Protein AF-A0A926C0F0-F1 (afdb_monomer)

Structure (mmCIF, N/CA/C/O backbone):
data_AF-A0A926C0F0-F1
#
_entry.id   AF-A0A926C0F0-F1
#
loop_
_atom_site.group_PDB
_atom_site.id
_atom_site.type_symbol
_atom_site.label_atom_id
_atom_site.label_alt_id
_atom_site.label_comp_id
_atom_site.label_asym_id
_atom_site.label_entity_id
_atom_site.label_seq_id
_atom_site.pdbx_PDB_ins_code
_atom_site.Cartn_x
_atom_site.Cartn_y
_atom_site.Cartn_z
_atom_site.occupancy
_atom_site.B_iso_or_equiv
_atom_site.auth_seq_id
_atom_site.auth_comp_id
_atom_site.auth_asym_id
_atom_site.auth_atom_id
_atom_site.pdbx_PDB_model_num
ATOM 1 N N . MET A 1 1 ? 46.168 10.676 -4.937 1.00 31.00 1 MET A N 1
ATOM 2 C CA . MET A 1 1 ? 46.341 10.681 -6.405 1.00 31.00 1 MET A CA 1
ATOM 3 C C . MET A 1 1 ? 45.041 10.184 -7.020 1.00 31.00 1 MET A C 1
ATOM 5 O O . MET A 1 1 ? 44.550 9.169 -6.543 1.00 31.00 1 MET A O 1
ATOM 9 N N . PRO A 1 2 ? 44.427 10.908 -7.967 1.00 28.44 2 PRO A N 1
ATOM 10 C CA . PRO A 1 2 ? 43.150 10.518 -8.554 1.00 28.44 2 PRO A CA 1
ATOM 11 C C . PRO A 1 2 ? 43.374 9.382 -9.558 1.00 28.44 2 PRO A C 1
ATOM 13 O O . PRO A 1 2 ? 44.173 9.519 -10.484 1.00 28.44 2 PRO A O 1
ATOM 16 N N . HIS A 1 3 ? 42.685 8.258 -9.381 1.00 31.84 3 HIS A N 1
ATOM 17 C CA . HIS A 1 3 ? 42.651 7.204 -10.390 1.00 31.84 3 HIS A CA 1
ATOM 18 C C . HIS A 1 3 ? 41.735 7.657 -11.529 1.00 31.84 3 HIS A C 1
ATOM 20 O O . HIS A 1 3 ? 40.515 7.541 -11.465 1.00 31.84 3 HIS A O 1
ATOM 26 N N . ILE A 1 4 ? 42.347 8.252 -12.549 1.00 34.09 4 ILE A N 1
ATOM 27 C CA . ILE A 1 4 ? 41.703 8.571 -13.821 1.00 34.09 4 ILE A CA 1
ATOM 28 C C . ILE A 1 4 ? 41.489 7.249 -14.561 1.00 34.09 4 ILE A C 1
ATOM 30 O O . ILE A 1 4 ? 42.451 6.521 -14.809 1.00 34.09 4 ILE A O 1
ATOM 34 N N . LEU A 1 5 ? 40.237 6.955 -14.919 1.00 30.27 5 LEU A N 1
ATOM 35 C CA . LEU A 1 5 ? 39.895 5.928 -15.902 1.00 30.27 5 LEU A CA 1
ATOM 36 C C . LEU A 1 5 ? 40.648 6.238 -17.202 1.00 30.27 5 LEU A C 1
ATOM 38 O O . LEU A 1 5 ? 40.326 7.200 -17.899 1.00 30.27 5 LEU A O 1
ATOM 42 N N . ARG A 1 6 ? 41.678 5.447 -17.508 1.00 37.44 6 ARG A N 1
ATOM 43 C CA . ARG A 1 6 ? 42.331 5.464 -18.817 1.00 37.44 6 ARG A CA 1
ATOM 44 C C . ARG A 1 6 ? 41.576 4.487 -19.704 1.00 37.44 6 ARG A C 1
ATOM 46 O O . ARG A 1 6 ? 41.636 3.285 -19.478 1.00 37.44 6 ARG A O 1
ATOM 53 N N . ILE A 1 7 ? 40.841 5.018 -20.675 1.00 43.16 7 ILE A N 1
ATOM 54 C CA . ILE A 1 7 ? 40.435 4.231 -21.836 1.00 43.16 7 ILE A CA 1
ATOM 55 C C . ILE A 1 7 ? 41.707 4.052 -22.660 1.00 43.16 7 ILE A C 1
ATOM 57 O O . ILE A 1 7 ? 42.377 5.036 -22.981 1.00 43.16 7 ILE A O 1
ATOM 61 N N . ASP A 1 8 ? 42.081 2.799 -22.883 1.00 45.72 8 ASP A N 1
ATOM 62 C CA . ASP A 1 8 ? 43.278 2.452 -23.632 1.00 45.72 8 ASP A CA 1
ATOM 63 C C . ASP A 1 8 ? 43.083 2.852 -25.102 1.00 45.72 8 ASP A C 1
ATOM 65 O O . ASP A 1 8 ? 42.094 2.474 -25.729 1.00 45.72 8 ASP A O 1
ATOM 69 N N . ASN A 1 9 ? 43.985 3.684 -25.622 1.00 45.44 9 ASN A N 1
ATOM 70 C CA . ASN A 1 9 ? 43.915 4.233 -26.981 1.00 45.44 9 ASN A CA 1
ATOM 71 C C . ASN A 1 9 ? 44.868 3.505 -27.941 1.00 45.44 9 ASN A C 1
ATOM 73 O O . ASN A 1 9 ? 45.107 3.993 -29.046 1.00 45.44 9 ASN A O 1
ATOM 77 N N . ASP A 1 10 ? 45.453 2.380 -27.526 1.00 46.81 10 ASP A N 1
ATOM 78 C CA . ASP A 1 10 ? 46.391 1.634 -28.356 1.00 46.81 10 ASP A CA 1
ATOM 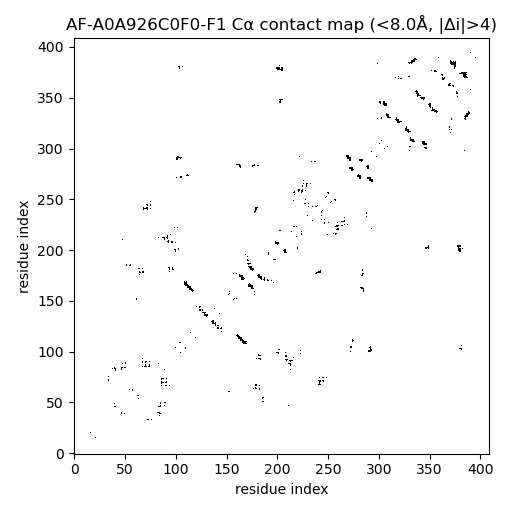79 C C . ASP A 1 10 ? 45.637 0.772 -29.400 1.00 46.81 10 ASP A C 1
ATOM 81 O O . ASP A 1 10 ? 44.882 -0.142 -29.046 1.00 46.81 10 ASP A O 1
ATOM 85 N N . PRO A 1 11 ? 45.817 1.043 -30.710 1.00 48.97 11 PRO A N 1
ATOM 86 C CA . PRO A 1 11 ? 45.134 0.328 -31.788 1.00 48.97 11 PRO A CA 1
ATOM 87 C C . PRO A 1 11 ? 45.541 -1.153 -31.913 1.00 48.97 11 PRO A C 1
ATOM 89 O O . PRO A 1 11 ? 44.920 -1.882 -32.686 1.00 48.97 11 PRO A O 1
ATOM 92 N N . ASN A 1 12 ? 46.538 -1.624 -31.153 1.00 45.25 12 ASN A N 1
ATOM 93 C CA . ASN A 1 12 ? 46.996 -3.017 -31.164 1.00 45.25 12 ASN A CA 1
ATOM 94 C C . ASN A 1 12 ? 46.434 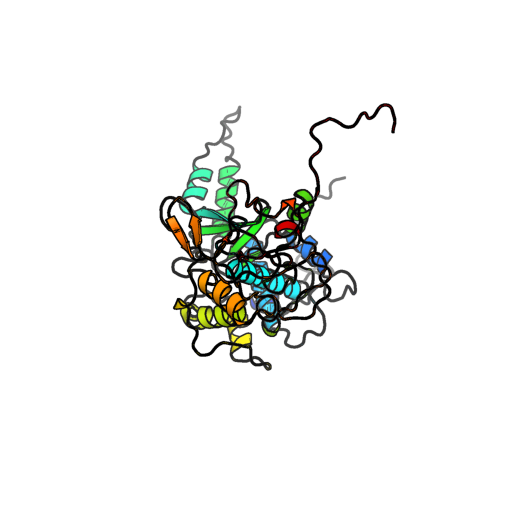-3.885 -30.017 1.00 45.25 12 ASN A C 1
ATOM 96 O O . ASN A 1 12 ? 46.739 -5.075 -29.951 1.00 45.25 12 ASN A O 1
ATOM 100 N N . VAL A 1 13 ? 45.567 -3.347 -29.149 1.00 49.19 13 VAL A N 1
ATOM 101 C CA . VAL A 1 13 ? 45.012 -4.058 -27.968 1.00 49.19 13 VAL A CA 1
ATOM 102 C C . VAL A 1 13 ? 43.884 -5.042 -28.328 1.00 49.19 13 VAL A C 1
ATOM 104 O O . VAL A 1 13 ? 43.320 -5.713 -27.472 1.00 49.19 13 VAL A O 1
ATOM 107 N N . SER A 1 14 ? 43.570 -5.221 -29.615 1.00 45.88 14 SER A N 1
ATOM 108 C CA . SER A 1 14 ? 42.454 -6.079 -30.052 1.00 45.88 14 SER A CA 1
ATOM 109 C C . SER A 1 14 ? 42.620 -7.587 -29.784 1.00 45.88 14 SER A C 1
ATOM 111 O O . SER A 1 14 ? 41.689 -8.340 -30.065 1.00 45.88 14 SER A O 1
ATOM 113 N N . GLN A 1 15 ? 43.758 -8.057 -29.251 1.00 45.56 15 GLN A N 1
ATOM 114 C CA . GLN A 1 15 ? 44.016 -9.498 -29.077 1.00 45.56 15 GLN A CA 1
ATOM 115 C C . GLN A 1 15 ? 44.668 -9.923 -27.756 1.00 45.56 15 GLN A C 1
ATOM 117 O O . GLN A 1 15 ? 44.984 -11.102 -27.596 1.00 45.56 15 GLN A O 1
ATOM 122 N N . GLN A 1 16 ? 44.848 -9.029 -26.783 1.00 43.75 16 GLN A N 1
ATOM 123 C CA . GLN A 1 16 ? 45.212 -9.477 -25.439 1.00 43.75 16 GLN A CA 1
ATOM 124 C C . GLN A 1 16 ? 43.938 -9.628 -24.616 1.00 43.75 16 GLN A C 1
ATOM 126 O O . GLN A 1 16 ? 43.299 -8.647 -24.248 1.00 43.75 16 GLN A O 1
ATOM 131 N N . ASN A 1 17 ? 43.556 -10.884 -24.361 1.00 43.50 17 ASN A N 1
ATOM 132 C CA . ASN A 1 17 ? 42.566 -11.226 -23.346 1.00 43.50 17 ASN A CA 1
ATOM 133 C C . ASN A 1 17 ? 43.015 -10.594 -22.025 1.00 43.50 17 ASN A C 1
ATOM 135 O O . ASN A 1 17 ? 43.867 -11.143 -21.325 1.00 43.50 17 ASN A O 1
ATOM 139 N N . HIS A 1 18 ? 42.440 -9.444 -21.681 1.00 48.47 18 HIS A N 1
ATOM 140 C CA . HIS A 1 18 ? 42.424 -9.002 -20.301 1.00 48.47 18 HIS A CA 1
ATOM 141 C C . HIS A 1 18 ? 41.744 -10.125 -19.514 1.00 48.47 18 HIS A C 1
ATOM 143 O O . HIS A 1 18 ? 40.618 -10.511 -19.840 1.00 48.47 18 HIS A O 1
ATOM 149 N N . GLN A 1 19 ? 42.453 -10.702 -18.538 1.00 40.41 19 GLN A N 1
ATOM 150 C CA . GLN A 1 19 ? 41.853 -11.658 -17.608 1.00 40.41 19 GLN A CA 1
ATOM 151 C C . GLN A 1 19 ? 40.532 -11.059 -17.100 1.00 40.41 19 GLN A C 1
ATOM 153 O O . GLN A 1 19 ? 40.485 -9.894 -16.708 1.00 40.41 19 GLN A O 1
ATOM 158 N N . ASP A 1 20 ? 39.462 -11.845 -17.211 1.00 40.97 20 ASP A N 1
ATOM 159 C CA . ASP A 1 20 ? 38.079 -11.515 -16.834 1.00 40.97 20 ASP A CA 1
ATOM 160 C C . ASP A 1 20 ? 37.283 -10.571 -17.757 1.00 40.97 20 ASP A C 1
ATOM 162 O O . ASP A 1 20 ? 36.149 -10.216 -17.435 1.00 40.97 20 ASP A O 1
ATOM 166 N N . TRP A 1 21 ? 37.789 -10.221 -18.945 1.00 41.66 21 TRP A N 1
ATOM 167 C CA . TRP A 1 21 ? 37.017 -9.482 -19.954 1.00 41.66 21 TRP A CA 1
ATOM 168 C C . TRP A 1 21 ? 36.656 -10.380 -21.136 1.00 41.66 21 TRP A C 1
ATOM 170 O O . TRP A 1 21 ? 37.517 -10.991 -21.762 1.00 41.66 21 TRP A O 1
ATOM 180 N N . THR A 1 22 ? 35.367 -10.435 -21.482 1.00 49.50 22 THR A N 1
ATOM 181 C CA . THR A 1 22 ? 34.890 -11.147 -22.676 1.00 49.50 22 THR A CA 1
ATOM 182 C C . THR A 1 22 ? 34.410 -10.148 -23.723 1.00 49.50 22 THR A C 1
ATOM 184 O O . THR A 1 22 ? 33.478 -9.376 -23.499 1.00 49.50 22 THR A O 1
ATOM 187 N N . GLY A 1 23 ? 35.058 -10.147 -24.889 1.00 42.53 23 GLY A N 1
ATOM 188 C CA . GLY A 1 23 ? 34.594 -9.390 -26.047 1.00 42.53 23 GLY A CA 1
ATOM 189 C C . GLY A 1 23 ? 33.344 -10.041 -26.637 1.00 42.53 23 GLY A C 1
ATOM 190 O O . GLY A 1 23 ? 33.384 -11.192 -27.066 1.00 42.53 23 GLY A O 1
ATOM 191 N N . SER A 1 24 ? 32.230 -9.313 -26.670 1.00 46.47 24 SER A N 1
ATOM 192 C CA . SER A 1 24 ? 30.986 -9.761 -27.302 1.00 46.47 24 SER A CA 1
ATOM 193 C C . SER A 1 24 ? 30.784 -9.004 -28.615 1.00 46.47 24 SER A C 1
ATOM 195 O O . SER A 1 24 ? 30.566 -7.796 -28.592 1.00 46.47 24 SER A O 1
ATOM 197 N N . GLN A 1 25 ? 30.864 -9.694 -29.761 1.00 43.97 25 GLN A N 1
ATOM 198 C CA . GLN A 1 25 ? 30.654 -9.077 -31.087 1.00 43.97 25 GLN A CA 1
ATOM 199 C C . GLN A 1 25 ? 29.200 -8.650 -31.328 1.00 43.97 25 GLN A C 1
ATOM 201 O O . GLN A 1 25 ? 28.942 -7.715 -32.080 1.00 43.97 25 GLN A O 1
ATOM 206 N N . ASN A 1 26 ? 28.259 -9.296 -30.645 1.00 45.91 26 ASN A N 1
ATOM 207 C CA . ASN A 1 26 ? 26.872 -8.864 -30.589 1.00 45.91 26 ASN A CA 1
ATOM 208 C C . ASN A 1 26 ? 26.680 -8.145 -29.254 1.00 45.91 26 ASN A C 1
ATOM 210 O O . ASN A 1 26 ? 27.080 -8.675 -28.217 1.00 45.91 26 ASN A O 1
ATOM 214 N N . GLY A 1 27 ? 26.094 -6.945 -29.250 1.00 49.34 27 GLY A N 1
ATOM 215 C CA . GLY A 1 27 ? 25.702 -6.282 -28.003 1.00 49.34 27 GLY A CA 1
ATOM 216 C C . GLY A 1 27 ? 24.899 -7.229 -27.101 1.00 49.34 27 GLY A C 1
ATOM 217 O O . GLY A 1 27 ? 24.326 -8.206 -27.585 1.00 49.34 27 GLY A O 1
ATOM 218 N N . LEU A 1 28 ? 24.883 -6.969 -25.791 1.00 46.72 28 LEU A N 1
ATOM 219 C CA . LEU A 1 28 ? 24.156 -7.788 -24.814 1.00 46.72 28 LEU A CA 1
ATOM 220 C C . LEU A 1 28 ? 22.710 -8.026 -25.291 1.00 46.72 28 LEU A C 1
ATOM 222 O O . LEU A 1 28 ? 21.884 -7.117 -25.278 1.00 46.72 28 LEU A O 1
ATOM 226 N N . THR A 1 29 ? 22.408 -9.240 -25.754 1.00 47.81 29 THR A N 1
ATOM 227 C CA . THR A 1 29 ? 21.056 -9.638 -26.159 1.00 47.81 29 THR A CA 1
ATOM 228 C C . THR A 1 29 ? 20.214 -9.863 -24.904 1.00 47.81 29 THR A C 1
ATOM 230 O O . THR A 1 29 ? 20.700 -10.494 -23.962 1.00 47.81 29 THR A O 1
ATOM 233 N N . GLY A 1 30 ? 18.968 -9.373 -24.891 1.00 47.84 30 GLY A N 1
ATOM 234 C CA . GLY A 1 30 ? 18.118 -9.261 -23.690 1.00 47.84 30 GLY A CA 1
ATOM 235 C C . GLY A 1 30 ? 17.990 -10.525 -22.827 1.00 47.84 30 GLY A C 1
ATOM 236 O O . GLY A 1 30 ? 17.899 -10.419 -21.608 1.00 47.84 30 GLY A O 1
ATOM 237 N N . ASP A 1 31 ? 18.092 -11.719 -23.414 1.00 48.91 31 ASP A N 1
ATOM 238 C CA . ASP A 1 31 ? 17.947 -12.985 -22.682 1.00 48.91 31 ASP A CA 1
ATOM 239 C C . ASP A 1 31 ? 19.178 -13.397 -21.859 1.00 48.91 31 ASP A C 1
ATOM 241 O O . ASP A 1 31 ? 19.070 -14.225 -20.949 1.00 48.91 31 ASP A O 1
ATOM 245 N N . ARG A 1 32 ? 20.361 -12.822 -22.130 1.00 48.09 32 ARG A N 1
ATOM 246 C CA . ARG A 1 32 ? 21.571 -13.119 -21.342 1.00 48.09 32 ARG A CA 1
ATOM 247 C C . ARG A 1 32 ? 21.489 -12.571 -19.922 1.00 48.09 32 ARG A C 1
ATOM 249 O O . ARG A 1 32 ? 22.100 -13.167 -19.044 1.00 48.09 32 ARG A O 1
ATOM 256 N N . ILE A 1 33 ? 20.702 -11.516 -19.684 1.00 53.88 33 ILE A N 1
ATOM 257 C CA . ILE A 1 33 ? 20.460 -10.972 -18.338 1.00 53.88 33 ILE A CA 1
ATOM 258 C C . ILE A 1 33 ? 19.927 -12.072 -17.416 1.00 53.88 33 ILE A C 1
ATOM 260 O O . ILE A 1 33 ? 20.409 -12.204 -16.300 1.00 53.88 33 ILE A O 1
ATOM 264 N N . ASN A 1 34 ? 19.027 -12.923 -17.917 1.00 50.81 34 ASN A N 1
ATOM 265 C CA . ASN A 1 34 ? 18.409 -14.009 -17.149 1.00 50.81 34 ASN A CA 1
ATOM 266 C C . ASN A 1 34 ? 19.391 -15.121 -16.736 1.00 50.81 34 ASN A C 1
ATOM 268 O O . ASN A 1 34 ? 19.046 -15.961 -15.913 1.00 50.81 34 ASN A O 1
ATOM 272 N N . HIS A 1 35 ? 20.591 -15.151 -17.323 1.00 53.66 35 HIS A N 1
ATOM 273 C CA . HIS A 1 35 ? 21.613 -16.170 -17.075 1.00 53.66 35 HIS A CA 1
ATOM 274 C C . HIS A 1 35 ? 22.800 -15.628 -16.268 1.00 53.66 35 HIS A C 1
ATOM 276 O O . HIS A 1 35 ? 23.768 -16.357 -16.054 1.00 53.66 35 HIS A O 1
ATOM 282 N N . ILE A 1 36 ? 22.758 -14.359 -15.845 1.00 56.72 36 ILE A N 1
ATOM 283 C CA . ILE A 1 36 ? 23.788 -13.787 -14.978 1.00 56.72 36 ILE A CA 1
ATOM 284 C C . ILE A 1 36 ? 23.544 -14.324 -13.561 1.00 56.72 36 ILE A C 1
ATOM 286 O O . ILE A 1 36 ? 22.498 -14.020 -12.982 1.00 56.72 36 ILE A O 1
ATOM 290 N N . PRO A 1 37 ? 24.467 -15.128 -12.997 1.00 50.94 37 PRO A N 1
ATOM 291 C CA . PRO A 1 37 ? 24.341 -15.598 -11.626 1.00 50.94 37 PRO A CA 1
ATOM 292 C C . PRO A 1 37 ? 24.360 -14.403 -10.669 1.00 50.94 37 PRO A C 1
ATOM 294 O O . PRO A 1 37 ? 25.142 -13.466 -10.845 1.00 50.94 37 PRO A O 1
ATOM 297 N N . ASP A 1 38 ? 23.485 -14.432 -9.665 1.00 53.56 38 ASP A N 1
ATOM 298 C CA . ASP A 1 38 ? 23.418 -13.388 -8.647 1.00 53.56 38 ASP A CA 1
ATOM 299 C C . ASP A 1 38 ? 24.753 -13.332 -7.891 1.00 53.56 38 ASP A C 1
ATOM 301 O O . ASP A 1 38 ? 25.120 -14.254 -7.165 1.00 53.56 38 ASP A O 1
ATOM 305 N N . THR A 1 39 ? 25.489 -12.231 -8.042 1.00 52.56 39 THR A N 1
ATOM 306 C CA . THR A 1 39 ? 26.779 -12.028 -7.368 1.00 52.56 39 THR A CA 1
ATOM 307 C C . THR A 1 39 ? 26.652 -11.943 -5.844 1.00 52.56 39 THR A C 1
ATOM 309 O O . THR A 1 39 ? 27.665 -11.904 -5.149 1.00 52.56 39 THR A O 1
ATOM 312 N N . PHE A 1 40 ? 25.427 -11.898 -5.312 1.00 51.56 40 PHE A N 1
ATOM 313 C CA . PHE A 1 40 ? 25.134 -11.798 -3.886 1.00 51.56 40 PHE A CA 1
ATOM 314 C C . PHE A 1 40 ? 24.529 -13.070 -3.279 1.00 51.56 40 PHE A C 1
ATOM 316 O O . PHE A 1 40 ? 24.373 -13.109 -2.057 1.00 51.56 40 PHE A O 1
ATOM 323 N N . SER A 1 41 ? 24.240 -14.119 -4.065 1.00 47.44 41 SER A N 1
ATOM 324 C CA . SER A 1 41 ? 23.639 -15.357 -3.535 1.00 47.44 41 SER A CA 1
ATOM 325 C C . SER A 1 41 ? 24.585 -16.164 -2.630 1.00 47.44 41 SER A C 1
ATOM 327 O O . SER A 1 41 ? 24.129 -16.974 -1.839 1.00 47.44 41 SER A O 1
ATOM 329 N N . GLY A 1 42 ? 25.897 -15.896 -2.655 1.00 44.41 42 GLY A N 1
ATOM 330 C CA . GLY A 1 42 ? 26.891 -16.591 -1.820 1.00 44.41 42 GLY A CA 1
ATOM 331 C C . GLY A 1 42 ? 27.187 -15.968 -0.446 1.00 44.41 42 GLY A C 1
ATOM 332 O O . GLY A 1 42 ? 27.973 -16.526 0.317 1.00 44.41 42 GLY A O 1
ATOM 333 N N . ALA A 1 43 ? 26.609 -14.811 -0.105 1.00 42.50 43 ALA A N 1
ATOM 334 C CA . ALA A 1 43 ? 26.864 -14.153 1.178 1.00 42.50 43 ALA A CA 1
ATOM 335 C C . ALA A 1 43 ? 25.819 -14.579 2.218 1.00 42.50 43 ALA A C 1
ATOM 337 O O . ALA A 1 43 ? 24.857 -13.853 2.487 1.00 42.50 43 ALA A O 1
ATOM 338 N N . ALA A 1 44 ? 26.028 -15.752 2.823 1.00 42.88 44 ALA A N 1
ATOM 339 C CA . ALA A 1 44 ? 25.328 -16.170 4.032 1.00 42.88 44 ALA A CA 1
ATOM 340 C C . ALA A 1 44 ? 25.525 -15.105 5.130 1.00 42.88 44 ALA A C 1
ATOM 342 O O . ALA A 1 44 ? 26.535 -15.092 5.831 1.00 42.88 44 ALA A O 1
ATOM 343 N N . GLY A 1 45 ? 24.584 -14.161 5.232 1.00 45.66 45 GLY A N 1
ATOM 344 C CA . GLY A 1 45 ? 24.524 -13.212 6.342 1.00 45.66 45 GLY A CA 1
ATOM 345 C C . GLY A 1 45 ? 24.079 -11.778 6.052 1.00 45.66 45 GLY A C 1
ATOM 346 O O . GLY A 1 45 ? 23.925 -11.046 7.023 1.00 45.66 45 GLY A O 1
ATOM 347 N N . ASN A 1 46 ? 23.869 -11.315 4.805 1.00 52.84 46 ASN A N 1
ATOM 348 C CA . ASN A 1 46 ? 23.451 -9.905 4.623 1.00 52.84 46 ASN A CA 1
ATOM 349 C C . ASN A 1 46 ? 22.777 -9.524 3.286 1.00 52.84 46 ASN A C 1
ATOM 351 O O . ASN A 1 46 ? 23.005 -8.438 2.750 1.00 52.84 46 ASN A O 1
ATOM 355 N N . VAL A 1 47 ? 21.902 -10.382 2.752 1.00 57.03 47 VAL A N 1
ATOM 356 C CA . VAL A 1 47 ? 21.125 -10.127 1.512 1.00 57.03 47 VAL A CA 1
ATOM 357 C C . VAL A 1 47 ? 20.371 -8.784 1.567 1.00 57.03 47 VAL A C 1
ATOM 359 O O . VAL A 1 47 ? 20.337 -8.031 0.596 1.00 57.03 47 VAL A O 1
ATOM 362 N N . ALA A 1 48 ? 19.864 -8.439 2.751 1.00 49.03 48 ALA A N 1
ATOM 363 C CA . ALA A 1 48 ? 19.231 -7.171 3.099 1.00 49.03 48 ALA A CA 1
ATOM 364 C C . ALA A 1 48 ? 20.119 -5.932 2.879 1.00 49.03 48 ALA A C 1
ATOM 366 O O . ALA A 1 48 ? 19.747 -4.987 2.181 1.00 49.03 48 ALA A O 1
ATOM 367 N N . GLY A 1 49 ? 21.322 -5.946 3.464 1.00 49.41 49 GLY A N 1
ATOM 368 C CA . GLY A 1 49 ? 22.290 -4.858 3.343 1.00 49.41 49 GLY A CA 1
ATOM 369 C C . GLY A 1 49 ? 22.811 -4.705 1.915 1.00 49.41 49 GLY A C 1
ATOM 370 O O . GLY A 1 49 ? 23.068 -3.587 1.471 1.00 49.41 49 GLY A O 1
ATOM 371 N N . SER A 1 50 ? 22.913 -5.810 1.174 1.00 53.81 50 SER A N 1
ATOM 372 C CA . SER A 1 50 ? 23.282 -5.810 -0.244 1.00 53.81 50 SER A CA 1
ATOM 373 C C . SER A 1 50 ? 22.177 -5.227 -1.128 1.00 53.81 50 SER A C 1
ATOM 375 O O . SER A 1 50 ? 22.485 -4.418 -1.997 1.00 53.81 50 SER A O 1
ATOM 377 N N . ALA A 1 51 ? 20.900 -5.535 -0.870 1.00 51.22 51 ALA A N 1
ATOM 378 C CA . ALA A 1 51 ? 19.765 -4.945 -1.589 1.00 51.22 51 ALA A CA 1
ATOM 379 C C . ALA A 1 51 ? 19.653 -3.426 -1.360 1.00 51.22 51 ALA A C 1
ATOM 381 O O . ALA A 1 51 ? 19.469 -2.666 -2.314 1.00 51.22 51 ALA A O 1
ATOM 382 N N . ALA A 1 52 ? 19.834 -2.965 -0.117 1.00 52.28 52 ALA A N 1
ATOM 383 C CA . ALA A 1 52 ? 19.856 -1.538 0.203 1.00 52.28 52 ALA A CA 1
ATOM 384 C C . ALA A 1 52 ? 21.040 -0.814 -0.475 1.00 52.28 52 ALA A C 1
ATOM 386 O O . ALA A 1 52 ? 20.848 0.221 -1.111 1.00 52.28 52 ALA A O 1
ATOM 387 N N . LYS A 1 53 ? 22.253 -1.389 -0.423 1.00 55.81 53 LYS A N 1
ATOM 388 C CA . LYS A 1 53 ? 23.458 -0.836 -1.077 1.00 55.81 53 LYS A CA 1
ATOM 389 C C . LYS A 1 53 ? 23.390 -0.864 -2.608 1.00 55.81 53 LYS A C 1
ATOM 391 O O . LYS A 1 53 ? 23.819 0.089 -3.257 1.00 55.81 53 LYS A O 1
ATOM 396 N N . ALA A 1 54 ? 22.842 -1.922 -3.201 1.00 56.00 54 ALA A N 1
ATOM 397 C CA . ALA A 1 54 ? 22.613 -2.004 -4.643 1.00 56.00 54 ALA A CA 1
ATOM 398 C C . ALA A 1 54 ? 21.550 -0.991 -5.092 1.00 56.00 54 ALA A C 1
ATOM 400 O O . ALA A 1 54 ? 21.704 -0.348 -6.128 1.00 56.00 54 ALA A O 1
ATOM 401 N N . GLY A 1 55 ? 20.510 -0.781 -4.276 1.00 55.94 55 GLY A N 1
ATOM 402 C CA . GLY A 1 55 ? 19.468 0.206 -4.531 1.00 55.94 55 GLY A CA 1
ATOM 403 C C . GLY A 1 55 ? 19.980 1.648 -4.582 1.00 55.94 55 GLY A C 1
ATOM 404 O O . GLY A 1 55 ? 19.524 2.402 -5.438 1.00 55.94 55 GLY A O 1
ATOM 405 N N . THR A 1 56 ? 20.927 2.024 -3.715 1.00 57.88 56 THR A N 1
ATOM 406 C CA . THR A 1 56 ? 21.527 3.375 -3.692 1.00 57.88 56 THR A CA 1
ATOM 407 C C . THR A 1 56 ? 22.634 3.576 -4.728 1.00 57.88 56 THR A C 1
ATOM 409 O O . THR A 1 56 ? 22.953 4.713 -5.068 1.00 57.88 56 THR A O 1
ATOM 412 N N . SER A 1 57 ? 23.190 2.486 -5.268 1.00 55.00 57 SER A N 1
ATOM 413 C CA . SER A 1 57 ? 24.239 2.513 -6.300 1.00 55.00 57 SER A CA 1
ATOM 414 C C . SER A 1 57 ? 23.693 2.683 -7.726 1.00 55.00 57 SER A C 1
ATOM 416 O O . SER A 1 57 ? 24.472 2.884 -8.656 1.00 55.00 57 SER A O 1
ATOM 418 N N . ILE A 1 58 ? 22.368 2.620 -7.912 1.00 61.25 58 ILE A N 1
ATOM 419 C CA . ILE A 1 58 ? 21.689 2.866 -9.191 1.00 61.25 58 ILE A CA 1
ATOM 420 C C . ILE A 1 58 ? 21.184 4.320 -9.203 1.00 61.25 58 ILE A C 1
ATOM 422 O O . ILE A 1 58 ? 20.187 4.628 -8.550 1.00 61.25 58 ILE A O 1
ATOM 426 N N . PRO A 1 59 ? 21.846 5.238 -9.932 1.00 53.25 59 PRO A N 1
ATOM 427 C CA . PRO A 1 59 ? 21.656 6.676 -9.737 1.00 53.25 59 PRO A CA 1
ATOM 428 C C . PRO A 1 59 ? 20.358 7.235 -10.341 1.00 53.25 59 PRO A C 1
ATOM 430 O O . PRO A 1 59 ? 19.947 8.331 -9.966 1.00 53.25 59 PRO A O 1
ATOM 433 N N . SER A 1 60 ? 19.712 6.523 -11.276 1.00 71.75 60 SER A N 1
ATOM 434 C CA . SER A 1 60 ? 18.500 7.000 -11.963 1.00 71.75 60 SER A CA 1
ATOM 435 C C . SER A 1 60 ? 17.237 6.279 -11.465 1.00 71.75 60 SER A C 1
ATOM 437 O O . SER A 1 60 ? 17.224 5.044 -11.414 1.00 71.75 60 SER A O 1
ATOM 439 N N . PRO A 1 61 ? 16.135 7.004 -11.174 1.00 71.62 61 PRO A N 1
ATOM 440 C CA . PRO A 1 61 ? 14.844 6.388 -10.859 1.00 71.62 61 PRO A CA 1
ATOM 441 C C . PRO A 1 61 ? 14.325 5.498 -12.000 1.00 71.62 61 PRO A C 1
ATOM 443 O O . PRO A 1 61 ? 13.617 4.532 -11.733 1.00 71.62 61 PRO A O 1
ATOM 446 N N . PHE A 1 62 ? 14.714 5.750 -13.255 1.00 81.44 62 PHE A N 1
ATOM 447 C CA . PHE A 1 62 ? 14.320 4.913 -14.394 1.00 81.44 62 PHE A CA 1
ATOM 448 C C . PHE A 1 62 ? 15.030 3.565 -14.411 1.00 81.44 62 PHE A C 1
ATOM 450 O O . PHE A 1 62 ? 14.394 2.539 -14.637 1.00 81.44 62 PHE A O 1
ATOM 457 N N . ALA A 1 63 ? 16.323 3.541 -14.089 1.00 82.62 63 ALA A N 1
ATOM 458 C CA . ALA A 1 63 ? 17.054 2.288 -13.924 1.00 82.62 63 ALA A CA 1
ATOM 459 C C . ALA A 1 63 ? 16.447 1.433 -12.798 1.00 82.62 63 ALA A C 1
ATOM 461 O O . ALA A 1 63 ? 16.436 0.205 -12.875 1.00 82.62 63 ALA A O 1
ATOM 462 N N . ARG A 1 64 ? 15.843 2.077 -11.791 1.00 85.81 64 ARG A N 1
ATOM 463 C CA . ARG A 1 64 ? 15.097 1.383 -10.743 1.00 85.81 64 ARG A CA 1
ATOM 464 C C . ARG A 1 64 ? 13.805 0.731 -11.247 1.00 85.81 64 ARG A C 1
ATOM 466 O O . ARG A 1 64 ? 13.476 -0.345 -10.766 1.00 85.81 64 ARG A O 1
ATOM 473 N N . LEU A 1 65 ? 13.114 1.300 -12.238 1.00 88.19 65 LEU A N 1
ATOM 474 C CA . LEU A 1 65 ? 11.954 0.638 -12.861 1.00 88.19 65 LEU A CA 1
ATOM 475 C C . LEU A 1 65 ? 12.362 -0.699 -13.498 1.00 88.19 65 LEU A C 1
ATOM 477 O O . LEU A 1 65 ? 11.729 -1.724 -13.248 1.00 88.19 65 LEU A O 1
ATOM 481 N N . TYR A 1 66 ? 13.465 -0.698 -14.252 1.00 88.06 66 TYR A N 1
ATOM 482 C CA . TYR A 1 66 ? 14.016 -1.910 -14.867 1.00 88.06 66 TYR A CA 1
ATOM 483 C C . TYR A 1 66 ? 14.555 -2.908 -13.833 1.00 88.06 66 TYR A C 1
ATOM 485 O O . TYR A 1 66 ? 14.466 -4.116 -14.044 1.00 88.06 66 TYR A O 1
ATOM 493 N N . LEU A 1 67 ? 15.077 -2.435 -12.694 1.00 90.00 67 LEU A N 1
ATOM 494 C CA . LEU A 1 67 ? 15.508 -3.307 -11.598 1.00 90.00 67 LEU A CA 1
ATOM 495 C C . LEU A 1 67 ? 14.343 -4.140 -11.050 1.00 90.00 67 LEU A C 1
ATOM 497 O O . LEU A 1 67 ? 14.499 -5.343 -10.859 1.00 90.00 67 LEU A O 1
ATOM 501 N N . PHE A 1 68 ? 13.184 -3.519 -10.809 1.00 92.50 68 PHE A N 1
ATOM 502 C CA . PHE A 1 68 ? 12.002 -4.244 -10.335 1.00 92.50 68 PHE A CA 1
ATOM 503 C C . PHE A 1 68 ? 11.468 -5.211 -11.395 1.00 92.50 68 PHE A C 1
ATOM 505 O O . PHE A 1 68 ? 11.140 -6.346 -11.055 1.00 92.50 68 PHE A O 1
ATOM 512 N N . ASP A 1 69 ? 11.447 -4.815 -12.672 1.00 92.00 69 ASP A N 1
ATOM 513 C CA . ASP A 1 69 ? 11.107 -5.726 -13.775 1.00 92.00 69 ASP A CA 1
ATOM 514 C C . ASP A 1 69 ? 12.021 -6.963 -13.790 1.00 92.00 69 ASP A C 1
ATOM 516 O O . ASP A 1 69 ? 11.551 -8.103 -13.786 1.00 92.00 69 ASP A O 1
ATOM 520 N N . THR A 1 70 ? 13.334 -6.732 -13.702 1.00 90.94 70 THR A N 1
ATOM 521 C CA . THR A 1 70 ? 14.351 -7.789 -13.643 1.00 90.94 70 THR A CA 1
ATOM 522 C C . THR A 1 70 ? 14.159 -8.670 -12.411 1.00 90.94 70 THR A C 1
ATOM 524 O O . THR A 1 70 ? 14.236 -9.890 -12.520 1.00 90.94 70 THR A O 1
ATOM 527 N N . ALA A 1 71 ? 13.846 -8.087 -11.251 1.00 91.44 71 ALA A N 1
ATOM 528 C CA . ALA A 1 71 ? 13.601 -8.841 -10.027 1.00 91.44 71 ALA A CA 1
ATOM 529 C C . ALA A 1 71 ? 12.443 -9.835 -10.189 1.00 91.44 71 ALA A C 1
ATOM 531 O O . ALA A 1 71 ? 12.598 -11.009 -9.852 1.00 91.44 71 ALA A O 1
ATOM 532 N N . PHE A 1 72 ? 11.321 -9.410 -10.779 1.00 93.25 72 PHE A N 1
ATOM 533 C CA . PHE A 1 72 ? 10.214 -10.321 -11.071 1.00 93.25 72 PHE A CA 1
ATOM 534 C C . PHE A 1 72 ? 10.602 -11.410 -12.078 1.00 93.25 72 PHE A C 1
ATOM 536 O O . PHE A 1 72 ? 10.249 -12.571 -11.876 1.00 93.25 72 PHE A O 1
ATOM 543 N N . ARG A 1 73 ? 11.352 -11.080 -13.140 1.00 91.31 73 ARG A N 1
ATOM 544 C CA . ARG A 1 73 ? 11.832 -12.080 -14.115 1.00 91.31 73 ARG A CA 1
ATOM 545 C C . ARG A 1 73 ? 12.727 -13.134 -13.461 1.00 91.31 73 ARG A C 1
ATOM 547 O O . ARG A 1 73 ? 12.537 -14.323 -13.709 1.00 91.31 73 ARG A O 1
ATOM 554 N N . MET A 1 74 ? 13.646 -12.711 -12.594 1.00 88.56 74 MET A N 1
ATOM 555 C CA . MET A 1 74 ? 14.569 -13.598 -11.880 1.00 88.56 74 MET A CA 1
ATOM 556 C C . MET A 1 74 ? 13.846 -14.513 -10.889 1.00 88.56 74 MET A C 1
ATOM 558 O O . MET A 1 74 ? 14.085 -15.720 -10.880 1.00 88.56 74 MET A O 1
ATOM 562 N N . VAL A 1 75 ? 12.918 -13.965 -10.097 1.00 88.25 75 VAL A N 1
ATOM 563 C CA . VAL A 1 75 ? 12.093 -14.762 -9.170 1.00 88.25 75 VAL A CA 1
ATOM 564 C C . VAL A 1 75 ? 11.215 -15.753 -9.939 1.00 88.25 75 VAL A C 1
ATOM 566 O O . VAL A 1 75 ? 11.072 -16.896 -9.526 1.00 88.25 75 VAL A O 1
ATOM 569 N N . ASN A 1 76 ? 10.688 -15.367 -11.104 1.00 86.94 76 ASN A N 1
ATOM 570 C CA . ASN A 1 76 ? 9.924 -16.275 -11.957 1.00 86.94 76 ASN A CA 1
ATOM 571 C C . ASN A 1 76 ? 10.769 -17.411 -12.547 1.00 86.94 76 ASN A C 1
ATOM 573 O O . ASN A 1 76 ? 10.264 -18.523 -12.712 1.00 86.94 76 ASN A O 1
ATOM 577 N N . ALA A 1 77 ? 12.017 -17.142 -12.932 1.00 83.75 77 ALA A N 1
ATOM 578 C CA . ALA A 1 77 ? 12.901 -18.146 -13.521 1.00 83.75 77 ALA A CA 1
ATOM 579 C C . ALA A 1 77 ? 13.313 -19.227 -12.503 1.00 83.75 77 ALA A C 1
ATOM 581 O O . ALA A 1 77 ? 13.389 -20.405 -12.858 1.00 83.75 77 ALA A O 1
ATOM 582 N N . ASN A 1 78 ? 13.506 -18.846 -11.237 1.00 75.19 78 ASN A N 1
ATOM 583 C CA . ASN A 1 78 ? 13.957 -19.740 -10.172 1.00 75.19 78 ASN A CA 1
ATOM 584 C C . ASN A 1 78 ? 12.776 -20.349 -9.398 1.00 75.19 78 ASN A C 1
ATOM 586 O O . ASN A 1 78 ? 12.246 -19.755 -8.466 1.00 75.19 78 ASN A O 1
ATOM 590 N N . ARG A 1 79 ? 12.375 -21.569 -9.783 1.00 59.59 79 ARG A N 1
ATOM 591 C CA . ARG A 1 79 ? 11.195 -22.280 -9.241 1.00 59.59 79 ARG A CA 1
ATOM 592 C C . ARG A 1 79 ? 11.330 -22.777 -7.800 1.00 59.59 79 ARG A C 1
ATOM 594 O O . ARG A 1 79 ? 10.321 -23.020 -7.149 1.00 59.59 79 ARG A O 1
ATOM 601 N N . GLU A 1 80 ? 12.553 -22.963 -7.321 1.00 61.81 80 GLU A N 1
ATOM 602 C CA . GLU A 1 80 ? 12.832 -23.415 -5.960 1.00 61.81 80 GLU A CA 1
ATOM 603 C C . GLU A 1 80 ? 13.577 -22.299 -5.234 1.00 61.81 80 GLU A C 1
ATOM 605 O O . GLU A 1 80 ? 14.693 -21.946 -5.624 1.00 61.81 80 GLU A O 1
ATOM 610 N N . VAL A 1 81 ? 12.975 -21.749 -4.173 1.00 62.84 81 VAL A N 1
ATOM 611 C CA . VAL A 1 81 ? 13.648 -20.807 -3.267 1.00 62.84 81 VAL A CA 1
ATOM 612 C C . VAL A 1 81 ? 14.659 -21.603 -2.439 1.00 62.84 81 VAL A C 1
ATOM 614 O O . VAL A 1 81 ? 14.428 -21.916 -1.276 1.00 62.84 81 VAL A O 1
ATOM 617 N N . ARG A 1 82 ? 15.762 -22.019 -3.068 1.00 61.16 82 ARG A N 1
ATOM 618 C CA . ARG A 1 82 ? 16.876 -22.673 -2.368 1.00 61.16 82 ARG A CA 1
ATOM 619 C C . ARG A 1 82 ? 17.612 -21.664 -1.493 1.00 61.16 82 ARG A C 1
ATOM 621 O O . ARG A 1 82 ? 18.037 -22.003 -0.396 1.00 61.16 82 ARG A O 1
ATOM 628 N N . GLU A 1 83 ? 17.704 -20.422 -1.969 1.00 67.81 83 GLU A N 1
ATOM 629 C CA . GLU A 1 83 ? 18.370 -19.312 -1.293 1.00 67.81 83 GLU A CA 1
ATOM 630 C C . GLU A 1 83 ? 17.594 -18.007 -1.517 1.00 67.81 83 GLU A C 1
ATOM 632 O O . GLU A 1 83 ? 17.129 -17.710 -2.622 1.00 67.81 83 GLU A O 1
ATOM 637 N N . LEU A 1 84 ? 17.453 -17.217 -0.451 1.00 76.56 84 LEU A N 1
ATOM 638 C CA . LEU A 1 84 ? 16.848 -15.892 -0.510 1.00 76.56 84 LEU A CA 1
ATOM 639 C C . LEU A 1 84 ? 17.807 -14.924 -1.216 1.00 76.56 84 LEU A C 1
ATOM 641 O O . LEU A 1 84 ? 18.901 -14.666 -0.723 1.00 76.56 84 LEU A O 1
ATOM 645 N N . THR A 1 85 ? 17.378 -14.344 -2.336 1.00 83.69 85 THR A N 1
ATOM 646 C CA . THR A 1 85 ? 18.165 -13.345 -3.086 1.00 83.69 85 THR A CA 1
ATOM 647 C C . THR A 1 85 ? 17.630 -11.929 -2.896 1.00 83.69 85 THR A C 1
ATOM 649 O O . THR A 1 85 ? 16.493 -11.730 -2.457 1.00 83.69 85 THR A O 1
ATOM 652 N N . MET A 1 86 ? 18.407 -10.916 -3.295 1.00 83.06 86 MET A N 1
ATOM 653 C CA . MET A 1 86 ? 17.927 -9.525 -3.283 1.00 83.06 86 MET A CA 1
ATOM 654 C C . MET A 1 86 ? 16.674 -9.334 -4.148 1.00 83.06 86 MET A C 1
ATOM 656 O O . MET A 1 86 ? 15.820 -8.513 -3.823 1.00 83.06 86 MET A O 1
ATOM 660 N N . TYR A 1 87 ? 16.529 -10.117 -5.222 1.00 88.38 87 TYR A N 1
ATOM 661 C CA . TYR A 1 87 ? 15.364 -10.058 -6.101 1.00 88.38 87 TYR A CA 1
ATOM 662 C C . TYR A 1 87 ? 14.083 -10.481 -5.380 1.00 88.38 87 TYR A C 1
ATOM 664 O O . TYR A 1 87 ? 13.046 -9.855 -5.576 1.00 88.38 87 TYR A O 1
ATOM 672 N N . HIS A 1 88 ? 14.162 -11.469 -4.484 1.00 89.81 88 HIS A N 1
ATOM 673 C CA . HIS A 1 88 ? 13.031 -11.854 -3.642 1.00 89.81 88 HIS A CA 1
ATOM 674 C C . HIS A 1 88 ? 12.624 -10.712 -2.703 1.00 89.81 88 HIS A C 1
ATOM 676 O O . HIS A 1 88 ? 11.439 -10.406 -2.595 1.00 89.81 88 HIS A O 1
ATOM 682 N N . ILE A 1 89 ? 13.593 -10.026 -2.085 1.00 89.00 89 ILE A N 1
ATOM 683 C CA . ILE A 1 89 ? 13.317 -8.868 -1.218 1.00 89.00 89 ILE A CA 1
ATOM 684 C C . ILE A 1 89 ? 12.661 -7.737 -2.022 1.00 89.00 89 ILE A C 1
ATOM 686 O O . ILE A 1 89 ? 11.643 -7.199 -1.597 1.00 89.00 89 ILE A O 1
ATOM 690 N N . LEU A 1 90 ? 13.175 -7.414 -3.214 1.00 91.69 90 LEU A N 1
ATOM 691 C CA . LEU A 1 90 ? 12.586 -6.386 -4.083 1.00 91.69 90 LEU A CA 1
ATOM 692 C C . LEU A 1 90 ? 11.156 -6.739 -4.514 1.00 91.69 90 LEU A C 1
ATOM 694 O O . LEU A 1 90 ? 10.277 -5.880 -4.475 1.00 91.69 90 LEU A O 1
ATOM 698 N N . VAL A 1 91 ? 10.896 -7.997 -4.880 1.00 94.00 91 VAL A N 1
ATOM 699 C CA . VAL A 1 91 ? 9.536 -8.465 -5.187 1.00 94.00 91 VAL A CA 1
ATOM 700 C C . VAL A 1 91 ? 8.630 -8.337 -3.958 1.00 94.00 91 VAL A C 1
ATOM 702 O O . VAL A 1 91 ? 7.527 -7.808 -4.079 1.00 94.00 91 VAL A O 1
ATOM 705 N N . SER A 1 92 ? 9.108 -8.728 -2.772 1.00 94.25 92 SER A N 1
ATOM 706 C CA . SER A 1 92 ? 8.382 -8.574 -1.502 1.00 94.25 92 SER A CA 1
ATOM 707 C C . SER A 1 92 ? 8.033 -7.111 -1.219 1.00 94.25 92 SER A C 1
ATOM 709 O O . SER A 1 92 ? 6.883 -6.796 -0.935 1.00 94.25 92 SER A O 1
ATOM 711 N N . HIS A 1 93 ? 8.991 -6.195 -1.390 1.00 94.38 93 HIS A N 1
ATOM 712 C CA . HIS A 1 93 ? 8.794 -4.753 -1.207 1.00 94.38 93 HIS A CA 1
ATOM 713 C C . HIS A 1 93 ? 7.812 -4.161 -2.221 1.00 94.38 93 HIS A C 1
ATOM 715 O O . HIS A 1 93 ? 7.020 -3.291 -1.869 1.00 94.38 93 HIS A O 1
ATOM 721 N N . CYS A 1 94 ? 7.834 -4.625 -3.473 1.00 95.88 94 CYS A N 1
ATOM 722 C CA . CYS A 1 94 ? 6.848 -4.218 -4.475 1.00 95.88 94 CYS A CA 1
ATOM 723 C C . CYS A 1 94 ? 5.433 -4.642 -4.063 1.00 95.88 94 CYS A C 1
ATOM 725 O O . CYS A 1 94 ? 4.504 -3.835 -4.084 1.00 95.88 94 CYS A O 1
ATOM 727 N N . LEU A 1 95 ? 5.279 -5.900 -3.645 1.00 97.00 95 LEU A N 1
ATOM 728 C CA . LEU A 1 95 ? 3.999 -6.432 -3.190 1.00 97.00 95 LEU A CA 1
ATOM 729 C C . LEU A 1 95 ? 3.526 -5.754 -1.896 1.00 97.00 95 LEU A C 1
ATOM 731 O O . LEU A 1 95 ? 2.348 -5.441 -1.797 1.00 97.00 95 LEU A O 1
ATOM 735 N N . ASP A 1 96 ? 4.424 -5.453 -0.952 1.00 96.44 96 ASP A N 1
ATOM 736 C CA . ASP A 1 96 ? 4.117 -4.674 0.257 1.00 96.44 96 ASP A CA 1
ATOM 737 C C . ASP A 1 96 ? 3.613 -3.269 -0.091 1.00 96.44 96 ASP A C 1
ATOM 739 O O . ASP A 1 96 ? 2.665 -2.779 0.513 1.00 96.44 96 ASP A O 1
ATOM 743 N N . MET A 1 97 ? 4.198 -2.625 -1.104 1.00 96.50 97 MET A N 1
ATOM 744 C CA . MET A 1 97 ? 3.731 -1.322 -1.572 1.00 96.50 97 MET A CA 1
ATOM 745 C C . MET A 1 97 ? 2.333 -1.398 -2.194 1.00 96.50 97 MET A C 1
ATOM 747 O O . MET A 1 97 ? 1.502 -0.532 -1.930 1.00 96.50 97 MET A O 1
ATOM 751 N N . LEU A 1 98 ? 2.061 -2.421 -3.007 1.00 97.69 98 LEU A N 1
ATOM 752 C CA . LEU A 1 98 ? 0.728 -2.655 -3.568 1.00 97.69 98 LEU A CA 1
ATOM 753 C C . LEU A 1 98 ? -0.297 -2.972 -2.475 1.00 97.69 98 LEU A C 1
ATOM 755 O O . LEU A 1 98 ? -1.417 -2.472 -2.532 1.00 97.69 98 LEU A O 1
ATOM 759 N N . GLU A 1 99 ? 0.088 -3.766 -1.479 1.00 96.06 99 GLU A N 1
ATOM 760 C CA . GLU A 1 99 ? -0.762 -4.134 -0.350 1.00 96.06 99 GLU A CA 1
ATOM 761 C C . GLU A 1 99 ? -1.079 -2.916 0.524 1.00 96.06 99 GLU A C 1
ATOM 763 O O . GLU A 1 99 ? -2.241 -2.684 0.855 1.00 96.06 99 GLU A O 1
ATOM 768 N N . LEU A 1 100 ? -0.083 -2.071 0.803 1.00 95.94 100 LEU A N 1
ATOM 769 C CA . LEU A 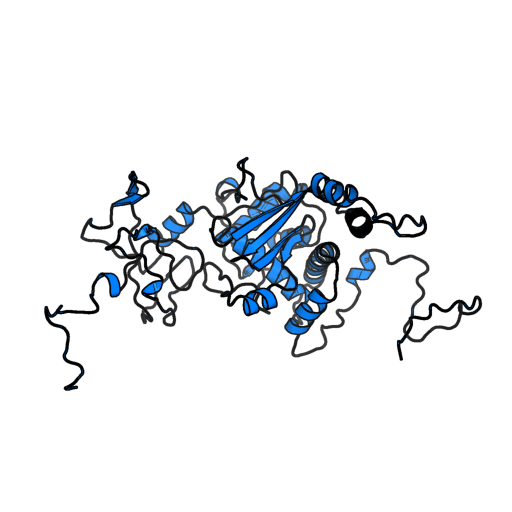1 100 ? -0.282 -0.808 1.509 1.00 95.94 100 LEU A CA 1
ATOM 770 C C . LEU A 1 100 ? -1.221 0.132 0.747 1.00 95.94 100 LEU A C 1
ATOM 772 O O . LEU A 1 100 ? -2.095 0.740 1.353 1.00 95.94 100 LEU A O 1
ATOM 776 N N . LEU A 1 101 ? -1.071 0.261 -0.575 1.00 96.81 101 LEU A N 1
ATOM 777 C CA . LEU A 1 101 ? -1.988 1.069 -1.388 1.00 96.81 101 LEU A CA 1
ATOM 778 C C . LEU A 1 101 ? -3.408 0.499 -1.374 1.00 96.81 101 LEU A C 1
ATOM 780 O O . LEU A 1 101 ? -4.371 1.257 -1.289 1.00 96.81 101 LEU A O 1
ATOM 784 N N . PHE A 1 102 ? -3.540 -0.824 -1.422 1.00 96.06 102 PHE A N 1
ATOM 785 C CA . PHE A 1 102 ? -4.834 -1.485 -1.360 1.00 96.06 102 PHE A CA 1
ATOM 786 C C . PHE A 1 102 ? -5.527 -1.271 -0.005 1.00 96.06 102 PHE A C 1
ATOM 788 O O . PHE A 1 102 ? -6.725 -1.006 0.040 1.00 96.06 102 PHE A O 1
ATOM 795 N N . GLN A 1 103 ? -4.785 -1.348 1.099 1.00 92.75 103 GLN A N 1
ATOM 796 C CA . GLN A 1 103 ? -5.334 -1.223 2.452 1.00 92.75 103 GLN A CA 1
ATOM 797 C C . GLN A 1 103 ? -5.536 0.238 2.871 1.00 92.75 103 GLN A C 1
ATOM 799 O O . GLN A 1 103 ? -6.570 0.590 3.428 1.00 92.75 103 GLN A O 1
ATOM 804 N N . ALA A 1 104 ? -4.563 1.100 2.581 1.00 91.81 104 ALA A N 1
ATOM 805 C CA . ALA A 1 104 ? -4.478 2.459 3.105 1.00 91.81 104 ALA A CA 1
ATOM 806 C C . ALA A 1 104 ? -4.515 3.541 2.019 1.00 91.81 104 ALA A C 1
ATOM 808 O O . ALA A 1 104 ? -4.249 4.700 2.318 1.00 91.81 104 ALA A O 1
ATOM 809 N N . GLY A 1 105 ? -4.859 3.218 0.767 1.00 91.81 105 GLY A N 1
ATOM 810 C CA . GLY A 1 105 ? -4.822 4.160 -0.362 1.00 91.81 105 GLY A CA 1
ATOM 811 C C . GLY A 1 105 ? -5.649 5.439 -0.182 1.00 91.81 105 GLY A C 1
ATOM 812 O O . GLY A 1 105 ? -5.391 6.425 -0.863 1.00 91.81 105 GLY A O 1
ATOM 813 N N . GLY A 1 106 ? -6.627 5.439 0.730 1.00 87.88 106 GLY A N 1
ATOM 814 C CA . GLY A 1 106 ? -7.414 6.620 1.104 1.00 87.88 106 GLY A CA 1
ATOM 815 C C . GLY A 1 106 ? -6.982 7.305 2.405 1.00 87.88 106 GLY A C 1
ATOM 816 O O . GLY A 1 106 ? -7.689 8.200 2.852 1.00 87.88 106 GLY A O 1
ATOM 817 N N . SER A 1 107 ? -5.889 6.869 3.033 1.00 89.06 107 SER A N 1
ATOM 818 C CA . SER A 1 107 ? -5.401 7.428 4.294 1.00 89.06 107 SER A CA 1
ATOM 819 C C . SER A 1 107 ? -4.758 8.800 4.101 1.00 89.06 107 SER A C 1
ATOM 821 O O . SER A 1 107 ? -4.061 9.051 3.115 1.00 89.06 107 SER A O 1
ATOM 823 N N . ASP A 1 108 ? -4.914 9.656 5.108 1.00 88.31 108 ASP A N 1
ATOM 824 C CA . ASP A 1 108 ? -4.257 10.958 5.191 1.00 88.31 108 ASP A CA 1
ATOM 825 C C . ASP A 1 108 ? -2.724 10.858 5.267 1.00 88.31 108 ASP A C 1
ATOM 827 O O . ASP A 1 108 ? -2.034 11.803 4.862 1.00 88.31 108 ASP A O 1
ATOM 831 N N . ASP A 1 109 ? -2.200 9.712 5.716 1.00 91.31 109 ASP A N 1
ATOM 832 C CA . ASP A 1 109 ? -0.765 9.420 5.788 1.00 91.31 109 ASP A CA 1
ATOM 833 C C . ASP A 1 109 ? -0.123 9.253 4.406 1.00 91.31 109 ASP A C 1
ATOM 835 O O . ASP A 1 109 ? 1.088 9.464 4.261 1.00 91.31 109 ASP A O 1
ATOM 839 N N . LEU A 1 110 ? -0.914 8.897 3.386 1.00 93.94 110 LEU A N 1
ATOM 840 C CA . LEU A 1 110 ? -0.449 8.781 2.011 1.00 93.94 110 LEU A CA 1
ATOM 841 C C . LEU A 1 110 ? -0.681 10.082 1.246 1.00 93.94 110 LEU A C 1
ATOM 843 O O . LEU A 1 110 ? -1.776 10.641 1.207 1.00 93.94 110 LEU A O 1
ATOM 847 N N . LYS A 1 111 ? 0.376 10.564 0.587 1.00 94.12 111 LYS A N 1
ATOM 848 C CA . LYS A 1 111 ? 0.311 11.714 -0.319 1.00 94.12 111 LYS A CA 1
ATOM 849 C C . LYS A 1 111 ? 0.840 11.337 -1.692 1.00 94.12 111 LYS A C 1
ATOM 851 O O . LYS A 1 111 ? 1.905 10.733 -1.827 1.00 94.12 111 LYS A O 1
ATOM 856 N N . PHE A 1 112 ? 0.113 11.766 -2.713 1.00 94.19 112 PHE A N 1
ATOM 857 C CA . PHE A 1 112 ? 0.402 11.474 -4.107 1.00 94.19 112 PHE A CA 1
ATOM 858 C C . PHE A 1 112 ? 0.878 12.743 -4.810 1.00 94.19 112 PHE A C 1
ATOM 860 O O . PHE A 1 112 ? 0.260 13.799 -4.696 1.00 94.19 112 PHE A O 1
ATOM 867 N N . LYS A 1 113 ? 1.999 12.661 -5.530 1.00 92.44 113 LYS A N 1
ATOM 868 C CA . LYS A 1 113 ? 2.511 13.762 -6.352 1.00 92.44 113 LYS A CA 1
ATOM 869 C C . LYS A 1 113 ? 2.666 13.305 -7.788 1.00 92.44 113 LYS A C 1
ATOM 871 O O . LYS A 1 113 ? 3.525 12.479 -8.090 1.00 92.44 113 LYS A O 1
ATOM 876 N N . VAL A 1 114 ? 1.859 13.875 -8.672 1.00 90.88 114 VAL A N 1
ATOM 877 C CA . VAL A 1 114 ? 1.926 13.584 -10.104 1.00 90.88 114 VAL A CA 1
ATOM 878 C C . VAL A 1 114 ? 3.106 14.319 -10.733 1.00 90.88 114 VAL A C 1
ATOM 880 O O . VAL A 1 114 ? 3.293 15.527 -10.557 1.00 90.88 114 VAL A O 1
ATOM 883 N N . TRP A 1 115 ? 3.903 13.580 -11.495 1.00 88.50 115 TRP A N 1
ATOM 884 C CA . TRP A 1 115 ? 4.927 14.121 -12.372 1.00 88.50 115 TRP A CA 1
ATOM 885 C C . TRP A 1 115 ? 4.454 13.987 -13.819 1.00 88.50 115 TRP A C 1
ATOM 887 O O . TRP A 1 115 ? 4.334 12.876 -14.328 1.00 88.50 115 TRP A O 1
ATOM 897 N N . ASN A 1 116 ? 4.165 15.113 -14.476 1.00 89.75 116 ASN A N 1
ATOM 898 C CA . ASN A 1 116 ? 3.781 15.152 -15.885 1.00 89.75 116 ASN A CA 1
ATOM 899 C C . ASN A 1 116 ? 5.011 15.385 -16.774 1.00 89.75 116 ASN A C 1
ATOM 901 O O . ASN A 1 116 ? 5.731 16.369 -16.601 1.00 89.75 116 ASN A O 1
ATOM 905 N N . ARG A 1 117 ? 5.234 14.508 -17.754 1.00 88.75 117 ARG A N 1
ATOM 906 C CA . ARG A 1 117 ? 6.400 14.555 -18.644 1.00 88.75 117 ARG A CA 1
ATOM 907 C C . ARG A 1 117 ? 6.493 15.858 -19.426 1.00 88.75 117 ARG A C 1
ATOM 909 O O . ARG A 1 117 ? 7.545 16.493 -19.412 1.00 88.75 117 ARG A O 1
ATOM 916 N N . ALA A 1 118 ? 5.423 16.239 -20.118 1.00 90.25 118 ALA A N 1
ATOM 917 C CA . ALA A 1 118 ? 5.429 17.391 -21.014 1.00 90.25 118 ALA A CA 1
ATOM 918 C C . ALA A 1 118 ? 5.676 18.692 -20.238 1.00 90.25 118 ALA A C 1
ATOM 920 O O . ALA A 1 118 ? 6.566 19.468 -20.587 1.00 90.25 118 ALA A O 1
ATOM 921 N N . GLU A 1 119 ? 4.950 18.881 -19.136 1.00 91.06 119 GLU A N 1
ATOM 922 C CA . GLU A 1 119 ? 5.085 20.051 -18.269 1.00 91.06 119 GLU A CA 1
ATOM 923 C C . GLU A 1 119 ? 6.495 20.142 -17.662 1.00 91.06 119 GLU A C 1
ATOM 925 O O . GLU A 1 119 ? 7.147 21.187 -17.707 1.00 91.06 119 GLU A O 1
ATOM 930 N N . ARG A 1 120 ? 7.007 19.036 -17.108 1.00 89.50 120 ARG A N 1
ATOM 931 C CA . ARG A 1 120 ? 8.280 19.028 -16.374 1.00 89.50 120 ARG A CA 1
ATOM 932 C C . ARG A 1 120 ? 9.479 19.180 -17.300 1.00 89.50 120 ARG A C 1
ATOM 934 O O . ARG A 1 120 ? 10.386 19.941 -16.968 1.00 89.50 120 ARG A O 1
ATOM 941 N N . LEU A 1 121 ? 9.478 18.523 -18.461 1.00 90.00 121 LEU A N 1
ATOM 942 C CA . LEU A 1 121 ? 10.528 18.720 -19.464 1.00 90.00 121 LEU A CA 1
ATOM 943 C C . LEU A 1 121 ? 10.468 20.132 -20.059 1.00 90.00 121 LEU A C 1
ATOM 945 O O . LEU A 1 121 ? 11.511 20.768 -20.199 1.00 90.00 121 LEU A O 1
ATOM 949 N N . GLY A 1 122 ? 9.269 20.668 -20.313 1.00 90.50 122 GLY A N 1
ATOM 950 C CA . GLY A 1 122 ? 9.086 22.059 -20.739 1.00 90.50 122 GLY A CA 1
ATOM 951 C C . GLY A 1 122 ? 9.682 23.061 -19.744 1.00 90.50 122 GLY A C 1
ATOM 952 O O . GLY A 1 122 ? 10.448 23.942 -20.133 1.00 90.50 122 GLY A O 1
ATOM 953 N N . ASN A 1 123 ? 9.418 22.869 -18.448 1.00 90.50 123 ASN A N 1
ATOM 954 C CA . ASN A 1 123 ? 9.953 23.701 -17.364 1.00 90.50 123 ASN A CA 1
ATOM 955 C C . ASN A 1 123 ? 11.480 23.616 -17.208 1.00 90.50 123 ASN A C 1
ATOM 957 O O . ASN A 1 123 ? 12.113 24.591 -16.805 1.00 90.50 123 ASN A O 1
ATOM 961 N N . LEU A 1 124 ? 12.086 22.461 -17.495 1.00 88.94 124 LEU A N 1
ATOM 962 C CA . LEU A 1 124 ? 13.542 22.301 -17.471 1.00 88.94 124 LEU A CA 1
ATOM 963 C C . LEU A 1 124 ? 14.205 22.939 -18.700 1.00 88.94 124 LEU A C 1
ATOM 965 O O . LEU A 1 124 ? 15.265 23.557 -18.576 1.00 88.94 124 LEU A O 1
ATOM 969 N N . ASN A 1 125 ? 13.569 22.820 -19.868 1.00 87.38 125 ASN A N 1
ATOM 970 C CA . ASN A 1 125 ? 14.072 23.348 -21.134 1.00 87.38 125 ASN A CA 1
ATOM 971 C C . ASN A 1 125 ? 13.965 24.877 -21.232 1.00 87.38 125 ASN A C 1
ATOM 973 O O . ASN A 1 125 ? 14.834 25.507 -21.836 1.00 87.38 125 ASN A O 1
ATOM 977 N N . SER A 1 126 ? 12.961 25.485 -20.592 1.00 86.75 126 SER A N 1
ATOM 978 C CA . SER A 1 126 ? 12.752 26.943 -20.577 1.00 86.75 126 SER A CA 1
ATOM 979 C C . SER A 1 126 ? 13.778 27.723 -19.742 1.00 86.75 126 SER A C 1
ATOM 981 O O . SER A 1 126 ? 13.771 28.954 -19.731 1.00 86.75 126 SER A O 1
ATOM 983 N N . LYS A 1 127 ? 14.682 27.033 -19.035 1.00 83.38 127 LYS A N 1
ATOM 984 C CA . LYS A 1 127 ? 15.728 27.664 -18.224 1.00 83.38 127 LYS A CA 1
ATOM 985 C C . LYS A 1 127 ? 16.868 28.140 -19.118 1.00 83.38 127 LYS A C 1
ATOM 987 O O . LYS A 1 127 ? 17.612 27.337 -19.678 1.00 83.38 127 LYS A O 1
ATOM 992 N N . ASN A 1 128 ? 16.994 29.458 -19.236 1.00 72.19 128 ASN A N 1
ATOM 993 C CA . ASN A 1 128 ? 18.012 30.095 -20.062 1.00 72.19 128 ASN A CA 1
ATOM 994 C C . ASN A 1 128 ? 19.420 29.833 -19.524 1.00 72.19 128 ASN A C 1
ATOM 996 O O . ASN A 1 128 ? 19.667 29.917 -18.322 1.00 72.19 128 ASN A O 1
ATOM 1000 N N . ALA A 1 129 ? 20.351 29.558 -20.435 1.00 64.62 129 ALA A N 1
ATOM 1001 C CA . ALA A 1 129 ? 21.776 29.584 -20.145 1.00 64.62 129 ALA A CA 1
ATOM 1002 C C . ALA A 1 129 ? 22.168 30.969 -19.609 1.00 64.62 129 ALA A C 1
ATOM 1004 O O . ALA A 1 129 ? 21.835 31.985 -20.220 1.00 64.62 129 ALA A O 1
ATOM 1005 N N . ALA A 1 130 ? 22.884 31.021 -18.485 1.00 61.75 130 ALA A N 1
ATOM 1006 C CA . ALA A 1 130 ? 23.537 32.257 -18.080 1.00 61.75 130 ALA A CA 1
ATOM 1007 C C . ALA A 1 130 ? 24.610 32.597 -19.126 1.00 61.75 130 ALA A C 1
ATOM 1009 O O . ALA A 1 130 ? 25.430 31.746 -19.478 1.00 61.75 130 ALA A O 1
ATOM 1010 N N . SER A 1 131 ? 24.607 33.830 -19.632 1.00 57.28 131 SER A N 1
ATOM 1011 C CA . SER A 1 131 ? 25.688 34.337 -20.473 1.00 57.28 131 SER A CA 1
ATOM 1012 C C . SER A 1 131 ? 26.955 34.438 -19.623 1.00 57.28 131 SER A C 1
ATOM 1014 O O . SER A 1 131 ? 27.082 35.345 -18.799 1.00 57.28 131 SER A O 1
ATOM 1016 N N . GLY A 1 132 ? 27.873 33.484 -19.782 1.00 57.44 132 GLY A N 1
ATOM 1017 C CA . GLY A 1 132 ? 29.188 33.557 -19.157 1.00 57.44 132 GLY A CA 1
ATOM 1018 C C . GLY A 1 132 ? 29.974 34.756 -19.692 1.00 57.44 132 GLY A C 1
ATOM 1019 O O . GLY A 1 132 ? 29.863 35.109 -20.871 1.00 57.44 132 GLY A O 1
ATOM 1020 N N . ALA A 1 133 ? 30.782 35.382 -18.836 1.00 50.91 133 ALA A N 1
ATOM 1021 C CA . ALA A 1 133 ? 31.752 36.380 -19.275 1.00 50.91 133 ALA A CA 1
ATOM 1022 C C . ALA A 1 133 ? 32.695 35.732 -20.308 1.00 50.91 133 ALA A C 1
ATOM 1024 O O . ALA A 1 133 ? 33.384 34.765 -19.991 1.00 50.91 133 ALA A O 1
ATOM 1025 N N . GLY A 1 134 ? 32.678 36.227 -21.551 1.00 61.50 134 GLY A N 1
ATOM 1026 C CA . GLY A 1 134 ? 33.497 35.702 -22.655 1.00 61.50 134 GLY A CA 1
ATOM 1027 C C . GLY A 1 134 ? 32.736 35.093 -23.841 1.00 61.50 134 GLY A C 1
ATOM 1028 O O . GLY A 1 134 ? 33.369 34.520 -24.718 1.00 61.50 134 GLY A O 1
ATOM 1029 N N . GLY A 1 135 ? 31.402 35.198 -23.905 1.00 59.91 135 GLY A N 1
ATOM 1030 C CA . GLY A 1 135 ? 30.633 34.820 -25.106 1.00 59.91 135 GLY A CA 1
ATOM 1031 C C . GLY A 1 135 ? 30.462 33.311 -25.332 1.00 59.91 135 GLY A C 1
ATOM 1032 O O . GLY A 1 135 ? 29.893 32.900 -26.341 1.00 59.91 135 GLY A O 1
ATOM 1033 N N . VAL A 1 136 ? 30.905 32.475 -24.388 1.00 60.59 136 VAL A N 1
ATOM 1034 C CA . VAL A 1 136 ? 30.668 31.028 -24.418 1.00 60.59 136 VAL A CA 1
ATOM 1035 C C . VAL A 1 136 ? 29.274 30.743 -23.861 1.00 60.59 136 VAL A C 1
ATOM 1037 O O . VAL A 1 136 ? 29.014 30.895 -22.666 1.00 60.59 136 VAL A O 1
ATOM 1040 N N . VAL A 1 137 ? 28.359 30.333 -24.739 1.00 62.22 137 VAL A N 1
ATOM 1041 C CA . VAL A 1 137 ? 27.012 29.891 -24.359 1.00 62.22 137 VAL A CA 1
ATOM 1042 C C . VAL A 1 137 ? 27.105 28.475 -23.780 1.00 62.22 137 VAL A C 1
ATOM 1044 O O . VAL A 1 137 ? 27.093 27.485 -24.510 1.00 62.22 137 VAL A O 1
ATOM 1047 N N . SER A 1 138 ? 27.215 28.366 -22.458 1.00 66.12 138 SER A N 1
ATOM 1048 C CA . SER A 1 138 ? 27.171 27.079 -21.752 1.00 66.12 138 SER A CA 1
ATOM 1049 C C . SER A 1 138 ? 25.726 26.615 -21.575 1.00 66.12 138 SER A C 1
ATOM 1051 O O . SER A 1 138 ? 24.885 27.379 -21.113 1.00 66.12 138 SER A O 1
ATOM 1053 N N . ARG A 1 139 ? 25.414 25.354 -21.911 1.00 71.81 139 ARG A N 1
ATOM 1054 C CA . ARG A 1 139 ? 24.063 24.797 -21.696 1.00 71.81 139 ARG A CA 1
ATOM 1055 C C . ARG A 1 139 ? 23.688 24.851 -20.219 1.00 71.81 139 ARG A C 1
ATOM 1057 O O . ARG A 1 139 ? 24.493 24.491 -19.361 1.00 71.81 139 ARG A O 1
ATOM 1064 N N . HIS A 1 140 ? 22.451 25.249 -19.929 1.00 83.38 140 HIS A N 1
ATOM 1065 C CA . HIS A 1 140 ? 21.967 25.283 -18.554 1.00 83.38 140 HIS A CA 1
ATOM 1066 C C . HIS A 1 140 ? 21.914 23.847 -17.984 1.00 83.38 140 HIS A C 1
ATOM 1068 O O . HIS A 1 140 ? 21.411 22.956 -18.674 1.00 83.38 140 HIS A O 1
ATOM 1074 N N . PRO A 1 141 ? 22.351 23.583 -16.736 1.00 85.25 141 PRO A N 1
ATOM 1075 C CA . PRO A 1 141 ? 22.305 22.241 -16.140 1.00 85.25 141 PRO A CA 1
ATOM 1076 C C . PRO A 1 141 ? 20.922 21.569 -16.213 1.00 85.25 141 PRO A C 1
ATOM 1078 O O . PRO A 1 141 ? 20.820 20.370 -16.459 1.00 85.25 141 PRO A O 1
ATOM 1081 N N . HIS A 1 142 ? 19.843 22.349 -16.086 1.00 86.69 142 HIS A N 1
ATOM 1082 C CA . HIS A 1 142 ? 18.468 21.858 -16.266 1.00 86.69 142 HIS A CA 1
ATOM 1083 C C . HIS A 1 142 ? 18.167 21.326 -17.676 1.00 86.69 142 HIS A C 1
ATOM 1085 O O . HIS A 1 142 ? 17.467 20.327 -17.792 1.00 86.69 142 HIS A O 1
ATOM 1091 N N . GLN A 1 143 ? 18.734 21.918 -18.731 1.00 86.69 143 GLN A N 1
ATOM 1092 C CA . GLN A 1 143 ? 18.580 21.416 -20.103 1.00 86.69 143 GLN A CA 1
ATOM 1093 C C . GLN A 1 143 ? 19.347 20.101 -20.305 1.00 86.69 143 GLN A C 1
ATOM 1095 O O . GLN A 1 143 ? 18.900 19.214 -21.029 1.00 86.69 143 GLN A O 1
ATOM 1100 N N . ILE A 1 144 ? 20.500 19.951 -19.642 1.00 86.38 144 ILE A N 1
ATOM 1101 C CA . ILE A 1 144 ? 21.267 18.697 -19.654 1.00 86.38 144 ILE A CA 1
ATOM 1102 C C . ILE A 1 144 ? 20.460 17.590 -18.965 1.00 86.38 144 ILE A C 1
ATOM 1104 O O . ILE A 1 144 ? 20.324 16.502 -19.523 1.00 86.38 144 ILE A O 1
ATOM 1108 N N . LEU A 1 145 ? 19.869 17.889 -17.803 1.00 87.31 145 LEU A N 1
ATOM 1109 C CA . LEU A 1 145 ? 18.977 16.967 -17.103 1.00 87.31 145 LEU A CA 1
ATOM 1110 C C . LEU A 1 145 ? 17.763 16.594 -17.965 1.00 87.31 145 LEU A C 1
ATOM 1112 O O . LEU A 1 145 ? 17.476 15.411 -18.101 1.00 87.31 145 LEU A O 1
ATOM 1116 N N . ALA A 1 146 ? 17.088 17.565 -18.591 1.00 87.56 146 ALA A N 1
ATOM 1117 C CA . ALA A 1 146 ? 15.950 17.299 -19.476 1.00 87.56 146 ALA A CA 1
ATOM 1118 C C . ALA A 1 146 ? 16.311 16.309 -20.590 1.00 87.56 146 ALA A C 1
ATOM 1120 O O . ALA A 1 146 ? 15.606 15.325 -20.795 1.00 87.56 146 ALA A O 1
ATOM 1121 N N . LYS A 1 147 ? 17.460 16.512 -21.245 1.00 86.94 147 LYS A N 1
ATOM 1122 C CA . LYS A 1 147 ? 17.937 15.619 -22.305 1.00 86.94 147 LYS A CA 1
ATOM 1123 C C . LYS A 1 147 ? 18.254 14.207 -21.799 1.00 86.94 147 LYS A C 1
ATOM 1125 O O . LYS A 1 147 ? 18.014 13.241 -22.520 1.00 86.94 147 LYS A O 1
ATOM 1130 N N . ALA A 1 148 ? 18.793 14.076 -20.586 1.00 87.31 148 ALA A N 1
ATOM 1131 C CA . ALA A 1 148 ? 19.022 12.772 -19.962 1.00 87.31 148 ALA A CA 1
ATOM 1132 C C . ALA A 1 148 ? 17.694 12.055 -19.662 1.00 87.31 148 ALA A C 1
ATOM 1134 O O . ALA A 1 148 ? 17.530 10.895 -20.027 1.00 87.31 148 ALA A O 1
ATOM 1135 N N . LEU A 1 149 ? 16.709 12.766 -19.101 1.00 86.88 149 LEU A N 1
ATOM 1136 C CA . LEU A 1 149 ? 15.370 12.221 -18.848 1.00 86.88 149 LEU A CA 1
ATOM 1137 C C . LEU A 1 149 ? 14.670 11.798 -20.153 1.00 86.88 149 LEU A C 1
ATOM 1139 O O . LEU A 1 149 ? 14.026 10.757 -20.204 1.00 86.88 149 LEU A O 1
ATOM 1143 N N . GLU A 1 150 ? 14.809 12.576 -21.229 1.00 87.25 150 GLU A N 1
ATOM 1144 C CA . GLU A 1 150 ? 14.280 12.225 -22.554 1.00 87.25 150 GLU A CA 1
ATOM 1145 C C . GLU A 1 150 ? 14.930 10.973 -23.153 1.00 87.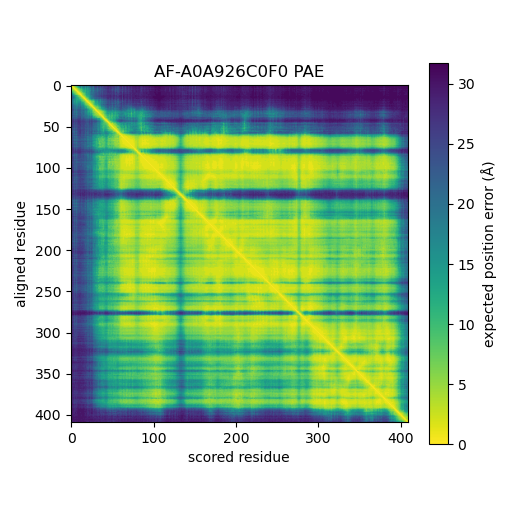25 150 GLU A C 1
ATOM 1147 O O . GLU A 1 150 ? 14.272 10.248 -23.902 1.00 87.25 150 GLU A O 1
ATOM 1152 N N . LEU A 1 151 ? 16.211 10.730 -22.862 1.00 86.31 151 LEU A N 1
ATOM 1153 C CA . LEU A 1 151 ? 16.919 9.524 -23.287 1.00 86.31 151 LEU A CA 1
ATOM 1154 C C . LEU A 1 151 ? 16.422 8.292 -22.519 1.00 86.31 151 LEU A C 1
ATOM 1156 O O . LEU A 1 151 ? 16.173 7.264 -23.147 1.00 86.31 151 LEU A O 1
ATOM 1160 N N . ASP A 1 152 ? 16.231 8.423 -21.204 1.00 83.25 152 ASP A N 1
ATOM 1161 C CA . ASP A 1 152 ? 15.724 7.354 -20.333 1.00 83.25 152 ASP A CA 1
ATOM 1162 C C . ASP A 1 152 ? 14.262 6.985 -20.661 1.00 83.25 152 ASP A C 1
ATOM 1164 O O . ASP A 1 152 ? 13.881 5.817 -20.604 1.00 83.25 152 ASP A O 1
ATOM 1168 N N . LEU A 1 153 ? 13.447 7.959 -21.081 1.00 85.00 153 LEU A N 1
ATOM 1169 C CA . LEU A 1 153 ? 12.039 7.787 -21.475 1.00 85.00 153 LEU A CA 1
ATOM 1170 C C . LEU A 1 153 ? 11.850 7.269 -22.915 1.00 85.00 153 LEU A C 1
ATOM 1172 O O . LEU A 1 153 ? 10.847 7.574 -23.565 1.00 85.00 153 LEU A O 1
ATOM 1176 N N . ARG A 1 154 ? 12.812 6.522 -23.456 1.00 82.50 154 ARG A N 1
ATOM 1177 C CA . ARG A 1 154 ? 12.688 5.840 -24.756 1.00 82.50 154 ARG A CA 1
ATOM 1178 C C . ARG A 1 154 ? 12.195 4.402 -24.571 1.00 82.50 154 ARG A C 1
ATOM 1180 O O . ARG A 1 154 ? 12.008 3.930 -23.453 1.00 82.50 154 ARG A O 1
ATOM 1187 N N . ASN A 1 155 ? 12.000 3.696 -25.684 1.00 82.69 155 ASN A N 1
ATOM 1188 C CA . ASN A 1 155 ? 11.645 2.274 -25.714 1.00 82.69 155 ASN A CA 1
ATOM 1189 C C . ASN A 1 155 ? 10.370 1.976 -24.903 1.00 82.69 155 ASN A C 1
ATOM 1191 O O . ASN A 1 155 ? 9.323 2.565 -25.166 1.00 82.69 155 ASN A O 1
ATOM 1195 N N . GLU A 1 156 ? 10.453 1.089 -23.911 1.00 77.12 156 GLU A N 1
ATOM 1196 C CA . GLU A 1 156 ? 9.326 0.638 -23.086 1.00 77.12 156 GLU A CA 1
ATOM 1197 C C . GLU A 1 156 ? 8.684 1.767 -22.265 1.00 77.12 156 GLU A C 1
ATOM 1199 O O . GLU A 1 156 ? 7.504 1.699 -21.927 1.00 77.12 156 GLU A O 1
ATOM 1204 N N . LEU A 1 157 ? 9.431 2.844 -22.000 1.00 83.31 157 LEU A N 1
ATOM 1205 C CA . LEU A 1 157 ? 8.954 4.017 -21.266 1.00 83.31 157 LEU A CA 1
ATOM 1206 C C . LEU A 1 157 ? 8.490 5.155 -22.188 1.00 83.31 157 LEU A C 1
ATOM 1208 O O . LEU A 1 157 ? 8.072 6.205 -21.703 1.00 83.31 157 LEU A O 1
ATOM 1212 N N . ALA A 1 158 ? 8.513 4.964 -23.512 1.00 82.44 158 ALA A N 1
ATOM 1213 C CA . ALA A 1 158 ? 8.149 6.006 -24.476 1.00 82.44 158 ALA A CA 1
ATOM 1214 C C . ALA A 1 158 ? 6.712 6.511 -24.305 1.00 82.44 158 ALA A C 1
ATOM 1216 O O . ALA A 1 158 ? 6.460 7.705 -24.474 1.00 82.44 158 ALA A O 1
ATOM 1217 N N . LEU A 1 159 ? 5.795 5.617 -23.929 1.00 78.38 159 LEU A N 1
ATOM 1218 C CA . LEU A 1 159 ? 4.380 5.924 -23.708 1.00 78.38 159 LEU A CA 1
ATOM 1219 C C . LEU A 1 159 ? 4.097 6.505 -22.316 1.00 78.38 159 LEU A C 1
ATOM 1221 O O . LEU A 1 159 ? 2.970 6.917 -22.042 1.00 78.38 159 LEU A O 1
ATOM 1225 N N . LEU A 1 160 ? 5.100 6.567 -21.436 1.00 83.12 160 LEU A N 1
ATOM 1226 C CA . LEU A 1 160 ? 4.939 7.128 -20.104 1.00 83.12 160 LEU A CA 1
ATOM 1227 C C . LEU A 1 160 ? 4.777 8.651 -20.207 1.00 83.12 160 LEU A C 1
ATOM 1229 O O . LEU A 1 160 ? 5.727 9.384 -20.493 1.00 83.12 160 LEU A O 1
ATOM 1233 N N . GLN A 1 161 ? 3.550 9.121 -19.987 1.00 83.94 161 GLN A N 1
ATOM 1234 C CA . GLN A 1 161 ? 3.215 10.549 -19.941 1.00 83.94 161 GLN A CA 1
ATOM 1235 C C . GLN A 1 161 ? 3.256 11.106 -18.521 1.00 83.94 161 GLN A C 1
ATOM 1237 O O . GLN A 1 161 ? 3.585 12.273 -18.314 1.00 83.94 161 GLN A O 1
ATOM 1242 N N . GLN A 1 162 ? 2.937 10.268 -17.541 1.00 86.31 162 GLN A N 1
ATOM 1243 C CA . GLN A 1 162 ? 2.932 10.634 -16.138 1.00 86.31 162 GLN A CA 1
ATOM 1244 C C . GLN A 1 162 ? 3.359 9.450 -15.283 1.00 86.31 162 GLN A C 1
ATOM 1246 O O . GLN A 1 162 ? 3.095 8.304 -15.636 1.00 86.31 162 GLN A O 1
ATOM 1251 N N . PHE A 1 163 ? 3.971 9.737 -14.144 1.00 87.62 163 PHE A N 1
ATOM 1252 C CA . PHE A 1 163 ? 4.078 8.785 -13.047 1.00 87.62 163 PHE A CA 1
ATOM 1253 C C . PHE A 1 163 ? 3.777 9.509 -11.739 1.00 87.62 163 PHE A C 1
ATOM 1255 O O . PHE A 1 163 ? 3.956 10.724 -11.625 1.00 87.62 163 PHE A O 1
ATOM 1262 N N . THR A 1 164 ? 3.304 8.765 -10.749 1.00 92.69 164 THR A N 1
ATOM 1263 C CA . THR A 1 164 ? 2.932 9.311 -9.447 1.00 92.69 164 THR A CA 1
ATOM 1264 C C . THR A 1 164 ? 3.959 8.890 -8.415 1.00 92.69 164 THR A C 1
ATOM 1266 O O . THR A 1 164 ? 4.222 7.701 -8.251 1.00 92.69 164 THR A O 1
ATOM 1269 N N . LEU A 1 165 ? 4.541 9.864 -7.721 1.00 93.88 165 LEU A N 1
ATOM 1270 C CA . LEU A 1 165 ? 5.364 9.637 -6.540 1.00 93.88 165 LEU A CA 1
ATOM 1271 C C . LEU A 1 165 ? 4.464 9.507 -5.316 1.00 93.88 165 LEU A C 1
ATOM 1273 O O . LEU A 1 165 ? 3.531 10.292 -5.133 1.00 93.88 165 LEU A O 1
ATOM 1277 N N . ILE A 1 166 ? 4.765 8.523 -4.482 1.00 95.62 166 ILE A N 1
ATOM 1278 C CA . ILE A 1 166 ? 3.962 8.138 -3.328 1.00 95.62 166 ILE A CA 1
ATOM 1279 C C . ILE A 1 166 ? 4.790 8.406 -2.077 1.00 95.62 166 ILE A C 1
ATOM 1281 O O . ILE A 1 166 ? 5.913 7.915 -1.940 1.00 95.62 166 ILE A O 1
ATOM 1285 N N . TYR A 1 167 ? 4.230 9.206 -1.178 1.00 95.19 167 TYR A N 1
ATOM 1286 C CA . TYR A 1 167 ? 4.835 9.575 0.092 1.00 95.19 167 TYR A CA 1
ATOM 1287 C C . TYR A 1 167 ? 4.015 8.996 1.236 1.00 95.19 167 TYR A C 1
ATOM 1289 O O . TYR A 1 167 ? 2.793 9.097 1.209 1.00 95.19 167 TYR A O 1
ATOM 1297 N N . TYR A 1 168 ? 4.689 8.462 2.248 1.00 95.19 168 TYR A N 1
ATOM 1298 C CA . TYR A 1 168 ? 4.076 8.029 3.501 1.00 95.19 168 TYR A CA 1
ATOM 1299 C C . TYR A 1 168 ? 4.623 8.883 4.641 1.00 95.19 168 TYR A C 1
ATOM 1301 O O . TYR A 1 168 ? 5.843 8.994 4.787 1.00 95.19 168 TYR A O 1
ATOM 1309 N N . LYS A 1 169 ? 3.739 9.552 5.392 1.00 93.25 169 LYS A N 1
ATOM 1310 C CA . LYS A 1 169 ? 4.099 10.478 6.487 1.00 93.25 169 LYS A CA 1
ATOM 1311 C C . LYS A 1 169 ? 5.203 11.479 6.088 1.00 93.25 169 LYS A C 1
ATOM 1313 O O . LYS A 1 169 ? 6.105 11.815 6.849 1.00 93.25 169 LYS A O 1
ATOM 1318 N N . GLY A 1 170 ? 5.160 11.943 4.834 1.00 92.12 170 GLY A N 1
ATOM 1319 C CA . GLY A 1 170 ? 6.108 12.913 4.274 1.00 92.12 170 GLY A CA 1
ATOM 1320 C C . GLY A 1 170 ? 7.492 12.368 3.882 1.00 92.12 170 GLY A C 1
ATOM 1321 O O . GLY A 1 170 ? 8.349 13.163 3.484 1.00 92.12 170 GLY A O 1
ATOM 1322 N N . ALA A 1 171 ? 7.738 11.060 3.971 1.00 94.19 171 ALA A N 1
ATOM 1323 C CA . ALA A 1 171 ? 8.910 10.387 3.403 1.00 94.19 171 ALA A CA 1
ATOM 1324 C C . ALA A 1 171 ? 8.573 9.786 2.030 1.00 94.19 171 ALA A C 1
ATOM 1326 O O . ALA A 1 171 ? 7.462 9.298 1.822 1.00 94.19 171 ALA A O 1
ATOM 1327 N N . LEU A 1 172 ? 9.510 9.834 1.074 1.00 93.69 172 LEU A N 1
ATOM 1328 C CA . LEU A 1 172 ? 9.301 9.243 -0.252 1.00 93.69 172 LEU A CA 1
ATOM 1329 C C . LEU A 1 172 ? 9.333 7.716 -0.142 1.00 93.69 172 LEU A C 1
ATOM 1331 O O . LEU A 1 172 ? 10.398 7.130 0.056 1.00 93.69 172 LEU A O 1
ATOM 1335 N N . LEU A 1 173 ? 8.175 7.087 -0.327 1.00 94.81 173 LEU A N 1
ATOM 1336 C CA . LEU A 1 173 ? 8.034 5.638 -0.258 1.00 94.81 173 LEU A CA 1
ATOM 1337 C C . LEU A 1 173 ? 8.338 4.971 -1.601 1.00 94.81 173 LEU A C 1
ATOM 1339 O O . LEU A 1 173 ? 8.937 3.901 -1.627 1.00 94.81 173 LEU A O 1
ATOM 1343 N N . GLY A 1 174 ? 7.965 5.599 -2.718 1.00 94.50 174 GLY A N 1
ATOM 1344 C CA . GLY A 1 174 ? 8.129 5.012 -4.046 1.00 94.50 174 GLY A CA 1
ATOM 1345 C C . GLY A 1 174 ? 7.363 5.754 -5.135 1.00 94.50 174 GLY A C 1
ATOM 1346 O O . GLY A 1 174 ? 7.066 6.942 -4.999 1.00 94.50 174 GLY A O 1
ATOM 1347 N N . GLY A 1 175 ? 7.015 5.053 -6.211 1.00 94.00 175 GLY A N 1
ATOM 1348 C CA . GLY A 1 175 ? 6.124 5.576 -7.241 1.00 94.00 175 GLY A CA 1
ATOM 1349 C C . GLY A 1 175 ? 5.500 4.503 -8.128 1.00 94.00 175 GLY A C 1
ATOM 1350 O O . GLY A 1 175 ? 5.757 3.311 -7.971 1.00 94.00 175 GLY A O 1
ATOM 1351 N N . THR A 1 176 ? 4.661 4.932 -9.068 1.00 94.19 176 THR A N 1
ATOM 1352 C CA . THR A 1 176 ? 4.054 4.052 -10.078 1.00 94.19 176 THR A CA 1
ATOM 1353 C C . THR A 1 176 ? 5.059 3.675 -11.168 1.00 94.19 176 THR A C 1
ATOM 1355 O O . THR A 1 176 ? 5.892 4.491 -11.562 1.00 94.19 176 THR A O 1
ATOM 1358 N N . SER A 1 177 ? 4.949 2.457 -11.696 1.00 91.81 177 SER A N 1
ATOM 1359 C CA . SER A 1 177 ? 5.839 1.892 -12.715 1.00 91.81 177 SER A CA 1
ATOM 1360 C C . SER A 1 177 ? 5.034 1.173 -13.797 1.00 91.81 177 SER A C 1
ATOM 1362 O O . SER A 1 177 ? 4.296 0.247 -13.470 1.00 91.81 177 SER A O 1
ATOM 1364 N N . PRO A 1 178 ? 5.203 1.493 -15.090 1.00 89.62 178 PRO A N 1
ATOM 1365 C CA . PRO A 1 178 ? 4.526 0.754 -16.155 1.00 89.62 178 PRO A CA 1
ATOM 1366 C C . PRO A 1 178 ? 5.042 -0.692 -16.307 1.00 89.62 178 PRO A C 1
ATOM 1368 O O . PRO A 1 178 ? 4.342 -1.522 -16.883 1.00 89.62 178 PRO A O 1
ATOM 1371 N N . LEU A 1 179 ? 6.234 -1.006 -15.780 1.00 90.00 179 LEU A N 1
ATOM 1372 C CA . LEU A 1 179 ? 6.862 -2.333 -15.874 1.00 90.00 179 LEU A CA 1
ATOM 1373 C C . LEU A 1 179 ? 6.494 -3.256 -14.701 1.00 90.00 179 LEU A C 1
ATOM 1375 O O . LEU A 1 179 ? 6.407 -4.469 -14.864 1.00 90.00 179 LEU A O 1
ATOM 1379 N N . SER A 1 180 ? 6.269 -2.680 -13.517 1.00 92.69 180 SER A N 1
ATOM 1380 C CA . SER A 1 180 ? 6.097 -3.417 -12.254 1.00 92.69 180 SER A CA 1
ATOM 1381 C C . SER 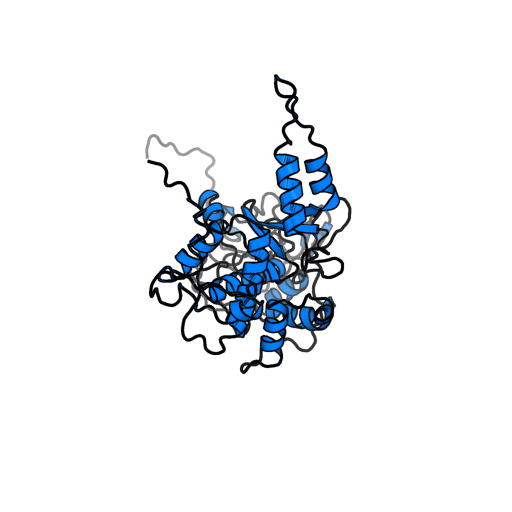A 1 180 ? 4.878 -2.973 -11.434 1.00 92.69 180 SER A C 1
ATOM 1383 O O . SER A 1 180 ? 4.771 -3.335 -10.268 1.00 92.69 180 SER A O 1
ATOM 1385 N N . LEU A 1 181 ? 3.968 -2.183 -12.020 1.00 94.50 181 LEU A N 1
ATOM 1386 C CA . LEU A 1 181 ? 2.868 -1.437 -11.378 1.00 94.50 181 LEU A CA 1
ATOM 1387 C C . LEU A 1 181 ? 3.341 -0.336 -10.420 1.00 94.50 181 LEU A C 1
ATOM 1389 O O . LEU A 1 181 ? 2.941 0.822 -10.555 1.00 94.50 181 LEU A O 1
ATOM 1393 N N . VAL A 1 182 ? 4.236 -0.669 -9.494 1.00 95.56 182 VAL A N 1
ATOM 1394 C CA . VAL A 1 182 ? 4.872 0.252 -8.546 1.00 95.56 182 VAL A CA 1
ATOM 1395 C C . VAL A 1 182 ? 6.344 -0.110 -8.332 1.00 95.56 182 VAL A C 1
ATOM 1397 O O . VAL A 1 182 ? 6.810 -1.171 -8.748 1.00 95.56 182 VAL A O 1
ATOM 1400 N N . PHE A 1 183 ? 7.096 0.791 -7.711 1.00 93.38 183 PHE A N 1
ATOM 1401 C CA . PHE A 1 183 ? 8.464 0.568 -7.251 1.00 93.38 183 PHE A CA 1
ATOM 1402 C C . PHE A 1 183 ? 8.681 1.315 -5.933 1.00 93.38 183 PHE A C 1
ATOM 1404 O O . PHE A 1 183 ? 8.161 2.418 -5.759 1.00 93.38 183 PHE A O 1
ATOM 1411 N N . THR A 1 184 ? 9.479 0.762 -5.020 1.00 93.19 184 THR A N 1
ATOM 1412 C CA . THR A 1 184 ? 9.817 1.439 -3.753 1.00 93.19 184 THR A CA 1
ATOM 1413 C C . THR A 1 184 ? 11.030 2.344 -3.918 1.00 93.19 184 THR A C 1
ATOM 1415 O O . THR A 1 184 ? 11.847 2.115 -4.798 1.00 93.19 184 THR A O 1
ATOM 1418 N N . SER A 1 185 ? 11.201 3.360 -3.079 1.00 90.50 185 SER A N 1
ATOM 1419 C CA . SER A 1 185 ? 12.378 4.236 -3.031 1.00 90.50 185 SER A CA 1
ATOM 1420 C C . SER A 1 185 ? 13.606 3.495 -2.474 1.00 90.50 185 SER A C 1
ATOM 1422 O O . SER A 1 185 ? 13.453 2.714 -1.535 1.00 90.50 185 SER A O 1
ATOM 1424 N N . PRO A 1 186 ? 14.834 3.730 -2.985 1.00 84.12 186 PRO A N 1
ATOM 1425 C CA . PRO A 1 186 ? 16.048 3.126 -2.419 1.00 84.12 186 PRO A CA 1
ATOM 1426 C C . PRO A 1 186 ? 16.338 3.604 -0.996 1.00 84.12 186 PRO A C 1
ATOM 1428 O O . PRO A 1 186 ? 16.922 2.870 -0.208 1.00 84.12 186 PRO A O 1
ATOM 1431 N N . ASN A 1 187 ? 15.913 4.827 -0.674 1.00 84.81 187 ASN A N 1
ATOM 1432 C CA . ASN A 1 187 ? 16.238 5.497 0.580 1.00 84.81 187 ASN A CA 1
ATOM 1433 C C . ASN A 1 187 ? 15.091 5.432 1.587 1.00 84.81 187 ASN A C 1
ATOM 1435 O O . ASN A 1 187 ? 15.153 6.124 2.596 1.00 84.81 187 ASN A O 1
ATOM 1439 N N . TRP A 1 188 ? 14.041 4.646 1.319 1.00 88.44 188 TRP A N 1
ATOM 1440 C CA . TRP A 1 188 ? 12.870 4.557 2.194 1.00 88.44 188 TRP A CA 1
ATOM 1441 C C . TRP A 1 188 ? 13.268 4.290 3.650 1.00 88.44 188 TRP A C 1
ATOM 1443 O O . TRP A 1 188 ? 12.879 5.039 4.539 1.00 88.44 188 TRP A O 1
ATOM 1453 N N . GLU A 1 189 ? 14.104 3.277 3.879 1.00 87.00 189 GLU A N 1
ATOM 1454 C CA . GLU A 1 189 ? 14.510 2.883 5.227 1.00 87.00 189 GLU A CA 1
ATOM 1455 C C . GLU A 1 189 ? 15.310 3.982 5.941 1.00 87.00 189 GLU A C 1
ATOM 1457 O O . GLU A 1 189 ? 15.069 4.276 7.109 1.00 87.00 189 GLU A O 1
ATOM 1462 N N . GLN A 1 190 ? 16.208 4.653 5.218 1.00 87.38 190 GLN A N 1
ATOM 1463 C CA . GLN A 1 190 ? 16.988 5.766 5.756 1.00 87.38 190 GLN A CA 1
ATOM 1464 C C . GLN A 1 190 ? 16.105 6.987 6.061 1.00 87.38 190 GLN A C 1
ATOM 1466 O O . GLN A 1 190 ? 16.218 7.586 7.126 1.00 87.38 190 GLN A O 1
ATOM 1471 N N . GLU A 1 191 ? 15.211 7.361 5.144 1.00 89.19 191 GLU A N 1
ATOM 1472 C CA . GLU A 1 191 ? 14.269 8.475 5.314 1.00 89.19 191 GLU A CA 1
ATOM 1473 C C . GLU A 1 191 ? 13.316 8.232 6.486 1.00 89.19 191 GLU A C 1
ATOM 1475 O O . GLU A 1 191 ? 13.069 9.138 7.283 1.00 89.19 191 GLU A O 1
ATOM 1480 N N . ARG A 1 192 ? 12.820 6.998 6.615 1.00 91.81 192 ARG A N 1
ATOM 1481 C CA . ARG A 1 192 ? 11.971 6.545 7.716 1.00 91.81 192 ARG A CA 1
ATOM 1482 C C . ARG A 1 192 ? 12.668 6.731 9.061 1.00 91.81 192 ARG A C 1
ATOM 1484 O O . ARG A 1 192 ? 12.098 7.356 9.952 1.00 91.81 192 ARG A O 1
ATOM 1491 N N . GLN A 1 193 ? 13.905 6.248 9.185 1.00 89.88 193 GLN A N 1
ATOM 1492 C CA . GLN A 1 193 ? 14.707 6.390 10.404 1.00 89.88 193 GLN A CA 1
ATOM 1493 C C . GLN A 1 193 ? 15.005 7.861 10.724 1.00 89.88 193 GLN A C 1
ATOM 1495 O O . GLN A 1 193 ? 14.797 8.295 11.853 1.00 89.88 193 GLN A O 1
ATOM 1500 N N . ASN A 1 194 ? 15.410 8.655 9.726 1.00 91.19 194 ASN A N 1
ATOM 1501 C CA . ASN A 1 194 ? 15.716 10.080 9.903 1.00 91.19 194 ASN A CA 1
ATOM 1502 C C . ASN A 1 194 ? 14.510 10.903 10.379 1.00 91.19 194 ASN A C 1
ATOM 1504 O O . ASN A 1 194 ? 14.678 11.916 11.058 1.00 91.19 194 ASN A O 1
ATOM 1508 N N . LYS A 1 195 ? 13.298 10.496 9.989 1.00 91.06 195 LYS A N 1
ATOM 1509 C CA . LYS A 1 195 ? 12.040 11.169 10.336 1.00 91.06 195 LYS A CA 1
ATOM 1510 C C . LYS A 1 195 ? 11.304 10.515 11.509 1.00 91.06 195 LYS A C 1
ATOM 1512 O O . LYS A 1 195 ? 10.214 10.974 11.830 1.00 91.06 195 LYS A O 1
ATOM 1517 N N . TYR A 1 196 ? 11.879 9.482 12.135 1.00 91.44 196 TYR A N 1
ATOM 1518 C CA . TYR A 1 196 ? 11.260 8.716 13.227 1.00 91.44 196 TYR A CA 1
ATOM 1519 C C . TYR A 1 196 ? 9.859 8.195 12.871 1.00 91.44 196 TYR A C 1
ATOM 1521 O O . TYR A 1 196 ? 8.920 8.288 13.655 1.00 91.44 196 TYR A O 1
ATOM 1529 N N . ILE A 1 197 ? 9.712 7.682 11.648 1.00 90.44 197 ILE A N 1
ATOM 1530 C CA . ILE A 1 197 ? 8.447 7.151 11.141 1.00 90.44 197 ILE A CA 1
ATOM 1531 C C . ILE A 1 197 ? 8.354 5.657 11.470 1.00 90.44 197 ILE A C 1
ATOM 1533 O O . ILE A 1 197 ? 9.217 4.866 11.080 1.00 90.44 197 ILE A O 1
ATOM 1537 N N . ASP A 1 198 ? 7.270 5.248 12.123 1.00 88.56 198 ASP A N 1
ATOM 1538 C CA . ASP A 1 198 ? 6.966 3.827 12.291 1.00 88.56 198 ASP A CA 1
ATOM 1539 C C . ASP A 1 198 ? 6.707 3.149 10.937 1.00 88.56 198 ASP A C 1
ATOM 1541 O O . ASP A 1 198 ? 6.104 3.755 10.039 1.00 88.56 198 ASP A O 1
ATOM 1545 N N . PRO A 1 199 ? 7.177 1.900 10.747 1.00 89.62 199 PRO A N 1
ATOM 1546 C CA . PRO A 1 199 ? 6.952 1.191 9.498 1.00 89.62 199 PRO A CA 1
ATOM 1547 C C . PRO A 1 199 ? 5.449 0.943 9.329 1.00 89.62 199 PRO A C 1
ATOM 1549 O O . PRO A 1 199 ? 4.817 0.505 10.292 1.00 89.62 199 PRO A O 1
ATOM 1552 N N . PRO A 1 200 ? 4.884 1.177 8.131 1.00 91.69 200 PRO A N 1
ATOM 1553 C CA . PRO A 1 200 ? 3.488 0.864 7.886 1.00 91.69 200 PRO A CA 1
ATOM 1554 C C . PRO A 1 200 ? 3.259 -0.637 8.073 1.00 91.69 200 PRO A C 1
ATOM 1556 O O . PRO A 1 200 ? 4.106 -1.448 7.694 1.00 91.69 200 PRO A O 1
ATOM 1559 N N . LYS A 1 201 ? 2.122 -1.007 8.645 1.00 90.31 201 LYS A N 1
ATOM 1560 C CA . LYS A 1 201 ? 1.737 -2.392 8.913 1.00 90.31 201 LYS A CA 1
ATOM 1561 C C . LYS A 1 201 ? 0.578 -2.812 8.026 1.00 90.31 201 LYS A C 1
ATOM 1563 O O . LYS A 1 201 ? -0.286 -2.013 7.678 1.00 90.31 201 LYS A O 1
ATOM 1568 N N . SER A 1 202 ? 0.561 -4.096 7.699 1.00 86.12 202 SER A N 1
ATOM 1569 C CA . SER A 1 202 ? -0.592 -4.733 7.072 1.00 86.12 202 SER A CA 1
ATOM 1570 C C . SER A 1 202 ? -1.795 -4.771 8.015 1.00 86.12 202 SER A C 1
ATOM 1572 O O . SER A 1 202 ? -1.659 -4.595 9.230 1.00 86.12 202 SER A O 1
ATOM 1574 N N . THR A 1 203 ? -2.965 -5.129 7.484 1.00 78.75 203 THR A N 1
ATOM 1575 C CA . THR A 1 203 ? -4.154 -5.403 8.307 1.00 78.75 203 THR A CA 1
ATOM 1576 C C . THR A 1 203 ? -3.964 -6.549 9.305 1.00 78.75 203 THR A C 1
ATOM 1578 O O . THR A 1 203 ? -4.785 -6.693 10.203 1.00 78.75 203 THR A O 1
ATOM 1581 N N . THR A 1 204 ? -2.893 -7.344 9.180 1.00 77.00 204 THR A N 1
ATOM 1582 C CA . THR A 1 204 ? -2.530 -8.387 10.151 1.00 77.00 204 THR A CA 1
ATOM 1583 C C . THR A 1 204 ? -1.459 -7.967 11.156 1.00 77.00 204 THR A C 1
ATOM 1585 O O . THR A 1 204 ? -0.950 -8.786 11.918 1.00 77.00 204 THR A O 1
ATOM 1588 N N . GLY A 1 205 ? -1.077 -6.687 11.166 1.00 79.69 205 GLY A N 1
ATOM 1589 C CA . GLY A 1 205 ? -0.043 -6.153 12.053 1.00 79.69 205 GLY A CA 1
ATOM 1590 C C . GLY A 1 205 ? 1.390 -6.473 11.614 1.00 79.69 205 GLY A C 1
ATOM 1591 O O . GLY A 1 205 ? 2.333 -5.953 12.213 1.00 79.69 205 GLY A O 1
ATOM 1592 N N . ARG A 1 206 ? 1.586 -7.270 10.547 1.00 88.12 206 ARG A N 1
ATOM 1593 C CA . ARG A 1 206 ? 2.910 -7.499 9.941 1.00 88.12 206 ARG A CA 1
ATOM 1594 C C . ARG A 1 206 ? 3.472 -6.168 9.425 1.00 88.12 206 ARG A C 1
ATOM 1596 O O . ARG A 1 206 ? 2.807 -5.553 8.588 1.00 88.12 206 ARG A O 1
ATOM 1603 N N . PRO A 1 207 ? 4.662 -5.728 9.866 1.00 91.12 207 PRO A N 1
ATOM 1604 C CA . PRO A 1 207 ? 5.285 -4.526 9.331 1.00 91.12 207 PRO A CA 1
ATOM 1605 C C . PRO A 1 207 ? 5.717 -4.753 7.877 1.00 91.12 207 PRO A C 1
ATOM 1607 O O . PRO A 1 207 ? 6.265 -5.797 7.535 1.00 91.12 207 PRO A O 1
ATOM 1610 N N . PHE A 1 208 ? 5.481 -3.770 7.016 1.00 93.00 208 PHE A N 1
ATOM 1611 C CA . PHE A 1 208 ? 5.894 -3.789 5.617 1.00 93.00 208 PHE A CA 1
ATOM 1612 C C . PHE A 1 208 ? 7.362 -3.393 5.439 1.00 93.00 208 PHE A C 1
ATOM 1614 O O . PHE A 1 208 ? 7.990 -2.810 6.331 1.00 93.00 208 PHE A O 1
ATOM 1621 N N . PHE A 1 209 ? 7.887 -3.678 4.244 1.00 92.31 209 PHE A N 1
ATOM 1622 C CA . PHE A 1 209 ? 9.230 -3.309 3.786 1.00 92.31 209 PHE A CA 1
ATOM 1623 C C . PHE A 1 209 ? 10.350 -3.908 4.638 1.00 92.31 209 PHE A C 1
ATOM 1625 O O . PHE A 1 209 ? 11.443 -3.351 4.743 1.00 92.31 209 PHE A O 1
ATOM 1632 N N . GLN A 1 210 ? 10.078 -5.066 5.234 1.00 87.81 210 GLN A N 1
ATOM 1633 C CA . GLN A 1 210 ? 11.054 -5.831 5.993 1.00 87.81 210 GLN A CA 1
ATOM 1634 C C . GLN A 1 210 ? 12.012 -6.576 5.062 1.00 87.81 210 GLN A C 1
ATOM 1636 O O . GLN A 1 210 ? 11.781 -6.728 3.862 1.00 87.81 210 GLN A O 1
ATOM 1641 N N . ASN A 1 211 ? 13.112 -7.060 5.625 1.00 83.44 211 ASN A N 1
ATOM 1642 C CA . ASN A 1 211 ? 14.131 -7.812 4.894 1.00 83.44 211 ASN A CA 1
ATOM 1643 C C . ASN A 1 211 ? 13.791 -9.306 4.777 1.00 83.44 211 ASN A C 1
ATOM 1645 O O . ASN A 1 211 ? 14.657 -10.168 4.908 1.00 83.44 211 ASN A O 1
ATOM 1649 N N . GLU A 1 212 ? 12.518 -9.599 4.537 1.00 85.44 212 GLU A N 1
ATOM 1650 C CA . GLU A 1 212 ? 11.964 -10.941 4.406 1.00 85.44 212 GLU A CA 1
ATOM 1651 C C . GLU A 1 212 ? 11.186 -11.062 3.095 1.00 85.44 212 GLU A C 1
ATOM 1653 O O . GLU A 1 212 ? 10.564 -10.111 2.604 1.00 85.44 212 GLU A O 1
ATOM 1658 N N . TYR A 1 213 ? 11.232 -12.254 2.506 1.00 88.75 213 TYR A N 1
ATOM 1659 C CA . TYR A 1 213 ? 10.412 -12.559 1.347 1.00 88.75 213 TYR A CA 1
ATOM 1660 C C . TYR A 1 213 ? 9.054 -13.075 1.790 1.00 88.75 213 TYR A C 1
ATOM 1662 O O . TYR A 1 213 ? 8.958 -14.172 2.334 1.00 88.75 213 TYR A O 1
ATOM 1670 N N . VAL A 1 214 ? 8.014 -12.294 1.501 1.00 90.56 214 VAL A N 1
ATOM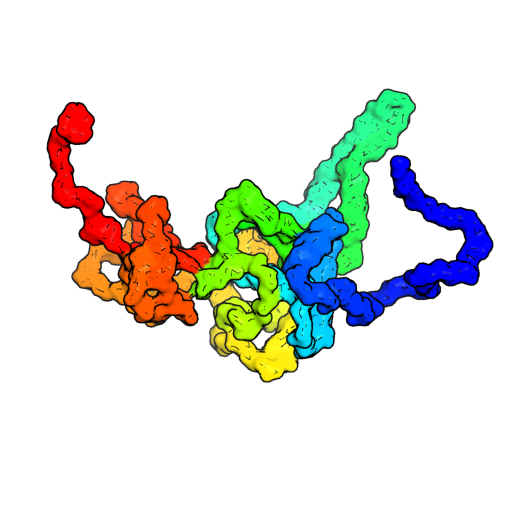 1671 C CA . VAL A 1 214 ? 6.627 -12.696 1.723 1.00 90.56 214 VAL A CA 1
ATOM 1672 C C . VAL A 1 214 ? 5.949 -12.878 0.366 1.00 90.56 214 VAL A C 1
ATOM 1674 O O . VAL A 1 214 ? 5.619 -11.882 -0.299 1.00 90.56 214 VAL A O 1
ATOM 1677 N N . PRO A 1 215 ? 5.776 -14.136 -0.084 1.00 89.12 215 PRO A N 1
ATOM 1678 C CA . PRO A 1 215 ? 5.162 -14.444 -1.365 1.00 89.12 215 PRO A CA 1
ATOM 1679 C C . PRO A 1 215 ? 3.653 -14.178 -1.330 1.00 89.12 215 PRO A C 1
ATOM 1681 O O . PRO A 1 215 ? 3.053 -14.018 -0.268 1.00 89.12 215 PRO A O 1
ATOM 1684 N N . LEU A 1 216 ? 3.021 -14.153 -2.505 1.00 91.19 216 LEU A N 1
ATOM 1685 C CA . LEU A 1 216 ? 1.605 -13.805 -2.647 1.00 91.19 216 LEU A CA 1
ATOM 1686 C C . LEU A 1 216 ? 0.664 -14.736 -1.854 1.00 91.19 216 LEU A C 1
ATOM 1688 O O . LEU A 1 216 ? -0.345 -14.274 -1.343 1.00 91.19 216 LEU A O 1
ATOM 1692 N N . GLN A 1 217 ? 1.028 -16.011 -1.681 1.00 88.62 217 GLN A N 1
ATOM 1693 C CA . GLN A 1 217 ? 0.261 -17.019 -0.930 1.00 88.62 217 GLN A CA 1
ATOM 1694 C C . GLN A 1 217 ? 0.124 -16.704 0.565 1.00 88.62 217 GLN A C 1
ATOM 1696 O O . GLN A 1 217 ? -0.791 -17.207 1.205 1.00 88.62 217 GLN A O 1
ATOM 1701 N N . GLN A 1 218 ? 1.047 -15.924 1.130 1.00 89.00 218 GLN A N 1
ATOM 1702 C CA . GLN A 1 218 ? 1.092 -15.613 2.563 1.00 89.00 218 GLN A CA 1
ATOM 1703 C C . GLN A 1 218 ? 0.488 -14.238 2.887 1.00 89.00 218 GLN A C 1
ATOM 1705 O O . GLN A 1 218 ? 0.593 -13.766 4.017 1.00 89.00 218 GLN A O 1
ATOM 1710 N N . ARG A 1 219 ? -0.102 -13.567 1.891 1.00 91.25 219 ARG A N 1
ATOM 1711 C CA . ARG A 1 219 ? -0.685 -12.228 2.031 1.00 91.25 219 ARG A CA 1
ATOM 1712 C C . ARG A 1 219 ? -2.187 -12.300 2.270 1.00 91.25 219 ARG A C 1
ATOM 1714 O O . ARG A 1 219 ? -2.810 -13.338 2.069 1.00 91.25 219 ARG A O 1
ATOM 1721 N N . ASP A 1 220 ? -2.751 -11.173 2.699 1.00 88.31 220 ASP A N 1
ATOM 1722 C CA . ASP A 1 220 ? -4.182 -11.016 2.965 1.00 88.31 220 ASP A CA 1
ATOM 1723 C C . ASP A 1 220 ? -5.043 -11.479 1.777 1.00 88.31 220 ASP A C 1
ATOM 1725 O O . ASP A 1 220 ? -4.816 -11.066 0.638 1.00 88.31 220 ASP A O 1
ATOM 1729 N N . GLU A 1 221 ? -6.060 -12.303 2.041 1.00 91.19 221 GLU A N 1
ATOM 1730 C CA . GLU A 1 221 ? -6.948 -12.857 1.008 1.00 91.19 221 GLU A CA 1
ATOM 1731 C C . GLU A 1 221 ? -7.640 -11.760 0.188 1.00 91.19 221 GLU A C 1
ATOM 1733 O O . GLU A 1 221 ? -7.780 -11.892 -1.030 1.00 91.19 221 GLU A O 1
ATOM 1738 N N . GLY A 1 222 ? -8.021 -10.645 0.820 1.00 91.81 222 GLY A N 1
ATOM 1739 C CA . GLY A 1 222 ? -8.614 -9.502 0.126 1.00 91.81 222 GLY A CA 1
ATOM 1740 C C . GLY A 1 222 ? -7.653 -8.898 -0.899 1.00 91.81 222 GLY A C 1
ATOM 1741 O O . GLY A 1 222 ? -8.042 -8.630 -2.037 1.00 91.81 222 GLY A O 1
ATOM 1742 N N . PHE A 1 223 ? -6.377 -8.760 -0.532 1.00 95.00 223 PHE A N 1
ATOM 1743 C CA . PHE A 1 223 ? -5.330 -8.275 -1.432 1.00 95.00 223 PHE A CA 1
ATOM 1744 C C . PHE A 1 223 ? -5.017 -9.267 -2.565 1.00 95.00 223 PHE A C 1
ATOM 1746 O O . PHE A 1 223 ? -4.904 -8.870 -3.728 1.00 95.00 223 PHE A O 1
ATOM 1753 N N . VAL A 1 224 ? -4.922 -10.563 -2.252 1.00 95.44 224 VAL A N 1
ATOM 1754 C CA . VAL A 1 224 ? -4.707 -11.625 -3.250 1.00 95.44 224 VAL A CA 1
ATOM 1755 C C . VAL A 1 224 ? -5.886 -11.704 -4.222 1.00 95.44 224 VAL A C 1
ATOM 1757 O O . VAL A 1 224 ? -5.687 -11.836 -5.430 1.00 95.44 224 VAL A O 1
ATOM 1760 N N . THR A 1 225 ? -7.113 -11.555 -3.732 1.00 95.81 225 THR A N 1
ATOM 1761 C CA . THR A 1 225 ? -8.315 -11.480 -4.568 1.00 95.81 225 THR A CA 1
ATOM 1762 C C . THR A 1 225 ? -8.276 -10.246 -5.464 1.00 95.81 225 THR A C 1
ATOM 1764 O O . THR A 1 225 ? -8.490 -10.360 -6.671 1.00 95.81 225 THR A O 1
ATOM 1767 N N . TYR A 1 226 ? -7.941 -9.076 -4.912 1.00 96.81 226 TYR A N 1
ATOM 1768 C CA . TYR A 1 226 ? -7.803 -7.838 -5.680 1.00 96.81 226 TYR A CA 1
ATOM 1769 C C . TYR A 1 226 ? -6.819 -7.987 -6.843 1.00 96.81 226 TYR A C 1
ATOM 1771 O O . TYR A 1 226 ? -7.184 -7.695 -7.980 1.00 96.81 226 TYR A O 1
ATOM 1779 N N . LEU A 1 227 ? -5.605 -8.493 -6.600 1.00 97.06 227 LEU A N 1
ATOM 1780 C CA . LEU A 1 227 ? -4.610 -8.663 -7.663 1.00 97.06 227 LEU A CA 1
ATOM 1781 C C . LEU A 1 227 ? -5.060 -9.654 -8.744 1.00 97.06 227 LEU A C 1
ATOM 1783 O O . LEU A 1 227 ? -4.763 -9.439 -9.923 1.00 97.06 227 LEU A O 1
ATOM 1787 N N . ARG A 1 228 ? -5.832 -10.688 -8.383 1.00 96.38 228 ARG A N 1
ATOM 1788 C CA . ARG A 1 228 ? -6.438 -11.591 -9.367 1.00 96.38 228 ARG A CA 1
ATOM 1789 C C . ARG A 1 228 ? -7.438 -10.852 -10.251 1.00 96.38 228 ARG A C 1
ATOM 1791 O O . ARG A 1 228 ? -7.337 -10.936 -11.471 1.00 96.38 228 ARG A O 1
ATOM 1798 N N . ARG A 1 229 ? -8.369 -10.098 -9.657 1.00 96.69 229 ARG A N 1
ATOM 1799 C CA . ARG A 1 229 ? -9.382 -9.334 -10.414 1.00 96.69 229 ARG A CA 1
ATOM 1800 C C . ARG A 1 229 ? -8.768 -8.216 -11.241 1.00 96.69 229 ARG A C 1
ATOM 1802 O O . ARG A 1 229 ? -9.199 -7.977 -12.366 1.00 96.69 229 ARG A O 1
ATOM 1809 N N . PHE A 1 230 ? -7.720 -7.589 -10.724 1.00 96.19 230 PHE A N 1
ATOM 1810 C CA . PHE A 1 230 ? -6.918 -6.630 -11.465 1.00 96.19 230 PHE A CA 1
ATOM 1811 C C . PHE A 1 230 ? -6.295 -7.277 -12.709 1.00 96.19 230 PHE A C 1
ATOM 1813 O O . PHE A 1 230 ? -6.394 -6.717 -13.798 1.00 96.19 230 PHE A O 1
ATOM 1820 N N . TYR A 1 231 ? -5.700 -8.468 -12.577 1.00 95.31 231 TYR A N 1
ATOM 1821 C CA . TYR A 1 231 ? -5.144 -9.204 -13.714 1.00 95.31 231 TYR A CA 1
ATOM 1822 C C . TYR A 1 231 ? -6.225 -9.630 -14.716 1.00 95.31 231 TYR A C 1
ATOM 1824 O O . TYR A 1 231 ? -6.036 -9.447 -15.917 1.00 95.31 231 TYR A O 1
ATOM 1832 N N . ASP A 1 232 ? -7.364 -10.141 -14.239 1.00 94.19 232 ASP A N 1
ATOM 1833 C CA . ASP A 1 232 ? -8.486 -10.553 -15.092 1.00 94.19 232 ASP A CA 1
ATOM 1834 C C . ASP A 1 232 ? -8.989 -9.374 -15.959 1.00 94.19 232 ASP A C 1
ATOM 1836 O O . ASP A 1 232 ? -9.273 -9.550 -17.143 1.00 94.19 232 ASP A O 1
ATOM 1840 N N . GLN A 1 233 ? -9.046 -8.156 -15.399 1.00 94.25 233 GLN A N 1
ATOM 1841 C CA . GLN A 1 233 ? -9.520 -6.961 -16.107 1.00 94.25 233 GLN A CA 1
ATOM 1842 C C . GLN A 1 233 ? -8.449 -6.277 -16.969 1.00 94.25 233 GLN A C 1
ATOM 1844 O O . GLN A 1 233 ? -8.746 -5.798 -18.064 1.00 94.25 233 GLN A O 1
ATOM 1849 N N . TYR A 1 234 ? -7.212 -6.191 -16.482 1.00 94.25 234 TYR A N 1
ATOM 1850 C CA . TYR A 1 234 ? -6.167 -5.370 -17.097 1.00 94.25 234 TYR A CA 1
ATOM 1851 C C . TYR A 1 234 ? -5.008 -6.155 -17.705 1.00 94.25 234 TYR A C 1
ATOM 1853 O O . TYR A 1 234 ? -4.113 -5.549 -18.300 1.00 94.25 234 TYR A O 1
ATOM 1861 N N . GLY A 1 235 ? -5.012 -7.485 -17.621 1.00 91.12 235 GLY A N 1
ATOM 1862 C CA . GLY A 1 235 ? -3.917 -8.332 -18.086 1.00 91.12 235 GLY A CA 1
ATOM 1863 C C . GLY A 1 235 ? -3.521 -8.075 -19.542 1.00 91.12 235 GLY A C 1
ATOM 1864 O O . GLY A 1 235 ? -2.337 -8.108 -19.869 1.00 91.12 235 GLY A O 1
ATOM 1865 N N . SER A 1 236 ? -4.462 -7.736 -20.430 1.00 88.31 236 SER A N 1
ATOM 1866 C CA . SER A 1 236 ? -4.160 -7.365 -21.823 1.00 88.31 236 SER A CA 1
ATOM 1867 C C . SER A 1 236 ? -3.464 -6.007 -21.960 1.00 88.31 236 SER A C 1
ATOM 1869 O O . SER A 1 236 ? -2.602 -5.857 -22.824 1.00 88.31 236 SER A O 1
ATOM 1871 N N . SER A 1 237 ? -3.815 -5.043 -21.109 1.00 86.75 237 SER A N 1
ATOM 1872 C CA . SER A 1 237 ? -3.315 -3.660 -21.133 1.00 86.75 237 SER A CA 1
ATOM 1873 C C . SER A 1 237 ? -1.982 -3.495 -20.401 1.00 86.75 237 SER A C 1
ATOM 1875 O O . SER A 1 237 ? -1.256 -2.533 -20.648 1.00 86.75 237 SER A O 1
ATOM 1877 N N . MET A 1 238 ? -1.635 -4.430 -19.512 1.00 88.25 238 MET A N 1
ATOM 1878 C CA . MET A 1 238 ? -0.320 -4.474 -18.876 1.00 88.25 238 MET A CA 1
ATOM 1879 C C . MET A 1 238 ? 0.776 -4.721 -19.917 1.00 88.25 238 MET A C 1
ATOM 1881 O O . MET A 1 238 ? 0.690 -5.668 -20.716 1.00 88.25 238 MET A O 1
ATOM 1885 N N . LEU A 1 239 ? 1.841 -3.913 -19.848 1.00 84.56 239 LEU A N 1
ATOM 1886 C CA . LEU A 1 239 ? 3.066 -4.148 -20.610 1.00 84.56 239 LEU A CA 1
ATOM 1887 C C . LEU A 1 239 ? 3.600 -5.560 -20.326 1.00 84.56 239 LEU A C 1
ATOM 1889 O O . LEU A 1 239 ? 3.376 -6.129 -19.254 1.00 84.56 239 LEU A O 1
ATOM 1893 N N . ARG A 1 240 ? 4.299 -6.145 -21.303 1.00 78.00 240 ARG A N 1
ATOM 1894 C CA . ARG A 1 240 ? 4.954 -7.454 -21.154 1.00 78.00 240 ARG A CA 1
ATOM 1895 C C . ARG A 1 240 ? 6.193 -7.326 -20.252 1.00 78.00 240 ARG A C 1
ATOM 1897 O O . ARG A 1 240 ? 7.321 -7.341 -20.734 1.00 78.00 240 ARG A O 1
ATOM 1904 N N . GLY A 1 241 ? 5.953 -7.163 -18.955 1.00 79.62 241 GLY A N 1
ATOM 1905 C CA . GLY A 1 241 ? 6.962 -7.083 -17.899 1.00 79.62 241 GLY A CA 1
ATOM 1906 C C . GLY A 1 241 ? 6.928 -8.290 -16.962 1.00 79.62 241 GLY A C 1
ATOM 1907 O O . GLY A 1 241 ? 5.980 -9.079 -16.963 1.00 79.62 241 GLY A O 1
ATOM 1908 N N . GLY A 1 242 ? 7.948 -8.407 -16.117 1.00 88.56 242 GLY A N 1
ATOM 1909 C CA . GLY A 1 242 ? 8.122 -9.507 -15.175 1.00 88.56 242 GLY A CA 1
ATOM 1910 C C . GLY A 1 242 ? 6.940 -9.684 -14.221 1.00 88.56 242 GLY A C 1
ATOM 1911 O O . GLY A 1 242 ? 6.597 -10.819 -13.898 1.00 88.56 242 GLY A O 1
ATOM 1912 N N . ILE A 1 243 ? 6.267 -8.599 -13.808 1.00 93.56 243 ILE A N 1
ATOM 1913 C CA . ILE A 1 243 ? 5.106 -8.704 -12.908 1.00 93.56 243 ILE A CA 1
ATOM 1914 C C . ILE A 1 243 ? 3.906 -9.381 -13.580 1.00 93.56 243 ILE A C 1
ATOM 1916 O O . ILE A 1 243 ? 3.192 -10.142 -12.936 1.00 93.56 243 ILE A O 1
ATOM 1920 N N . LYS A 1 244 ? 3.688 -9.151 -14.880 1.00 93.25 244 LYS A N 1
ATOM 1921 C CA . LYS A 1 244 ? 2.585 -9.774 -15.622 1.00 93.25 244 LYS A CA 1
ATOM 1922 C C . LYS A 1 244 ? 2.764 -11.288 -15.667 1.00 93.25 244 LYS A C 1
ATOM 1924 O O . LYS A 1 244 ? 1.824 -12.026 -15.378 1.00 93.25 244 LYS A O 1
ATOM 1929 N N . ASP A 1 245 ? 3.983 -11.727 -15.971 1.00 92.00 245 ASP A N 1
ATOM 1930 C CA . ASP A 1 245 ? 4.346 -13.143 -15.981 1.00 92.00 245 ASP A CA 1
ATOM 1931 C C . ASP A 1 245 ? 4.306 -13.738 -14.567 1.00 92.00 245 ASP A C 1
ATOM 1933 O O . ASP A 1 245 ? 3.888 -14.880 -14.393 1.00 92.00 245 ASP A O 1
ATOM 1937 N N . TYR A 1 246 ? 4.684 -12.955 -13.549 1.00 92.81 246 TYR A N 1
ATOM 1938 C CA . TYR A 1 246 ? 4.617 -13.363 -12.143 1.00 92.81 246 TYR A CA 1
ATOM 1939 C C . TYR A 1 246 ? 3.181 -13.632 -11.703 1.00 92.81 246 TYR A C 1
ATOM 1941 O O . TYR A 1 246 ? 2.904 -14.698 -11.162 1.00 92.81 246 TYR A O 1
ATOM 1949 N N . LEU A 1 247 ? 2.256 -12.709 -11.981 1.00 94.06 247 LEU A N 1
ATOM 1950 C CA . LEU A 1 247 ? 0.843 -12.880 -11.642 1.00 94.06 247 LEU A CA 1
ATOM 1951 C C . LEU A 1 247 ? 0.229 -14.056 -12.406 1.00 94.06 247 LEU A C 1
ATOM 1953 O O . LEU A 1 247 ? -0.452 -14.878 -11.798 1.00 94.06 247 LEU A O 1
ATOM 1957 N N . TYR A 1 248 ? 0.512 -14.184 -13.708 1.00 93.25 248 TYR A N 1
ATOM 1958 C CA . TYR A 1 248 ? 0.030 -15.323 -14.492 1.00 93.25 248 TYR A CA 1
ATOM 1959 C C . TYR A 1 248 ? 0.467 -16.651 -13.861 1.00 93.25 248 TYR A C 1
ATOM 1961 O O . TYR A 1 248 ? -0.351 -17.522 -13.573 1.00 93.25 248 TYR A O 1
ATOM 1969 N N . ARG A 1 249 ? 1.758 -16.782 -13.553 1.00 90.00 249 ARG A N 1
ATOM 1970 C CA . ARG A 1 249 ? 2.285 -17.998 -12.931 1.00 90.00 249 ARG A CA 1
ATOM 1971 C C . ARG A 1 249 ? 1.704 -18.233 -11.546 1.00 90.00 249 ARG A C 1
ATOM 1973 O O . ARG A 1 249 ? 1.345 -19.360 -11.239 1.00 90.00 249 ARG A O 1
ATOM 1980 N N . ALA A 1 250 ? 1.588 -17.192 -10.727 1.00 90.62 250 ALA A N 1
ATOM 1981 C CA . ALA A 1 250 ? 1.072 -17.312 -9.371 1.00 90.62 250 ALA A CA 1
ATOM 1982 C C . ALA A 1 250 ? -0.385 -17.809 -9.339 1.00 90.62 250 ALA A C 1
ATOM 1984 O O . ALA A 1 250 ? -0.718 -18.625 -8.484 1.00 90.62 250 ALA A O 1
ATOM 1985 N N . TYR A 1 251 ? -1.235 -17.353 -10.267 1.00 93.00 251 TYR A N 1
ATOM 1986 C CA . TYR A 1 251 ? -2.665 -17.685 -10.273 1.00 93.00 251 TYR A CA 1
ATOM 1987 C C . TYR A 1 251 ? -3.065 -18.875 -11.149 1.00 93.00 251 TYR A C 1
ATOM 1989 O O . TYR A 1 251 ? -4.106 -19.470 -10.872 1.00 93.00 251 TYR A O 1
ATOM 1997 N N . PHE A 1 252 ? -2.311 -19.190 -12.206 1.00 92.00 252 PHE A N 1
ATOM 1998 C CA . PHE A 1 252 ? -2.710 -20.200 -13.198 1.00 92.00 252 PHE A CA 1
ATOM 1999 C C . PHE A 1 252 ? -1.777 -21.416 -13.245 1.00 92.00 252 PHE A C 1
ATOM 2001 O O . PHE A 1 252 ? -2.268 -22.536 -13.358 1.00 92.00 252 PHE A O 1
ATOM 2008 N N . ASP A 1 253 ? -0.462 -21.220 -13.100 1.00 88.19 253 ASP A N 1
ATOM 2009 C CA . ASP A 1 253 ? 0.537 -22.299 -13.236 1.00 88.19 253 ASP A CA 1
ATOM 2010 C C . ASP A 1 253 ? 1.154 -22.732 -11.889 1.00 88.19 253 ASP A C 1
ATOM 2012 O O . ASP A 1 253 ? 2.055 -23.576 -11.841 1.00 88.19 253 ASP A O 1
ATOM 2016 N N . GLY A 1 254 ? 0.728 -22.112 -10.789 1.00 81.00 254 GLY A N 1
ATOM 2017 C CA . GLY A 1 254 ? 1.315 -22.293 -9.467 1.00 81.00 254 GLY A CA 1
ATOM 2018 C C . GLY A 1 254 ? 0.974 -23.658 -8.855 1.00 81.00 254 GLY A C 1
ATOM 2019 O O . GLY A 1 254 ? -0.150 -24.133 -9.006 1.00 81.00 254 GLY A O 1
ATOM 2020 N N . PRO A 1 255 ? 1.899 -24.285 -8.101 1.00 79.00 255 PRO A N 1
ATOM 2021 C CA . PRO A 1 255 ? 1.628 -25.557 -7.424 1.00 79.00 255 PRO A CA 1
ATOM 2022 C C . PRO A 1 255 ? 0.669 -25.408 -6.231 1.00 79.00 255 PRO A C 1
ATOM 2024 O O . PRO A 1 255 ? 0.096 -26.393 -5.775 1.00 79.00 255 PRO A O 1
ATOM 2027 N N . ILE A 1 256 ? 0.520 -24.188 -5.707 1.00 82.62 256 ILE A N 1
ATOM 2028 C CA . ILE A 1 256 ? -0.324 -23.858 -4.557 1.00 82.62 256 ILE A CA 1
ATOM 2029 C C . ILE A 1 256 ? -1.458 -22.966 -5.051 1.00 82.62 256 ILE A C 1
ATOM 2031 O O . ILE A 1 256 ? -1.201 -21.886 -5.587 1.00 82.62 256 ILE A O 1
ATOM 2035 N N . ALA A 1 257 ? -2.699 -23.401 -4.836 1.00 87.31 257 ALA A N 1
ATOM 2036 C CA . ALA A 1 257 ? -3.873 -22.587 -5.114 1.00 87.31 257 ALA A CA 1
ATOM 2037 C C . ALA A 1 257 ? -3.910 -21.376 -4.170 1.00 87.31 257 ALA A C 1
ATOM 2039 O O . ALA A 1 257 ? -3.811 -21.520 -2.951 1.00 87.31 257 ALA A O 1
ATOM 2040 N N . LEU A 1 258 ? -4.039 -20.182 -4.744 1.00 90.81 258 LEU A N 1
ATOM 2041 C CA . LEU A 1 258 ? -4.149 -18.938 -3.989 1.00 90.81 258 LEU A CA 1
ATOM 2042 C C . LEU A 1 258 ? -5.576 -18.739 -3.452 1.00 90.81 258 LEU A C 1
ATOM 2044 O O . LEU A 1 258 ? -6.529 -19.061 -4.166 1.00 90.81 258 LEU A O 1
ATOM 2048 N N . PRO A 1 259 ? -5.739 -18.171 -2.242 1.00 88.69 259 PRO A N 1
ATOM 2049 C CA . PRO A 1 259 ? -7.053 -17.839 -1.703 1.00 88.69 259 PRO A CA 1
ATOM 2050 C C . PRO A 1 259 ? -7.633 -16.657 -2.491 1.00 88.69 259 PRO A C 1
ATOM 2052 O O . PRO A 1 259 ? -7.156 -15.527 -2.392 1.00 88.69 259 PRO A O 1
ATOM 2055 N N . VAL A 1 260 ? -8.619 -16.940 -3.343 1.00 92.00 260 VAL A N 1
ATOM 2056 C CA . VAL A 1 260 ? -9.305 -15.946 -4.176 1.00 92.00 260 VAL A CA 1
ATOM 2057 C C . VAL A 1 260 ? -10.806 -16.088 -3.961 1.00 92.00 260 VAL A C 1
ATOM 2059 O O . VAL A 1 260 ? -11.376 -17.131 -4.284 1.00 92.00 260 VAL A O 1
ATOM 2062 N N . ALA A 1 261 ? -11.456 -15.023 -3.496 1.00 91.25 261 ALA A N 1
ATOM 2063 C CA . ALA A 1 261 ? -12.899 -15.022 -3.290 1.00 91.25 261 ALA A CA 1
ATOM 2064 C C . ALA A 1 261 ? -13.653 -15.098 -4.642 1.00 91.25 261 ALA A C 1
ATOM 2066 O O . ALA A 1 261 ? -13.398 -14.277 -5.537 1.00 91.25 261 ALA A O 1
ATOM 2067 N N . PRO A 1 262 ? -14.569 -16.071 -4.831 1.00 86.75 262 PRO A N 1
ATOM 2068 C CA . PRO A 1 262 ? -15.165 -16.380 -6.133 1.00 86.75 262 PRO A CA 1
ATOM 2069 C C . PRO A 1 262 ? -16.080 -15.271 -6.672 1.00 86.75 262 PRO A C 1
ATOM 2071 O O . PRO A 1 262 ? -15.971 -14.939 -7.851 1.00 86.75 262 PRO A O 1
ATOM 2074 N N . ASP A 1 263 ? -16.894 -14.647 -5.817 1.00 88.12 263 ASP A N 1
ATOM 2075 C CA . ASP A 1 263 ? -17.944 -13.691 -6.215 1.00 88.12 263 ASP A CA 1
ATOM 2076 C C . ASP A 1 263 ? -17.506 -12.216 -6.161 1.00 88.12 263 ASP A C 1
ATOM 2078 O O . ASP A 1 263 ? -18.310 -11.295 -6.303 1.00 88.12 263 ASP A O 1
ATOM 2082 N N . THR A 1 264 ? -16.210 -11.974 -5.971 1.00 91.56 264 THR A N 1
ATOM 2083 C CA . THR A 1 264 ? -15.641 -10.624 -5.928 1.00 91.56 264 THR A CA 1
ATOM 2084 C C . THR A 1 264 ? -15.193 -10.198 -7.319 1.00 91.56 264 THR A C 1
ATOM 2086 O O . THR A 1 264 ? -14.471 -10.926 -7.992 1.00 91.56 264 THR A O 1
ATOM 2089 N N . THR A 1 265 ? -15.543 -8.989 -7.743 1.00 93.38 265 THR A N 1
ATOM 2090 C CA . THR A 1 265 ? -15.070 -8.358 -8.985 1.00 93.38 265 THR A CA 1
ATOM 2091 C C . THR A 1 265 ? -14.266 -7.097 -8.672 1.00 93.38 265 THR A C 1
ATOM 2093 O O . THR A 1 265 ? -14.227 -6.647 -7.528 1.00 93.38 265 THR A O 1
ATOM 2096 N N . LEU A 1 266 ? -13.633 -6.478 -9.675 1.00 92.69 266 LEU A N 1
ATOM 2097 C CA . LEU A 1 266 ? -12.910 -5.221 -9.444 1.00 92.69 266 LEU A CA 1
ATOM 2098 C C . LEU A 1 266 ? -13.845 -4.074 -9.007 1.00 92.69 266 LEU A C 1
ATOM 2100 O O . LEU A 1 266 ? -13.404 -3.159 -8.322 1.00 92.69 266 LEU A O 1
ATOM 2104 N N . ALA A 1 267 ? -15.141 -4.150 -9.339 1.00 93.06 267 ALA A N 1
ATOM 2105 C CA . ALA A 1 267 ? -16.153 -3.175 -8.925 1.00 93.06 267 ALA A CA 1
ATOM 2106 C C . ALA A 1 267 ? -16.472 -3.218 -7.418 1.00 93.06 267 ALA A C 1
ATOM 2108 O O . ALA A 1 267 ? -17.112 -2.307 -6.901 1.00 93.06 267 ALA A O 1
ATOM 2109 N N . ASN A 1 268 ? -16.024 -4.257 -6.707 1.00 93.69 268 ASN A N 1
ATOM 2110 C CA . ASN A 1 268 ? -16.114 -4.340 -5.249 1.00 93.69 268 ASN A CA 1
ATOM 2111 C C . ASN A 1 268 ? -15.023 -3.517 -4.539 1.00 93.69 268 ASN A C 1
ATOM 2113 O O . ASN A 1 268 ? -15.002 -3.469 -3.313 1.00 93.69 268 ASN A O 1
ATOM 2117 N N . PHE A 1 269 ? -14.118 -2.878 -5.283 1.00 95.50 269 PHE A N 1
ATOM 2118 C CA . PHE A 1 269 ? -13.054 -2.035 -4.750 1.00 95.50 269 PHE A CA 1
ATOM 2119 C C . PHE A 1 269 ? -13.196 -0.604 -5.270 1.00 95.50 269 PHE A C 1
ATOM 2121 O O . PHE A 1 269 ? -13.688 -0.378 -6.377 1.00 95.50 269 PHE A O 1
ATOM 2128 N N . ASP A 1 270 ? -12.707 0.367 -4.501 1.00 95.12 270 ASP A N 1
ATOM 2129 C CA . ASP A 1 270 ? -12.755 1.774 -4.896 1.00 95.12 270 ASP A CA 1
ATOM 2130 C C . ASP A 1 270 ? -11.447 2.190 -5.574 1.00 95.12 270 ASP A C 1
ATOM 2132 O O . ASP A 1 270 ? -10.368 1.877 -5.064 1.00 95.12 270 ASP A O 1
ATOM 2136 N N . PRO A 1 271 ? -11.480 2.948 -6.681 1.00 95.12 271 PRO A N 1
ATOM 2137 C CA . PRO A 1 271 ? -10.264 3.516 -7.243 1.00 95.12 271 PRO A CA 1
ATOM 2138 C C . PRO A 1 271 ? -9.635 4.512 -6.258 1.00 95.12 271 PRO A C 1
ATOM 2140 O O . PRO A 1 271 ? -10.319 5.362 -5.678 1.00 95.12 271 PRO A O 1
ATOM 2143 N N . ILE A 1 272 ? -8.313 4.433 -6.090 1.00 95.25 272 ILE A N 1
ATOM 2144 C CA . ILE A 1 272 ? -7.563 5.338 -5.211 1.00 95.25 272 ILE A CA 1
ATOM 2145 C C . ILE A 1 272 ? -7.604 6.748 -5.800 1.00 95.25 272 ILE A C 1
ATOM 2147 O O . ILE A 1 272 ? -7.261 6.937 -6.965 1.00 95.25 272 ILE A O 1
ATOM 2151 N N . GLN A 1 273 ? -7.985 7.741 -4.999 1.00 92.62 273 GLN A N 1
ATOM 2152 C CA . GLN A 1 273 ? -8.016 9.147 -5.408 1.00 92.62 273 GLN A CA 1
ATOM 2153 C C . GLN A 1 273 ? -6.701 9.837 -5.029 1.00 92.62 273 GLN A C 1
ATOM 2155 O O . GLN A 1 273 ? -6.214 9.664 -3.916 1.00 92.62 273 GLN A O 1
ATOM 2160 N N . ILE A 1 274 ? -6.129 10.634 -5.935 1.00 88.06 274 ILE A N 1
ATOM 2161 C CA . ILE A 1 274 ? -4.829 11.303 -5.720 1.00 88.06 274 ILE A CA 1
ATOM 2162 C C . ILE A 1 274 ? -4.934 12.765 -5.252 1.00 88.06 274 ILE A C 1
ATOM 2164 O O . ILE A 1 274 ? -3.908 13.382 -4.973 1.00 88.06 274 ILE A O 1
ATOM 2168 N N . GLY A 1 275 ? -6.153 13.297 -5.095 1.00 69.94 275 GLY A N 1
ATOM 2169 C CA . GLY A 1 275 ? -6.409 14.691 -4.706 1.00 69.94 275 GLY A CA 1
ATOM 2170 C C . GLY A 1 275 ? -6.024 15.719 -5.789 1.00 69.94 275 GLY A C 1
ATOM 2171 O O . GLY A 1 275 ? -5.157 15.467 -6.622 1.00 69.94 275 GLY A O 1
ATOM 2172 N N . GLY A 1 276 ? -6.689 16.883 -5.801 1.00 62.22 276 GLY A N 1
ATOM 2173 C CA . GLY A 1 276 ? -6.484 17.976 -6.774 1.00 62.22 276 GLY A CA 1
ATOM 2174 C C . GLY A 1 276 ? -7.787 18.494 -7.408 1.00 62.22 276 GLY A C 1
ATOM 2175 O O . GLY A 1 276 ? -8.846 17.915 -7.181 1.00 62.22 276 GLY A O 1
ATOM 2176 N N . ASP A 1 277 ? -7.707 19.557 -8.225 1.00 47.31 277 ASP A N 1
ATOM 2177 C CA . ASP A 1 277 ? -8.855 20.272 -8.847 1.00 47.31 277 ASP A CA 1
ATOM 2178 C C . ASP A 1 277 ? -9.667 19.456 -9.878 1.00 47.31 277 ASP A C 1
ATOM 2180 O O . ASP A 1 277 ? -10.614 19.945 -10.491 1.00 47.31 277 ASP A O 1
ATOM 2184 N N . GLY A 1 278 ? -9.344 18.182 -10.059 1.00 53.47 278 GLY A N 1
ATOM 2185 C CA . GLY A 1 278 ? -10.156 17.230 -10.798 1.00 53.47 278 GLY A CA 1
ATOM 2186 C C . GLY A 1 278 ? -9.970 15.877 -10.146 1.00 53.47 278 GLY A C 1
ATOM 2187 O O . GLY A 1 278 ? -8.829 15.440 -10.021 1.00 53.47 278 GLY A O 1
ATOM 2188 N N . ASN A 1 279 ? -11.070 15.263 -9.711 1.00 61.62 279 ASN A N 1
ATOM 2189 C CA . ASN A 1 279 ? -11.187 13.981 -9.007 1.00 61.62 279 ASN A CA 1
ATOM 2190 C C . ASN A 1 279 ? -10.427 12.843 -9.729 1.00 61.62 279 ASN A C 1
ATOM 2192 O O . ASN A 1 279 ? -11.005 12.040 -10.460 1.00 61.62 279 ASN A O 1
ATOM 2196 N N . SER A 1 280 ? -9.101 12.859 -9.616 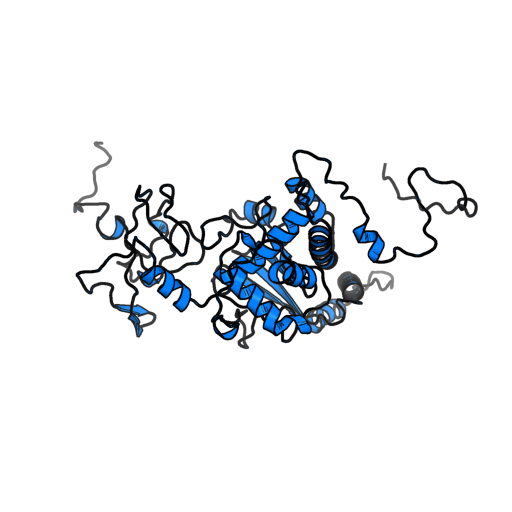1.00 84.88 280 SER A N 1
ATOM 2197 C CA . SER A 1 280 ? -8.193 12.049 -10.417 1.00 84.88 280 SER A CA 1
ATOM 2198 C C . SER A 1 280 ? -7.855 10.785 -9.655 1.00 84.88 280 SER A C 1
ATOM 2200 O O . SER A 1 280 ? -7.583 10.814 -8.453 1.00 84.88 280 SER A O 1
ATOM 2202 N N . THR A 1 281 ? -7.828 9.674 -10.379 1.00 92.12 281 THR A N 1
ATOM 2203 C CA . THR A 1 281 ? -7.491 8.363 -9.829 1.00 92.12 281 THR A CA 1
ATOM 2204 C C . THR A 1 281 ? -5.996 8.082 -9.948 1.00 92.12 281 THR A C 1
ATOM 2206 O O . THR A 1 281 ? -5.374 8.478 -10.937 1.00 92.12 281 THR A O 1
ATOM 2209 N N . LEU A 1 282 ? -5.430 7.325 -9.010 1.00 93.31 282 LEU A N 1
ATOM 2210 C CA . LEU A 1 282 ? -4.068 6.808 -9.099 1.00 93.31 282 LEU A CA 1
ATOM 2211 C C . LEU A 1 282 ? -3.977 5.816 -10.259 1.00 93.31 282 LEU A C 1
ATOM 2213 O O . LEU A 1 282 ? -4.513 4.712 -10.187 1.00 93.31 282 LEU A O 1
ATOM 2217 N N . GLN A 1 283 ? -3.286 6.207 -11.324 1.00 90.94 283 GLN A N 1
ATOM 2218 C CA . GLN A 1 283 ? -3.095 5.378 -12.511 1.00 90.94 283 GLN A CA 1
ATOM 2219 C C . GLN A 1 283 ? -1.615 5.093 -12.741 1.00 90.94 283 GLN A C 1
ATOM 2221 O O . GLN A 1 283 ? -0.773 5.983 -12.613 1.00 90.94 283 GLN A O 1
ATOM 2226 N N . VAL A 1 284 ? -1.313 3.851 -13.114 1.00 90.19 284 VAL A N 1
ATOM 2227 C CA . VAL A 1 284 ? 0.035 3.422 -13.509 1.00 90.19 284 VAL A CA 1
ATOM 2228 C C . VAL A 1 284 ? 0.361 3.927 -14.914 1.00 90.19 284 VAL A C 1
ATOM 2230 O O . VAL A 1 284 ? 1.419 4.503 -15.154 1.00 90.19 284 VAL A O 1
ATOM 2233 N N . VAL A 1 285 ? -0.584 3.733 -15.831 1.00 86.25 285 VAL A N 1
ATOM 2234 C CA . VAL A 1 285 ? -0.640 4.302 -17.182 1.00 86.25 285 VAL A CA 1
ATOM 2235 C C . VAL A 1 285 ? -2.095 4.692 -17.460 1.00 86.25 285 VAL A C 1
ATOM 2237 O O . VAL A 1 285 ? -2.979 4.189 -16.760 1.00 86.25 285 VAL A O 1
ATOM 2240 N N . PRO A 1 286 ? -2.383 5.564 -18.443 1.00 84.56 286 PRO A N 1
ATOM 2241 C CA . PRO A 1 286 ? -3.757 5.944 -18.760 1.00 84.56 286 PRO A CA 1
ATOM 2242 C C . PRO A 1 286 ? -4.679 4.724 -18.916 1.00 84.56 286 PRO A C 1
ATOM 2244 O O . PRO A 1 286 ? -4.415 3.843 -19.731 1.00 84.56 286 PRO A O 1
ATOM 2247 N N . GLY A 1 287 ? -5.738 4.665 -18.102 1.00 86.69 287 GLY A N 1
ATOM 2248 C CA . GLY A 1 287 ? -6.710 3.561 -18.088 1.00 86.69 287 GLY A CA 1
ATOM 2249 C C . GLY A 1 287 ? -6.366 2.367 -17.182 1.00 86.69 287 GLY A C 1
ATOM 2250 O O . GLY A 1 287 ? -7.211 1.492 -17.019 1.00 86.69 287 GLY A O 1
ATOM 2251 N N . LEU A 1 288 ? -5.182 2.339 -16.558 1.00 91.12 288 LEU A N 1
ATOM 2252 C CA . LEU A 1 288 ? -4.750 1.310 -15.603 1.00 91.12 288 LEU A CA 1
ATOM 2253 C C . LEU A 1 288 ? -4.743 1.880 -14.175 1.00 91.12 288 LEU A C 1
ATOM 2255 O O . LEU A 1 288 ? -3.702 2.330 -13.685 1.00 91.12 288 LEU A O 1
ATOM 2259 N N . ALA A 1 289 ? -5.914 1.918 -13.535 1.00 93.81 289 ALA A N 1
ATOM 2260 C CA . ALA A 1 289 ? -6.099 2.483 -12.196 1.00 93.81 289 ALA A CA 1
ATOM 2261 C C . ALA A 1 289 ? -5.788 1.473 -11.082 1.00 93.81 289 ALA A C 1
ATOM 2263 O O . ALA A 1 289 ? -6.076 0.290 -11.226 1.00 93.81 289 ALA A O 1
ATOM 2264 N N . LEU A 1 290 ? -5.232 1.947 -9.964 1.00 95.94 290 LEU A N 1
ATOM 2265 C CA . LEU A 1 290 ? -5.051 1.161 -8.741 1.00 95.94 290 LEU A CA 1
ATOM 2266 C C . LEU A 1 290 ? -6.226 1.381 -7.786 1.00 95.94 290 LEU A C 1
ATOM 2268 O O . LEU A 1 290 ? -6.773 2.485 -7.697 1.00 95.94 290 LEU A O 1
ATOM 2272 N N . TYR A 1 291 ? -6.590 0.328 -7.059 1.00 96.88 291 TYR A N 1
ATOM 2273 C CA . TYR A 1 291 ? -7.772 0.303 -6.205 1.00 96.88 291 TYR A CA 1
ATOM 2274 C C . TYR A 1 291 ? -7.403 0.056 -4.746 1.00 96.88 291 TYR A C 1
ATOM 2276 O O . TYR A 1 291 ? -6.345 -0.495 -4.437 1.00 96.88 291 TYR A O 1
ATOM 2284 N N . LYS A 1 292 ? -8.311 0.462 -3.864 1.00 95.12 292 LYS A N 1
ATOM 2285 C CA . LYS A 1 292 ? -8.291 0.215 -2.430 1.00 95.12 292 LYS A CA 1
ATOM 2286 C C . LYS A 1 292 ? -9.526 -0.564 -1.996 1.00 95.12 292 LYS A C 1
ATOM 2288 O O . LYS A 1 292 ? -10.572 -0.518 -2.649 1.00 95.12 292 LYS A O 1
ATOM 2293 N N . VAL A 1 293 ? -9.413 -1.238 -0.861 1.00 93.25 293 VAL A N 1
ATOM 2294 C CA . VAL A 1 293 ? -10.569 -1.800 -0.166 1.00 93.25 293 VAL A CA 1
ATOM 2295 C C . VAL A 1 293 ? -11.534 -0.679 0.231 1.00 93.25 293 VAL A C 1
ATOM 2297 O O . VAL A 1 293 ? -11.118 0.439 0.562 1.00 93.25 293 VAL A O 1
ATOM 2300 N N . ARG A 1 294 ? -12.836 -0.962 0.162 1.00 91.69 294 ARG A N 1
ATOM 2301 C CA . ARG A 1 294 ? -13.865 -0.019 0.601 1.00 91.69 294 ARG A CA 1
ATOM 2302 C C . ARG A 1 294 ? -13.882 0.026 2.116 1.00 91.69 294 ARG A C 1
ATOM 2304 O O . ARG A 1 294 ? -13.858 -1.011 2.771 1.00 91.69 294 ARG A O 1
ATOM 2311 N N . GLU A 1 295 ? -13.967 1.230 2.665 1.00 87.19 295 GLU A N 1
ATOM 2312 C CA . GLU A 1 295 ? -14.006 1.424 4.116 1.00 87.19 295 GLU A CA 1
ATOM 2313 C C . GLU A 1 295 ? -15.198 0.683 4.733 1.00 87.19 295 GLU A C 1
ATOM 2315 O O . GLU A 1 295 ? -15.024 -0.047 5.699 1.00 87.19 295 GLU A O 1
ATOM 2320 N N . ALA A 1 296 ? -16.374 0.758 4.102 1.00 87.94 296 ALA A N 1
ATOM 2321 C CA . ALA A 1 296 ? -17.571 0.048 4.551 1.00 87.94 296 ALA A CA 1
ATOM 2322 C C . ALA A 1 296 ? -17.379 -1.477 4.654 1.00 87.94 296 ALA A C 1
ATOM 2324 O O . ALA A 1 296 ? -17.868 -2.076 5.606 1.00 87.94 296 ALA A O 1
ATOM 2325 N N . ASP A 1 297 ? -16.640 -2.089 3.722 1.00 88.81 297 ASP A N 1
ATOM 2326 C CA . ASP A 1 297 ? -16.384 -3.535 3.740 1.00 88.81 297 ASP A CA 1
ATOM 2327 C C . ASP A 1 297 ? -15.433 -3.911 4.892 1.00 88.81 297 ASP A C 1
ATOM 2329 O O . ASP A 1 297 ? -15.617 -4.939 5.536 1.00 88.81 297 ASP A O 1
ATOM 2333 N N . VAL A 1 298 ? -14.444 -3.057 5.193 1.00 88.62 298 VAL A N 1
ATOM 2334 C CA . VAL A 1 298 ? -13.548 -3.244 6.350 1.00 88.62 298 VAL A CA 1
ATOM 2335 C C . VAL A 1 298 ? -14.322 -3.122 7.661 1.00 88.62 298 VAL A C 1
ATOM 2337 O O . VAL A 1 298 ? -14.138 -3.943 8.556 1.00 88.62 298 VAL A O 1
ATOM 2340 N N . LEU A 1 299 ? -15.196 -2.118 7.776 1.00 90.62 299 LEU A N 1
ATOM 2341 C CA . LEU A 1 299 ? -16.024 -1.919 8.966 1.00 90.62 299 LEU A CA 1
ATOM 2342 C C . LEU A 1 299 ? -16.980 -3.102 9.186 1.00 90.62 299 LEU A C 1
ATOM 2344 O O . LEU A 1 299 ? -17.084 -3.591 10.308 1.00 90.62 299 LEU A O 1
ATOM 2348 N N . ALA A 1 300 ? -17.633 -3.586 8.125 1.00 90.88 300 ALA A N 1
ATOM 2349 C CA . ALA A 1 300 ? -18.546 -4.724 8.197 1.00 90.88 300 ALA A CA 1
ATOM 2350 C C . ALA A 1 300 ? -17.830 -6.017 8.621 1.00 90.88 300 ALA A C 1
ATOM 2352 O O . ALA A 1 300 ? -18.302 -6.700 9.525 1.00 90.88 300 ALA A O 1
ATOM 2353 N N . ASP A 1 301 ? -16.657 -6.318 8.046 1.00 89.69 301 ASP A N 1
ATOM 2354 C CA . ASP A 1 301 ? -15.869 -7.498 8.435 1.00 89.69 301 ASP A CA 1
ATOM 2355 C C . ASP A 1 301 ? -15.487 -7.472 9.922 1.00 89.69 301 ASP A C 1
ATOM 2357 O O . ASP A 1 301 ? -15.586 -8.493 10.604 1.00 89.69 301 ASP A O 1
ATOM 2361 N N . ILE A 1 302 ? -15.088 -6.313 10.453 1.00 92.25 302 ILE A N 1
ATOM 2362 C CA . ILE A 1 302 ? -14.757 -6.178 11.878 1.00 92.25 302 ILE A CA 1
ATOM 2363 C C . ILE A 1 302 ? -16.005 -6.403 12.736 1.00 92.25 302 ILE A C 1
ATOM 2365 O O . ILE A 1 302 ? -15.956 -7.172 13.694 1.00 92.25 302 ILE A O 1
ATOM 2369 N N . GLU A 1 303 ? -17.123 -5.768 12.387 1.00 93.25 303 GLU A N 1
ATOM 2370 C CA . GLU A 1 303 ? -18.364 -5.859 13.156 1.00 93.25 303 GLU A CA 1
ATOM 2371 C C . GLU A 1 303 ? -18.967 -7.279 13.167 1.00 93.25 303 GLU A C 1
ATOM 2373 O O . GLU A 1 303 ? -19.612 -7.675 14.145 1.00 93.25 303 GLU A O 1
ATOM 2378 N N . GLU A 1 304 ? -18.771 -8.046 12.094 1.00 92.62 304 GLU A N 1
ATOM 2379 C CA . GLU A 1 304 ? -19.276 -9.416 11.954 1.00 92.62 304 GLU A CA 1
ATOM 2380 C C . GLU A 1 304 ? -18.336 -10.475 12.537 1.00 92.62 304 GLU A C 1
ATOM 2382 O O . GLU A 1 304 ? -18.811 -11.504 13.020 1.00 92.62 304 GLU A O 1
ATOM 2387 N N . SER A 1 305 ? -17.019 -10.250 12.482 1.00 92.06 305 SER A N 1
ATOM 2388 C CA . SER A 1 305 ? -16.032 -11.307 12.733 1.00 92.06 305 SER A CA 1
ATOM 2389 C C . SER A 1 305 ? -15.129 -11.096 13.948 1.00 92.06 305 SER A C 1
ATOM 2391 O O . SER A 1 305 ? -14.433 -12.032 14.338 1.00 92.06 305 SER A O 1
ATOM 2393 N N . SER A 1 306 ? -15.100 -9.901 14.544 1.00 95.12 306 SER A N 1
ATOM 2394 C CA . SER A 1 306 ? -14.251 -9.625 15.705 1.00 95.12 306 SER A CA 1
ATOM 2395 C C . SER A 1 306 ? -14.889 -10.116 17.006 1.00 95.12 306 SER A C 1
ATOM 2397 O O . SER A 1 306 ? -16.018 -9.756 17.341 1.00 95.12 306 SER A O 1
ATOM 2399 N N . ASP A 1 307 ? -14.124 -10.876 17.790 1.00 95.38 307 ASP A N 1
ATOM 2400 C CA . ASP A 1 307 ? -14.534 -11.384 19.108 1.00 95.38 307 ASP A CA 1
ATOM 2401 C C . ASP A 1 307 ? -14.579 -10.275 20.176 1.00 95.38 307 ASP A C 1
ATOM 2403 O O . ASP A 1 307 ? -15.058 -10.487 21.290 1.00 95.38 307 ASP A O 1
ATOM 2407 N N . PHE A 1 308 ? -14.075 -9.082 19.851 1.00 95.56 308 PHE A N 1
ATOM 2408 C CA . PHE A 1 308 ? -14.001 -7.944 20.767 1.00 95.56 308 PHE A CA 1
ATOM 2409 C C . PHE A 1 308 ? -15.175 -6.975 20.622 1.00 95.56 308 PHE A C 1
ATOM 2411 O O . PHE A 1 308 ? -15.233 -5.992 21.360 1.00 95.56 308 PHE A O 1
ATOM 2418 N N . VAL A 1 309 ? -16.112 -7.218 19.697 1.00 95.94 309 VAL A N 1
ATOM 2419 C CA . VAL A 1 309 ? -17.313 -6.384 19.537 1.00 95.94 309 VAL A CA 1
ATOM 2420 C C . VAL A 1 309 ? -18.180 -6.509 20.786 1.00 95.94 309 VAL A C 1
ATOM 2422 O O . VAL A 1 309 ? -18.717 -7.575 21.087 1.00 95.94 309 VAL A O 1
ATOM 2425 N N . ILE A 1 310 ? -18.361 -5.405 21.512 1.00 92.19 310 ILE A N 1
ATOM 2426 C CA . ILE A 1 310 ? -19.288 -5.376 22.642 1.00 92.19 310 ILE A CA 1
ATOM 2427 C C . ILE A 1 310 ? -20.723 -5.213 22.131 1.00 92.19 310 ILE A C 1
ATOM 2429 O O . ILE A 1 310 ? -20.973 -4.540 21.131 1.00 92.19 310 ILE A O 1
ATOM 2433 N N . GLN A 1 311 ? -21.692 -5.796 22.837 1.00 91.19 311 GLN A N 1
ATOM 2434 C CA . GLN A 1 311 ? -23.109 -5.514 22.620 1.00 91.19 311 GLN A CA 1
ATOM 2435 C C . GLN A 1 311 ? -23.553 -4.378 23.557 1.00 91.19 311 GLN A C 1
ATOM 2437 O O . GLN A 1 311 ? -23.708 -4.614 24.759 1.00 91.19 311 GLN A O 1
ATOM 2442 N N . PRO A 1 312 ? -23.765 -3.145 23.058 1.00 89.31 312 PRO A N 1
ATOM 2443 C CA . PRO A 1 312 ? -24.139 -2.032 23.918 1.00 89.31 312 PRO A CA 1
ATOM 2444 C C . PRO A 1 312 ? -25.558 -2.226 24.460 1.00 89.31 312 PRO A C 1
ATOM 2446 O O . PRO A 1 312 ? -26.493 -2.491 23.706 1.00 89.31 312 PRO A O 1
ATOM 2449 N N . THR A 1 313 ? -25.734 -2.045 25.767 1.00 90.62 313 THR A N 1
ATOM 2450 C CA . THR A 1 313 ? -27.057 -2.002 26.419 1.00 90.62 313 THR A CA 1
ATOM 2451 C C . THR A 1 313 ? -27.644 -0.589 26.456 1.00 90.62 313 THR A C 1
ATOM 2453 O O . THR A 1 313 ? -28.812 -0.406 26.796 1.00 90.62 313 THR A O 1
ATOM 2456 N N . VAL A 1 314 ? -26.843 0.416 26.089 1.00 88.38 314 VAL A N 1
ATOM 2457 C CA . VAL A 1 314 ? -27.191 1.841 26.073 1.00 88.38 314 VAL A CA 1
ATOM 2458 C C . VAL A 1 314 ? -26.938 2.442 24.691 1.00 88.38 314 VAL A C 1
ATOM 2460 O O . VAL A 1 314 ? -26.111 1.948 23.929 1.00 88.38 314 VAL A O 1
ATOM 2463 N N . GLN A 1 315 ? -27.629 3.538 24.374 1.00 88.12 315 GLN A N 1
ATOM 2464 C CA . GLN A 1 315 ? -27.584 4.176 23.049 1.00 88.12 315 GLN A CA 1
ATOM 2465 C C . GLN A 1 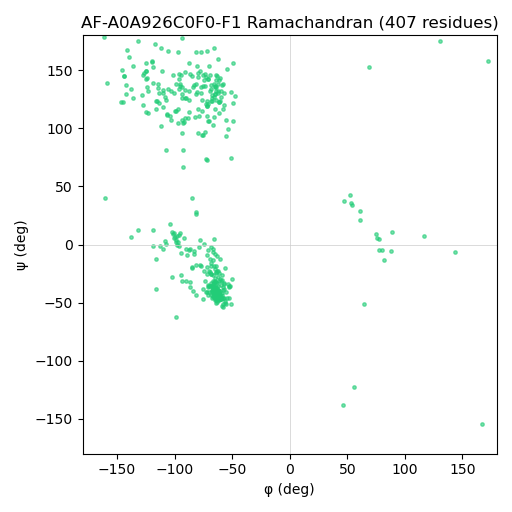315 ? -26.597 5.353 22.953 1.00 88.12 315 GLN A C 1
ATOM 2467 O O . GLN A 1 315 ? -26.584 6.047 21.941 1.00 88.12 315 GLN A O 1
ATOM 2472 N N . LEU A 1 316 ? -25.774 5.587 23.986 1.00 83.31 316 LEU A N 1
ATOM 2473 C CA . LEU A 1 316 ? -24.945 6.795 24.126 1.00 83.31 316 LEU A CA 1
ATOM 2474 C C . LEU A 1 316 ? -24.073 7.082 22.892 1.00 83.31 316 LEU A C 1
ATOM 2476 O O . LEU A 1 316 ? -24.068 8.207 22.407 1.00 83.31 316 LEU A O 1
ATOM 2480 N N . TYR A 1 317 ? -23.395 6.059 22.365 1.00 85.50 317 TYR A N 1
ATOM 2481 C CA . TYR A 1 317 ? -22.527 6.170 21.187 1.00 85.50 317 TYR A CA 1
ATOM 2482 C C . TYR A 1 317 ? -23.182 5.676 19.901 1.00 85.50 317 TYR A C 1
ATOM 2484 O O . TYR A 1 317 ? -22.503 5.538 18.899 1.00 85.50 317 TYR A O 1
ATOM 2492 N N . GLN A 1 318 ? -24.487 5.390 19.886 1.00 88.19 318 GLN A N 1
ATOM 2493 C CA . GLN A 1 318 ? -25.138 4.844 18.688 1.00 88.19 318 GLN A CA 1
ATOM 2494 C C . GLN A 1 318 ? -25.168 5.856 17.529 1.00 88.19 318 GLN A C 1
ATOM 2496 O O . GLN A 1 318 ? -25.250 5.475 16.357 1.00 88.19 318 GLN A O 1
ATOM 2501 N N . ARG A 1 319 ? -25.143 7.154 17.852 1.00 89.81 319 ARG A N 1
ATOM 2502 C CA . ARG A 1 319 ? -25.138 8.249 16.883 1.00 89.81 319 ARG A CA 1
ATOM 2503 C C . ARG A 1 319 ? -24.159 9.327 17.310 1.00 89.81 319 ARG A C 1
ATOM 2505 O O . ARG A 1 319 ? -24.202 9.785 18.445 1.00 89.81 319 ARG A O 1
ATOM 2512 N N . GLU A 1 320 ? -23.363 9.787 16.360 1.00 89.44 320 GLU A N 1
ATOM 2513 C CA . GLU A 1 320 ? -22.406 10.876 16.532 1.00 89.44 320 GLU A CA 1
ATOM 2514 C C . GLU A 1 320 ? -22.626 11.948 15.465 1.00 89.44 320 GLU A C 1
ATOM 2516 O O . GLU A 1 320 ? -23.030 11.641 14.344 1.00 89.44 320 GLU A O 1
ATOM 2521 N N . ALA A 1 321 ? -22.377 13.215 15.797 1.00 84.69 321 ALA A N 1
ATOM 2522 C CA . ALA A 1 321 ? -22.524 14.320 14.855 1.00 84.69 321 ALA A CA 1
ATOM 2523 C C . ALA A 1 321 ? -21.193 14.609 14.146 1.00 84.69 321 ALA A C 1
ATOM 2525 O O . ALA A 1 321 ? -20.309 15.249 14.712 1.00 84.69 321 ALA A O 1
ATOM 2526 N N . ARG A 1 322 ? -21.065 14.198 12.882 1.00 79.50 322 ARG A N 1
ATOM 2527 C CA . ARG A 1 322 ? -19.919 14.538 12.030 1.00 79.50 322 ARG A CA 1
ATOM 2528 C C . ARG A 1 322 ? -20.284 15.740 11.164 1.00 79.50 322 ARG A C 1
ATOM 2530 O O . ARG A 1 322 ? -21.207 15.669 10.358 1.00 79.50 322 ARG A O 1
ATOM 2537 N N . ASN A 1 323 ? -19.583 16.863 11.333 1.00 78.62 323 ASN A N 1
ATOM 2538 C CA . ASN A 1 323 ? -19.865 18.120 10.616 1.00 78.62 323 ASN A CA 1
ATOM 2539 C C . ASN A 1 323 ? -21.337 18.584 10.731 1.00 78.62 323 ASN A C 1
ATOM 2541 O O . ASN A 1 323 ? -21.912 19.104 9.778 1.00 78.62 323 ASN A O 1
ATOM 2545 N N . GLY A 1 324 ? -21.967 18.358 11.889 1.00 76.31 324 GLY A N 1
ATOM 2546 C CA . GLY A 1 324 ? -23.372 18.708 12.138 1.00 76.31 324 GLY A CA 1
ATOM 2547 C C . GLY A 1 324 ? -24.404 17.715 11.586 1.00 76.31 324 GLY A C 1
ATOM 2548 O O . GLY A 1 324 ? -25.590 17.872 11.869 1.00 76.31 324 GLY A O 1
ATOM 2549 N N . ALA A 1 325 ? -23.985 16.676 10.856 1.00 81.00 325 ALA A N 1
ATOM 2550 C CA . ALA A 1 325 ? -24.858 15.598 10.401 1.00 81.00 325 ALA A CA 1
ATOM 2551 C C . ALA A 1 325 ? -24.792 14.402 11.360 1.00 81.00 325 ALA A C 1
ATOM 2553 O O . ALA A 1 325 ? -23.710 13.970 11.753 1.00 81.00 325 ALA A O 1
ATOM 2554 N N . ALA A 1 326 ? -25.951 13.849 11.725 1.00 82.44 326 ALA A N 1
ATOM 2555 C CA . ALA A 1 326 ? -26.010 12.636 12.532 1.00 82.44 326 ALA A CA 1
ATOM 2556 C C . ALA A 1 326 ? -25.553 11.426 11.703 1.00 82.44 326 ALA A C 1
ATOM 2558 O O . ALA A 1 326 ? -26.160 11.084 10.689 1.00 82.44 326 ALA A O 1
ATOM 2559 N N . THR A 1 327 ? -24.507 10.765 12.176 1.00 84.56 327 THR A N 1
ATOM 2560 C CA . THR A 1 327 ? -23.898 9.565 11.602 1.00 84.56 327 THR A CA 1
ATOM 2561 C C . THR A 1 327 ? -24.092 8.397 12.560 1.00 84.56 327 THR A C 1
ATOM 2563 O O . THR A 1 327 ? -23.921 8.546 13.769 1.00 84.56 327 THR A O 1
ATOM 2566 N N . GLY A 1 328 ? -24.491 7.241 12.028 1.00 88.62 328 GLY A N 1
ATOM 2567 C CA . GLY A 1 328 ? -24.547 6.004 12.804 1.00 88.62 328 GLY A CA 1
ATOM 2568 C C . GLY A 1 328 ? -23.139 5.507 13.115 1.00 88.62 328 GLY A C 1
ATOM 2569 O O . GLY A 1 328 ? -22.246 5.631 12.278 1.00 88.62 328 GLY A O 1
ATOM 2570 N N . VAL A 1 329 ? -22.954 4.957 14.309 1.00 90.31 329 VAL A N 1
ATOM 2571 C CA . VAL A 1 329 ? -21.679 4.385 14.751 1.00 90.31 329 VAL A CA 1
ATOM 2572 C C . VAL A 1 329 ? -21.831 2.869 14.826 1.00 90.31 329 VAL A C 1
ATOM 2574 O O . VAL A 1 329 ? -22.826 2.373 15.362 1.00 90.31 329 VAL A O 1
ATOM 2577 N N . ALA A 1 330 ? -20.861 2.143 14.266 1.00 92.50 330 ALA A N 1
ATOM 2578 C CA . ALA A 1 330 ? -20.796 0.685 14.353 1.00 92.50 330 ALA A CA 1
ATOM 2579 C C . ALA A 1 330 ? -20.648 0.226 15.812 1.00 92.50 330 ALA A C 1
ATOM 2581 O O . ALA A 1 330 ? -20.219 0.998 16.677 1.00 92.50 330 ALA A O 1
ATOM 2582 N N . ARG A 1 331 ? -20.989 -1.032 16.111 1.00 93.69 331 ARG A N 1
ATOM 2583 C CA . ARG A 1 331 ? -20.823 -1.555 17.475 1.00 93.69 331 ARG A CA 1
ATOM 2584 C C . ARG A 1 331 ? -19.346 -1.494 17.885 1.00 93.69 331 ARG A C 1
ATOM 2586 O O . ARG A 1 331 ? -18.506 -2.048 17.171 1.00 93.69 331 ARG A O 1
ATOM 2593 N N . PRO A 1 332 ? -19.011 -0.825 19.003 1.00 94.44 332 PRO A N 1
ATOM 2594 C CA . PRO A 1 332 ? -17.621 -0.603 19.350 1.00 94.44 332 PRO A CA 1
ATOM 2595 C C . PRO A 1 332 ? -16.926 -1.900 19.773 1.00 94.44 332 PRO A C 1
ATOM 2597 O O . PRO A 1 332 ? -17.563 -2.813 20.302 1.00 94.44 332 PRO A O 1
ATOM 2600 N N . LEU A 1 333 ? -15.607 -1.958 19.594 1.00 95.44 333 LEU A N 1
ATOM 2601 C CA . LEU A 1 333 ? -14.780 -2.978 20.242 1.00 95.44 333 LEU A CA 1
ATOM 2602 C C . LEU A 1 333 ? -14.540 -2.614 21.711 1.00 95.44 333 LEU A C 1
ATOM 2604 O O . LEU A 1 333 ? -14.442 -1.435 22.044 1.00 95.44 333 LEU A O 1
ATOM 2608 N N . ALA A 1 334 ? -14.395 -3.605 22.584 1.00 94.50 334 ALA A N 1
ATOM 2609 C CA . ALA A 1 334 ? -13.909 -3.427 23.948 1.00 94.50 334 ALA A CA 1
ATOM 2610 C C . ALA A 1 334 ? -12.452 -3.892 24.030 1.00 94.50 334 ALA A C 1
ATOM 2612 O O . ALA A 1 334 ? -12.168 -5.088 23.972 1.00 94.50 334 ALA A O 1
ATOM 2613 N N . LEU A 1 335 ? -11.527 -2.940 24.148 1.00 94.38 335 LEU A N 1
ATOM 2614 C CA . LEU A 1 335 ? -10.089 -3.203 24.149 1.00 94.38 335 LEU A CA 1
ATOM 2615 C C . LEU A 1 335 ? -9.455 -2.619 25.406 1.00 94.38 335 LEU A C 1
ATOM 2617 O O . LEU A 1 335 ? -9.804 -1.524 25.824 1.00 94.38 335 LEU A O 1
ATOM 2621 N N . ALA A 1 336 ? -8.479 -3.306 25.988 1.00 91.75 336 ALA A N 1
ATOM 2622 C CA . ALA A 1 336 ? -7.654 -2.743 27.050 1.00 91.75 336 ALA A CA 1
ATOM 2623 C C . ALA A 1 336 ? -6.172 -2.843 26.683 1.00 91.75 336 ALA A C 1
ATOM 2625 O O . ALA A 1 336 ? -5.739 -3.759 25.977 1.00 91.75 336 ALA A O 1
ATOM 2626 N N . SER A 1 337 ? -5.383 -1.882 27.164 1.00 91.06 337 SER A N 1
ATOM 2627 C CA . SER A 1 337 ? -3.935 -1.884 26.955 1.00 91.06 337 SER A CA 1
ATOM 2628 C C . SER A 1 337 ? -3.329 -3.152 27.557 1.00 91.06 337 SER A C 1
ATOM 2630 O O . SER A 1 337 ? -3.566 -3.457 28.726 1.00 91.06 337 SER A O 1
ATOM 2632 N N . ARG A 1 338 ? -2.561 -3.898 26.755 1.00 90.88 338 ARG A N 1
ATOM 2633 C CA . ARG A 1 338 ? -1.968 -5.195 27.122 1.00 90.88 338 ARG A CA 1
ATOM 2634 C C . ARG A 1 338 ? -2.968 -6.235 27.642 1.00 90.88 338 ARG A C 1
ATOM 2636 O O . ARG A 1 338 ? -2.650 -7.027 28.525 1.00 90.88 338 ARG A O 1
ATOM 2643 N N . MET A 1 339 ? -4.187 -6.218 27.110 1.00 90.88 339 MET A N 1
ATOM 2644 C CA . MET A 1 339 ? -5.214 -7.197 27.452 1.00 90.88 339 MET A CA 1
ATOM 2645 C C . MET A 1 339 ? -4.769 -8.615 27.072 1.00 90.88 339 MET A C 1
ATOM 2647 O O . MET A 1 339 ? -4.485 -8.879 25.904 1.00 90.88 339 MET A O 1
ATOM 2651 N N . ASP A 1 340 ? -4.743 -9.522 28.047 1.00 92.62 340 ASP A N 1
ATOM 2652 C CA . ASP A 1 340 ? -4.391 -10.934 27.857 1.00 92.62 340 ASP A CA 1
ATOM 2653 C C . ASP A 1 340 ? -5.647 -11.775 27.592 1.00 92.62 340 ASP A C 1
ATOM 2655 O O . ASP A 1 340 ? -6.104 -12.558 28.423 1.00 92.62 340 ASP A O 1
ATOM 2659 N N . VAL A 1 341 ? -6.270 -11.524 26.441 1.00 90.44 341 VAL A N 1
ATOM 2660 C CA . VAL A 1 341 ? -7.451 -12.251 25.965 1.00 90.44 341 VAL A CA 1
ATOM 2661 C C . VAL A 1 341 ? -7.176 -12.725 24.547 1.00 90.44 341 VAL A C 1
ATOM 2663 O O . VAL A 1 341 ? -6.770 -11.940 23.687 1.00 90.44 341 VAL A O 1
ATOM 2666 N N . SER A 1 342 ? -7.394 -14.014 24.299 1.00 90.69 342 SER A N 1
ATOM 2667 C CA . SER A 1 342 ? -7.354 -14.572 22.954 1.00 90.69 342 SER A CA 1
ATOM 2668 C C . SER A 1 342 ? -8.679 -14.327 22.240 1.00 90.69 342 SER A C 1
ATOM 2670 O O . SER A 1 342 ? -9.754 -14.487 22.810 1.00 90.69 342 SER A O 1
ATOM 2672 N N . GLY A 1 343 ? -8.592 -13.953 20.971 1.00 91.69 343 GLY A N 1
ATOM 2673 C CA . GLY A 1 343 ? -9.754 -13.720 20.127 1.00 91.69 343 GLY A CA 1
ATOM 2674 C C . GLY A 1 343 ? -9.334 -13.129 18.794 1.00 91.69 343 GLY A C 1
ATOM 2675 O O . GLY A 1 343 ? -8.252 -12.538 18.677 1.00 91.69 343 GLY A O 1
ATOM 2676 N N . ARG A 1 344 ? -10.188 -13.295 17.793 1.00 92.62 344 ARG A N 1
ATOM 2677 C CA . ARG A 1 344 ? -10.073 -12.654 16.489 1.00 92.62 344 ARG A CA 1
ATOM 2678 C C . ARG A 1 344 ? -10.307 -11.157 16.654 1.00 92.62 344 ARG A C 1
ATOM 2680 O O . ARG A 1 344 ? -11.333 -10.734 17.174 1.00 92.62 344 ARG A O 1
ATOM 2687 N N . TYR A 1 345 ? -9.338 -10.355 16.230 1.00 91.81 345 TYR A N 1
ATOM 2688 C CA . TYR A 1 345 ? -9.348 -8.906 16.386 1.00 91.81 345 TYR A CA 1
ATOM 2689 C C . TYR A 1 345 ? -9.814 -8.188 15.120 1.00 91.81 345 TYR A C 1
ATOM 2691 O O . TYR A 1 345 ? -10.841 -7.516 15.148 1.00 91.81 345 TYR A O 1
ATOM 2699 N N . VAL A 1 346 ? -9.080 -8.343 14.016 1.00 88.06 346 VAL A N 1
ATOM 2700 C CA . VAL A 1 346 ? -9.382 -7.727 12.714 1.00 88.06 346 VAL A CA 1
ATOM 2701 C C . VAL A 1 346 ? -9.042 -8.733 11.623 1.00 88.06 346 VAL A C 1
ATOM 2703 O O . VAL A 1 346 ? -7.926 -9.271 11.613 1.00 88.06 346 VAL A O 1
ATOM 2706 N N . LYS A 1 347 ? -9.977 -8.984 10.695 1.00 79.38 347 LYS A N 1
ATOM 2707 C CA . LYS A 1 347 ? -9.845 -10.032 9.672 1.00 79.38 347 LYS A CA 1
ATOM 2708 C C . LYS A 1 347 ? -9.351 -11.346 10.300 1.00 79.38 347 LYS A C 1
ATOM 2710 O O . LYS A 1 347 ? -9.736 -11.695 11.406 1.00 79.38 347 LYS A O 1
ATOM 2715 N N . ASN A 1 348 ? -8.428 -12.055 9.657 1.00 74.50 348 ASN A N 1
ATOM 2716 C CA . ASN A 1 348 ? -7.874 -13.320 10.146 1.00 74.50 348 ASN A CA 1
ATOM 2717 C C . ASN A 1 348 ? -6.755 -13.153 11.198 1.00 74.50 348 ASN A C 1
ATOM 2719 O O . ASN A 1 348 ? -5.885 -14.016 11.309 1.00 74.50 348 ASN A O 1
ATOM 2723 N N . THR A 1 349 ? -6.742 -12.047 11.949 1.00 81.94 349 THR A N 1
ATOM 2724 C CA . THR A 1 349 ? -5.671 -11.725 12.907 1.00 81.94 349 THR A CA 1
ATOM 2725 C C . THR A 1 349 ? -6.190 -11.761 14.326 1.00 81.94 349 THR A C 1
ATOM 2727 O O . THR A 1 349 ? -7.188 -11.117 14.641 1.00 81.94 349 THR A O 1
ATOM 2730 N N . ASN A 1 350 ? -5.477 -12.469 15.197 1.00 89.69 350 ASN A N 1
ATOM 2731 C CA . ASN A 1 350 ? -5.787 -12.498 16.619 1.00 89.69 350 ASN A CA 1
ATOM 2732 C C . ASN A 1 350 ? -5.237 -11.261 17.334 1.00 89.69 350 ASN A C 1
ATOM 2734 O O . ASN A 1 350 ? -4.236 -10.677 16.915 1.00 89.69 350 ASN A O 1
ATOM 2738 N N . TRP A 1 351 ? -5.871 -10.886 18.442 1.00 91.56 351 TRP A N 1
ATOM 2739 C CA . TRP A 1 351 ? -5.359 -9.836 19.314 1.00 91.56 351 TRP A CA 1
ATOM 2740 C C . TRP A 1 351 ? -3.949 -10.165 19.814 1.00 91.56 351 TRP A C 1
ATOM 2742 O O . TRP A 1 351 ? -3.650 -11.300 20.188 1.00 91.56 351 TRP A O 1
ATOM 2752 N N . ASN A 1 352 ? -3.081 -9.152 19.829 1.00 90.12 352 ASN A N 1
ATOM 2753 C CA . ASN A 1 352 ? -1.738 -9.250 20.382 1.00 90.12 352 ASN A CA 1
ATOM 2754 C C . ASN A 1 352 ? -1.726 -8.669 21.811 1.00 90.12 352 ASN A C 1
ATOM 2756 O O . ASN A 1 352 ? -1.873 -7.453 21.954 1.00 90.12 352 ASN A O 1
ATOM 2760 N N . PRO A 1 353 ? -1.464 -9.477 22.858 1.00 90.94 353 PRO A N 1
ATOM 2761 C CA . PRO A 1 353 ? -1.386 -9.000 24.243 1.00 90.94 353 PRO A CA 1
ATOM 2762 C C . PRO A 1 353 ? -0.264 -7.986 24.515 1.00 90.94 353 PRO A C 1
ATOM 2764 O O . PRO A 1 353 ? -0.209 -7.396 25.589 1.00 90.94 353 PRO A O 1
ATOM 2767 N N . GLN A 1 354 ? 0.657 -7.770 23.572 1.00 90.56 354 GLN A N 1
ATOM 2768 C CA . GLN A 1 354 ? 1.681 -6.724 23.664 1.00 90.56 354 GLN A CA 1
ATOM 2769 C C . GLN A 1 354 ? 1.215 -5.369 23.113 1.00 90.56 354 GLN A C 1
ATOM 2771 O O . GLN A 1 354 ? 1.947 -4.385 23.224 1.00 90.56 354 GLN A O 1
ATOM 2776 N N . THR A 1 355 ? 0.017 -5.292 22.528 1.00 90.44 355 THR A N 1
ATOM 2777 C CA . THR A 1 355 ? -0.547 -4.042 22.014 1.00 90.44 355 THR A CA 1
ATOM 2778 C C . THR A 1 355 ? -0.785 -3.061 23.158 1.00 90.44 355 THR A C 1
ATOM 2780 O O . THR A 1 355 ? -1.482 -3.358 24.130 1.00 90.44 355 THR A O 1
ATOM 2783 N N . VAL A 1 356 ? -0.201 -1.871 23.032 1.00 90.38 356 VAL A N 1
ATOM 2784 C CA . VAL A 1 356 ? -0.371 -0.764 23.975 1.00 90.38 356 VAL A CA 1
ATOM 2785 C C . VAL A 1 356 ? -1.334 0.244 23.366 1.00 90.38 356 VAL A C 1
ATOM 2787 O O . VAL A 1 356 ? -1.165 0.633 22.215 1.00 90.38 356 VAL A O 1
ATOM 2790 N N . ILE A 1 357 ? -2.323 0.669 24.147 1.00 90.88 357 ILE A N 1
ATOM 2791 C CA . ILE A 1 357 ? -3.236 1.758 23.787 1.00 90.88 357 ILE A CA 1
ATOM 2792 C C . ILE A 1 357 ? -2.741 3.008 24.508 1.00 90.88 357 ILE A C 1
ATOM 2794 O O . ILE A 1 357 ? -2.710 3.027 25.740 1.00 90.88 357 ILE A O 1
ATOM 2798 N N . MET A 1 358 ? -2.302 4.022 23.760 1.00 85.38 358 MET A N 1
ATOM 2799 C CA . MET A 1 358 ? -1.849 5.281 24.348 1.00 85.38 358 MET A CA 1
ATOM 2800 C C . MET A 1 358 ? -3.015 6.260 24.452 1.00 85.38 358 MET A C 1
ATOM 2802 O O . MET A 1 358 ? -3.646 6.595 23.455 1.00 85.38 358 MET A O 1
ATOM 2806 N N . ARG A 1 359 ? -3.262 6.795 25.651 1.00 81.94 359 ARG A N 1
ATOM 2807 C CA . ARG A 1 359 ? -4.334 7.776 25.881 1.00 81.94 359 ARG A CA 1
ATOM 2808 C C . ARG A 1 359 ? -4.218 9.021 24.998 1.00 81.94 359 ARG A C 1
ATOM 2810 O O . ARG A 1 359 ? -5.225 9.579 24.587 1.00 81.94 359 ARG A O 1
ATOM 2817 N N . THR A 1 360 ? -2.994 9.439 24.681 1.00 80.12 360 THR A N 1
ATOM 2818 C CA . THR A 1 360 ? -2.713 10.575 23.787 1.00 80.12 360 THR A CA 1
ATOM 2819 C C . THR A 1 360 ? -3.147 10.344 22.341 1.00 80.12 360 THR A C 1
ATOM 2821 O O . THR A 1 360 ? -3.260 11.307 21.592 1.00 80.12 360 THR A O 1
ATOM 2824 N N . GLU A 1 361 ? -3.365 9.091 21.942 1.00 76.12 361 GLU A N 1
ATOM 2825 C CA . GLU A 1 361 ? -3.835 8.708 20.605 1.00 76.12 361 GLU A CA 1
ATOM 2826 C C . GLU A 1 361 ? -5.361 8.547 20.555 1.00 76.12 361 GLU A C 1
ATOM 2828 O O . GLU A 1 361 ? -5.936 8.374 19.480 1.00 76.12 361 GLU A O 1
ATOM 2833 N N . LEU A 1 362 ? -6.035 8.613 21.708 1.00 85.56 362 LEU A N 1
ATOM 2834 C CA . LEU A 1 362 ? -7.486 8.552 21.787 1.00 85.56 362 LEU A CA 1
ATOM 2835 C C . LEU A 1 362 ? -8.086 9.930 21.526 1.00 85.56 362 LEU A C 1
ATOM 2837 O O . LEU A 1 362 ? -7.654 10.943 22.078 1.00 85.56 362 LEU A O 1
ATOM 2841 N N . ASN A 1 363 ? -9.163 9.953 20.745 1.00 84.31 363 ASN A N 1
ATOM 2842 C CA . ASN A 1 363 ? -9.976 11.153 20.604 1.00 84.31 363 ASN A CA 1
ATOM 2843 C C . ASN A 1 363 ? -10.581 11.532 21.963 1.00 84.31 363 ASN A C 1
ATOM 2845 O O . ASN A 1 363 ? -11.195 10.689 22.627 1.00 84.31 363 ASN A O 1
ATOM 2849 N N . ASN A 1 364 ? -10.443 12.804 22.351 1.00 82.19 364 ASN A N 1
ATOM 2850 C CA . ASN A 1 364 ? -11.052 13.324 23.569 1.00 82.19 364 ASN A CA 1
ATOM 2851 C C . ASN A 1 364 ? -12.566 13.482 23.378 1.00 82.19 364 ASN A C 1
ATOM 2853 O O . ASN A 1 364 ? -13.039 14.491 22.853 1.00 82.19 364 ASN A O 1
ATOM 2857 N N . LEU A 1 365 ? -13.324 12.484 23.832 1.00 83.44 365 LEU A N 1
ATOM 2858 C CA . LEU A 1 365 ? -14.783 12.450 23.700 1.00 83.44 365 LEU A CA 1
ATOM 2859 C C . LEU A 1 365 ? -15.466 13.606 24.454 1.00 83.44 365 LEU A C 1
ATOM 2861 O O . LEU A 1 365 ? -16.519 14.079 24.034 1.00 83.44 365 LEU A O 1
ATOM 2865 N N . SER A 1 366 ? -14.852 14.115 25.531 1.00 77.81 366 SER A N 1
ATOM 2866 C CA . SER A 1 366 ? -15.405 15.231 26.316 1.00 77.81 366 SER A CA 1
ATOM 2867 C C . SER A 1 366 ? -15.278 16.595 25.621 1.00 77.81 366 SER A C 1
ATOM 2869 O O . SER A 1 366 ? -16.059 17.505 25.894 1.00 77.81 366 SER A O 1
ATOM 2871 N N . GLU A 1 367 ? -14.337 16.725 24.682 1.00 80.81 367 GLU A N 1
ATOM 2872 C CA . GLU A 1 367 ? -14.065 17.951 23.916 1.00 80.81 367 GLU A CA 1
ATOM 2873 C C . GLU A 1 367 ? -14.606 17.878 22.476 1.00 80.81 367 GLU A C 1
ATOM 2875 O O . GLU A 1 367 ? -14.221 18.667 21.614 1.00 80.81 367 GLU A O 1
ATOM 2880 N N . GLY A 1 368 ? -15.524 16.943 22.206 1.00 79.31 368 GLY A N 1
ATOM 2881 C CA . GLY A 1 368 ? -16.170 16.780 20.900 1.00 79.31 368 GLY A CA 1
ATOM 2882 C C . GLY A 1 368 ? -15.435 15.856 19.925 1.00 79.31 368 GLY A C 1
ATOM 2883 O O . GLY A 1 368 ? -15.798 15.807 18.751 1.00 79.31 368 GLY A O 1
ATOM 2884 N N . GLY A 1 369 ? -14.423 15.114 20.386 1.00 86.00 369 GLY A N 1
ATOM 2885 C CA . GLY A 1 369 ? -13.837 14.011 19.629 1.00 86.00 369 GLY A CA 1
ATOM 2886 C C . GLY A 1 369 ? -14.845 12.879 19.411 1.00 86.00 369 GLY A C 1
ATOM 2887 O O . GLY A 1 369 ? -15.679 12.610 20.272 1.00 86.00 369 GLY A O 1
ATOM 2888 N N . LEU A 1 370 ? -14.765 12.212 18.259 1.00 90.44 370 LEU A N 1
ATOM 2889 C CA . LEU A 1 370 ? -15.697 11.148 17.876 1.00 90.44 370 LEU A CA 1
ATOM 2890 C C . LEU A 1 370 ? -15.101 9.764 18.153 1.00 90.44 370 LEU A C 1
ATOM 2892 O O . LEU A 1 370 ? -13.926 9.522 17.855 1.00 90.44 370 LEU A O 1
ATOM 2896 N N . LEU A 1 371 ? -15.905 8.839 18.681 1.00 90.62 371 LEU A N 1
ATOM 2897 C CA . LEU A 1 371 ? -15.513 7.445 18.890 1.00 90.62 371 LEU A CA 1
ATOM 2898 C C . LEU A 1 371 ? -15.244 6.760 17.547 1.00 90.62 371 LEU A C 1
ATOM 2900 O O . LEU A 1 371 ? -14.268 6.024 17.419 1.00 90.62 371 LEU A O 1
ATOM 2904 N N . ALA A 1 372 ? -16.065 7.056 16.534 1.00 90.06 372 ALA A N 1
ATOM 2905 C CA . ALA A 1 372 ? -15.930 6.496 15.190 1.00 90.06 372 ALA A CA 1
ATOM 2906 C C . ALA A 1 372 ? -14.633 6.908 14.466 1.00 90.06 372 ALA A C 1
ATOM 2908 O O . ALA A 1 372 ? -14.237 6.251 13.507 1.00 90.06 372 ALA A O 1
ATOM 2909 N N . ASP A 1 373 ? -13.968 7.981 14.909 1.00 89.00 373 ASP A N 1
ATOM 2910 C CA . ASP A 1 373 ? -12.727 8.489 14.306 1.00 89.00 373 ASP A CA 1
ATOM 2911 C C . ASP A 1 373 ? -11.451 7.925 14.944 1.00 89.00 373 ASP A C 1
ATOM 2913 O O . ASP A 1 373 ? -10.350 8.366 14.608 1.00 89.00 373 ASP A O 1
ATOM 2917 N N . ARG A 1 374 ? -11.562 6.977 15.881 1.00 90.81 374 ARG A N 1
ATOM 2918 C CA . ARG A 1 374 ? -10.385 6.358 16.497 1.00 90.81 374 ARG A CA 1
ATOM 2919 C C . ARG A 1 374 ? -9.709 5.380 15.536 1.00 90.81 374 ARG A C 1
ATOM 2921 O O . ARG A 1 374 ? -10.375 4.632 14.822 1.00 90.81 374 ARG A O 1
ATOM 2928 N N . PHE A 1 375 ? -8.379 5.360 15.560 1.00 89.75 375 PHE A N 1
ATOM 2929 C CA . PHE A 1 375 ? -7.580 4.360 14.854 1.00 89.75 375 PHE A CA 1
ATOM 2930 C C . PHE A 1 375 ? -7.372 3.130 15.729 1.00 89.75 375 PHE A C 1
ATOM 2932 O O . PHE A 1 375 ? -7.002 3.252 16.897 1.00 89.75 375 PHE A O 1
ATOM 2939 N N . LEU A 1 376 ? -7.601 1.950 15.160 1.00 91.25 376 LEU A N 1
ATOM 2940 C CA . LEU A 1 376 ? -7.418 0.693 15.867 1.00 91.25 376 LEU A CA 1
ATOM 2941 C C . LEU A 1 376 ? -5.953 0.497 16.284 1.00 91.25 376 LEU A C 1
ATOM 2943 O O . LEU A 1 376 ? -5.056 0.629 15.454 1.00 91.25 376 LEU A O 1
ATOM 2947 N N . PRO A 1 377 ? -5.679 0.126 17.545 1.00 90.31 377 PRO A N 1
ATOM 2948 C CA . PRO A 1 377 ? -4.317 -0.115 17.995 1.00 90.31 377 PRO A CA 1
ATOM 2949 C C . PRO A 1 377 ? -3.736 -1.387 17.359 1.00 90.31 377 PRO A C 1
ATOM 2951 O O . PRO A 1 377 ? -4.438 -2.377 17.141 1.00 90.31 377 PRO A O 1
ATOM 2954 N N . GLY A 1 378 ? -2.429 -1.374 17.082 1.00 83.56 378 GLY A N 1
ATOM 2955 C CA . GLY A 1 378 ? -1.681 -2.529 16.563 1.00 83.56 378 GLY A CA 1
ATOM 2956 C C . GLY A 1 378 ? -1.779 -2.762 15.048 1.00 83.56 378 GLY A C 1
ATOM 2957 O O . GLY A 1 378 ? -0.943 -3.486 14.505 1.00 83.56 378 GLY A O 1
ATOM 2958 N N . VAL A 1 379 ? -2.720 -2.107 14.365 1.00 84.25 379 VAL A N 1
ATOM 2959 C CA . VAL A 1 379 ? -2.884 -2.109 12.903 1.00 84.25 379 VAL A CA 1
ATOM 2960 C C . VAL A 1 379 ? -2.888 -0.670 12.390 1.00 84.25 379 VAL A C 1
ATOM 2962 O O . VAL A 1 379 ? -3.324 0.232 13.095 1.00 84.25 379 VAL A O 1
ATOM 2965 N N . ASP A 1 380 ? -2.406 -0.434 11.171 1.00 80.62 380 ASP A N 1
ATOM 2966 C CA . ASP A 1 380 ? -2.343 0.928 10.632 1.00 80.62 380 ASP A CA 1
ATOM 2967 C C . ASP A 1 380 ? -3.549 1.244 9.743 1.00 80.62 380 ASP A C 1
ATOM 2969 O O . ASP A 1 380 ? -4.037 0.395 8.999 1.00 80.62 380 ASP A O 1
ATOM 2973 N N . ASN A 1 381 ? -3.982 2.509 9.764 1.00 78.12 381 ASN A N 1
ATOM 2974 C CA . ASN A 1 381 ? -4.981 3.079 8.849 1.00 78.12 381 ASN A CA 1
ATOM 2975 C C . ASN A 1 381 ? -6.379 2.435 8.881 1.00 78.12 381 ASN A C 1
ATOM 2977 O O . ASN A 1 381 ? -7.153 2.616 7.942 1.00 78.12 381 ASN A O 1
ATOM 2981 N N . VAL A 1 382 ? -6.734 1.741 9.965 1.00 86.81 382 VAL A N 1
ATOM 2982 C CA . VAL A 1 382 ? -8.093 1.230 10.189 1.00 86.81 382 VAL A CA 1
ATOM 2983 C C . VAL A 1 382 ? -8.786 2.107 11.225 1.00 86.81 382 VAL A C 1
ATOM 2985 O O . VAL A 1 382 ? -8.412 2.094 12.397 1.00 86.81 382 VAL A O 1
ATOM 2988 N N . ARG A 1 383 ? -9.787 2.882 10.793 1.00 89.62 383 ARG A N 1
ATOM 2989 C CA . ARG A 1 383 ? -10.676 3.622 11.698 1.00 89.62 383 ARG A CA 1
ATOM 2990 C C . ARG A 1 383 ? -11.838 2.719 12.089 1.00 89.62 383 ARG A C 1
ATOM 2992 O O . ARG A 1 383 ? -12.500 2.183 11.208 1.00 89.62 383 ARG A O 1
ATOM 2999 N N . TYR A 1 384 ? -12.060 2.521 13.382 1.00 93.12 384 TYR A N 1
ATOM 3000 C CA . TYR A 1 384 ? -13.190 1.742 13.892 1.00 93.12 384 TYR A CA 1
ATOM 3001 C C . TYR A 1 384 ? -13.465 2.143 15.350 1.00 93.12 384 TYR A C 1
ATOM 3003 O O . TYR A 1 384 ? -12.509 2.327 16.111 1.00 93.12 384 TYR A O 1
ATOM 3011 N N . PRO A 1 385 ? -14.734 2.281 15.778 1.00 94.00 385 PRO A N 1
ATOM 3012 C CA . PRO A 1 385 ? -15.046 2.669 17.147 1.00 94.00 385 PRO A CA 1
ATOM 3013 C C . PRO A 1 385 ? -14.597 1.602 18.149 1.00 94.00 385 PRO A C 1
ATOM 3015 O O . PRO A 1 385 ? -14.947 0.429 18.041 1.00 94.00 385 PRO A O 1
ATOM 3018 N N . PHE A 1 386 ? -13.860 2.005 19.178 1.00 94.06 386 PHE A N 1
ATOM 3019 C CA . PHE A 1 386 ? -13.540 1.128 20.300 1.00 94.06 386 PHE A CA 1
ATOM 3020 C C . PHE A 1 386 ? -13.518 1.907 21.605 1.00 94.06 386 PHE A C 1
ATOM 3022 O O . PHE A 1 386 ? -13.097 3.066 21.643 1.00 94.06 386 PHE A O 1
ATOM 3029 N N . VAL A 1 387 ? -13.959 1.244 22.667 1.00 92.62 387 VAL A N 1
ATOM 3030 C CA . VAL A 1 387 ? -13.890 1.722 24.042 1.00 92.62 387 VAL A CA 1
ATOM 3031 C C . VAL A 1 387 ? -12.735 1.045 24.769 1.00 92.62 387 VAL A C 1
ATOM 3033 O O . VAL A 1 387 ? -12.418 -0.120 24.516 1.00 92.62 387 VAL A O 1
ATOM 3036 N N . THR A 1 388 ? -12.112 1.782 25.678 1.00 92.25 388 THR A N 1
ATOM 3037 C CA . THR A 1 388 ? -11.011 1.321 26.525 1.00 92.25 388 THR A CA 1
ATOM 3038 C C . THR A 1 388 ? -11.251 1.675 27.986 1.00 92.25 388 THR A C 1
ATOM 3040 O O . THR A 1 388 ? -12.223 2.345 28.327 1.00 92.25 388 THR A O 1
ATOM 3043 N N . THR A 1 389 ? -10.368 1.224 28.876 1.00 88.50 389 THR A N 1
ATOM 3044 C CA . THR A 1 389 ? -10.430 1.519 30.313 1.00 88.50 389 THR A CA 1
ATOM 3045 C C . THR A 1 389 ? -10.521 3.017 30.603 1.00 88.50 389 THR A C 1
ATOM 3047 O O . THR A 1 389 ? -11.256 3.393 31.509 1.00 88.50 389 THR A O 1
ATOM 3050 N N . ASP A 1 390 ? -9.855 3.862 29.807 1.00 86.19 390 ASP A N 1
ATOM 3051 C CA . ASP A 1 390 ? -9.910 5.329 29.932 1.00 86.19 390 ASP A CA 1
ATOM 3052 C C . ASP A 1 390 ? -11.303 5.927 29.648 1.00 86.19 390 ASP A C 1
ATOM 3054 O O . ASP A 1 390 ? -11.584 7.043 30.073 1.00 86.19 390 ASP A O 1
ATOM 3058 N N . ASP A 1 391 ? -12.186 5.213 28.938 1.00 86.12 391 ASP A N 1
ATOM 3059 C CA . ASP A 1 391 ? -13.553 5.682 28.661 1.00 86.12 391 ASP A CA 1
ATOM 3060 C C . ASP A 1 391 ? -14.530 5.348 29.798 1.00 86.12 391 ASP A C 1
ATOM 3062 O O . ASP A 1 391 ? -15.605 5.941 29.892 1.00 86.12 391 ASP A O 1
ATOM 3066 N N . PHE A 1 392 ? -14.175 4.382 30.650 1.00 81.75 392 PHE A N 1
ATOM 3067 C CA . PHE A 1 392 ? -14.987 3.954 31.792 1.00 81.75 392 PHE A CA 1
ATOM 3068 C C . PHE A 1 392 ? -14.479 4.509 33.122 1.00 81.75 392 PHE A C 1
ATOM 3070 O O . PHE A 1 392 ? -15.259 4.642 34.066 1.00 81.75 392 PHE A O 1
ATOM 3077 N N . LEU A 1 393 ? -13.177 4.781 33.216 1.00 78.56 393 LEU A N 1
ATOM 3078 C CA . LEU A 1 393 ? -12.494 5.163 34.444 1.00 78.56 393 LEU A CA 1
ATOM 3079 C C . LEU A 1 393 ? -11.796 6.510 34.253 1.00 78.56 393 LEU A C 1
ATOM 3081 O O . LEU A 1 393 ? -11.063 6.709 33.289 1.00 78.56 393 LEU A O 1
ATOM 3085 N N . GLU A 1 394 ? -11.986 7.424 35.204 1.00 70.81 394 GLU A N 1
ATOM 3086 C CA . GLU A 1 394 ? -11.198 8.655 35.271 1.00 70.81 394 GLU A CA 1
ATOM 3087 C C . GLU A 1 394 ? -9.904 8.426 36.065 1.00 70.81 394 GLU A C 1
ATOM 3089 O O . GLU A 1 394 ? -9.896 7.702 37.063 1.00 70.81 394 GLU A O 1
ATOM 3094 N N . ASP A 1 395 ? -8.822 9.113 35.682 1.00 66.12 395 ASP A N 1
ATOM 3095 C CA . ASP A 1 395 ? -7.538 9.069 36.409 1.00 66.12 395 ASP A CA 1
ATOM 3096 C C . ASP A 1 395 ? -7.663 9.590 37.846 1.00 66.12 395 ASP A C 1
ATOM 3098 O O . ASP A 1 395 ? -6.856 9.266 38.719 1.00 66.12 395 ASP A O 1
ATOM 3102 N N . THR A 1 396 ? -8.667 10.433 38.097 1.00 70.56 396 THR A N 1
ATOM 3103 C CA . THR A 1 396 ? -8.887 11.082 39.385 1.00 70.56 396 THR A CA 1
ATOM 3104 C C . THR A 1 396 ? -10.289 10.813 39.898 1.00 70.56 396 THR A C 1
ATOM 3106 O O . THR A 1 396 ? -11.260 11.331 39.366 1.00 70.56 396 THR A O 1
ATOM 3109 N N . LEU A 1 397 ? -10.390 10.086 41.009 1.00 68.25 397 LEU A N 1
ATOM 3110 C CA . LEU A 1 397 ? -11.667 9.837 41.684 1.00 68.25 397 LEU A CA 1
ATOM 3111 C C . LEU A 1 397 ? -12.226 11.088 42.389 1.00 68.25 397 LEU A C 1
ATOM 3113 O O . LEU A 1 397 ? -13.428 11.175 42.625 1.00 68.25 397 LEU A O 1
ATOM 3117 N N . VAL A 1 398 ? -11.365 12.046 42.769 1.00 71.50 398 VAL A N 1
ATOM 3118 C CA . VAL A 1 398 ? -11.756 13.241 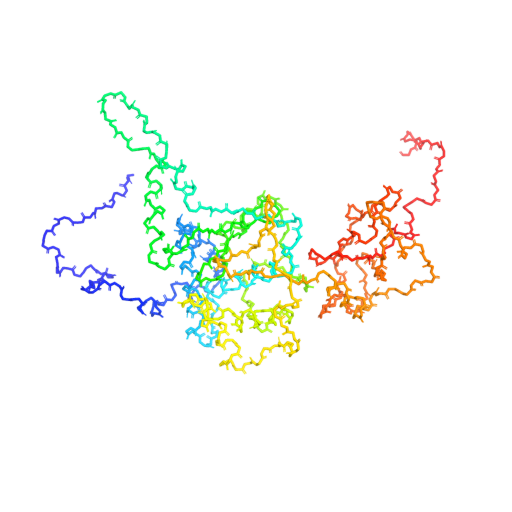43.537 1.00 71.50 398 VAL A CA 1
ATOM 3119 C C . VAL A 1 398 ? -10.929 14.458 43.114 1.00 71.50 398 VAL A C 1
ATOM 3121 O O . VAL A 1 398 ? -9.706 14.471 43.249 1.00 71.50 398 VAL A O 1
ATOM 3124 N N . LYS A 1 399 ? -11.602 15.528 42.671 1.00 69.00 399 LYS A N 1
ATOM 3125 C CA . LYS A 1 399 ? -10.988 16.841 42.423 1.00 69.00 399 LYS A CA 1
ATOM 3126 C C . LYS A 1 399 ? -11.073 17.704 43.682 1.00 69.00 399 LYS A C 1
ATOM 3128 O O . LYS A 1 399 ? -12.147 18.173 44.051 1.00 69.00 399 LYS A O 1
ATOM 3133 N N . MET A 1 400 ? -9.938 17.932 44.337 1.00 76.44 400 MET A N 1
ATOM 3134 C CA . MET A 1 400 ? -9.875 18.781 45.531 1.00 76.44 400 MET A CA 1
ATOM 3135 C C . MET A 1 400 ? -9.925 20.271 45.137 1.00 76.44 400 MET A C 1
ATOM 3137 O O . MET A 1 400 ? -9.209 20.675 44.219 1.00 76.44 400 MET A O 1
ATOM 3141 N N . PRO A 1 401 ? -10.711 21.123 45.824 1.00 77.62 401 PRO A N 1
ATOM 3142 C CA . PRO A 1 401 ? -10.836 22.544 45.479 1.00 77.62 401 PRO A CA 1
ATOM 3143 C C . PRO A 1 401 ? -9.613 23.397 45.860 1.00 77.62 401 PRO A C 1
ATOM 3145 O O . PRO A 1 401 ? -9.595 24.602 45.615 1.00 77.62 401 PRO A O 1
ATOM 3148 N N . PHE A 1 402 ? -8.578 22.795 46.449 1.00 77.12 402 PHE A N 1
ATOM 3149 C CA . PHE A 1 402 ? -7.371 23.473 46.918 1.00 77.12 402 PHE A CA 1
ATOM 3150 C C . PHE A 1 402 ? -6.125 22.854 46.279 1.00 77.12 402 PHE A C 1
ATOM 3152 O O . PHE A 1 402 ? -6.043 21.638 46.107 1.00 77.12 402 PHE A O 1
ATOM 3159 N N . LYS A 1 403 ? -5.128 23.690 45.959 1.00 72.62 403 LYS A N 1
ATOM 3160 C CA . LYS A 1 403 ? -3.814 23.222 45.495 1.00 72.62 403 LYS A CA 1
ATOM 3161 C C . LYS A 1 403 ? -3.080 22.528 46.645 1.00 72.62 403 LYS A C 1
ATOM 3163 O O . LYS A 1 403 ? -3.040 23.062 47.754 1.00 72.62 403 LYS A O 1
ATOM 3168 N N . LEU A 1 404 ? -2.489 21.362 46.379 1.00 71.38 404 LEU A N 1
ATOM 3169 C CA . LEU A 1 404 ? -1.656 20.659 47.355 1.00 71.38 404 LEU A CA 1
ATOM 3170 C C . LEU A 1 404 ? -0.469 21.550 47.752 1.00 71.38 404 LEU A C 1
ATOM 3172 O O . LEU A 1 404 ? 0.200 22.120 46.890 1.00 71.38 404 LEU A O 1
ATOM 3176 N N . ASN A 1 405 ? -0.204 21.680 49.052 1.00 73.75 405 ASN A N 1
ATOM 3177 C CA . ASN A 1 405 ? 0.944 22.438 49.537 1.00 73.75 405 ASN A CA 1
ATOM 3178 C C . ASN A 1 405 ? 2.218 21.586 49.411 1.00 73.75 405 ASN A C 1
ATOM 3180 O O . ASN A 1 405 ? 2.525 20.791 50.297 1.00 73.75 405 ASN A O 1
ATOM 3184 N N . SER A 1 406 ? 2.960 21.773 48.319 1.00 74.38 406 SER A N 1
ATOM 3185 C CA . SER A 1 406 ? 4.209 21.061 48.010 1.00 74.38 406 SER A CA 1
ATOM 3186 C C . SER A 1 406 ? 5.388 21.416 48.926 1.00 74.38 406 SER A C 1
ATOM 3188 O O . SER A 1 406 ? 6.469 20.873 48.762 1.00 74.38 406 SER A O 1
ATOM 3190 N N . GLY A 1 407 ? 5.220 22.342 49.877 1.00 70.81 407 GLY A N 1
ATOM 3191 C CA . GLY A 1 407 ? 6.248 22.679 50.868 1.00 70.81 407 GLY A CA 1
ATOM 3192 C C . GLY A 1 407 ? 6.240 21.791 52.118 1.00 70.81 407 GLY A C 1
ATOM 3193 O O . GLY A 1 407 ? 7.072 21.988 53.000 1.00 70.81 407 GLY A O 1
ATOM 3194 N N . ARG A 1 408 ? 5.284 20.861 52.242 1.00 58.56 408 ARG A N 1
ATOM 3195 C CA . ARG A 1 408 ? 5.156 19.946 53.395 1.00 58.56 408 ARG A CA 1
ATOM 3196 C C . ARG A 1 408 ? 5.283 18.459 53.043 1.00 58.56 408 ARG A C 1
ATOM 3198 O O . ARG A 1 408 ? 5.211 17.650 53.965 1.00 58.56 408 ARG A O 1
ATOM 3205 N N . PHE A 1 409 ? 5.461 18.118 51.768 1.00 49.31 409 PHE A N 1
ATOM 3206 C CA . PHE A 1 409 ? 5.578 16.746 51.273 1.00 49.31 409 PHE A CA 1
ATOM 3207 C C . PHE A 1 409 ? 6.755 16.614 50.321 1.00 49.31 409 PHE A C 1
ATOM 3209 O O . PHE A 1 409 ? 6.889 17.514 49.462 1.00 49.31 409 PHE A O 1
#

Foldseek 3Di:
DDDDPDPDPDPPPPPDPPVPDDDDPDPPDPCVLLVDPAPCQPDPPPLPVVLLVVQVVPPDLLVQLVLLLSLLSNVLVDPDCPTDHSSLLQPQQLLLVLLCCQAFLPPPQKAKDKDFLVVQLVVLCPDAFDCDPPRDRDDDVSPVVSVVVVVSCPDPNVQPGMKMFMGGNNHGQWIAHLQSRIGGHSCRVVSCVVVVHDAAAGLQLHGGSDSDRDDLQNDDLVSNQLLLQLCVPCLVVRDPTSNSVSNCCVDPVDPDHHNHDDPDHNVQWAFRFNDDPDRDGNASHVPNTRTYHDLVVQQVQQLPFWPQQDDDPDCPQQWAQDVNDTDGARRAGEDEALDPDWIHGGDNYTDDSNWGDDPVQDFPVVVRGHQQQHDDTSHPNRRHGYDYPVNVDPPDPDDDPDDDDPVPD

Sequence (409 aa):
MPHILRIDNDPNVSQQNHQDWTGSQNGLTGDRINHIPDTFSGAAGNVAGSAAKAGTSIPSPFARLYLFDTAFRMVNANREVRELTMYHILVSHCLDMLELLFQAGGSDDLKFKVWNRAERLGNLNSKNAASGAGGVVSRHPHQILAKALELDLRNELALLQQFTLIYYKGALLGGTSPLSLVFTSPNWEQERQNKYIDPPKSTTGRPFFQNEYVPLQQRDEGFVTYLRRFYDQYGSSMLRGGIKDYLYRAYFDGPIALPVAPDTTLANFDPIQIGGDGNSTLQVVPGLALYKVREADVLADIEESSDFVIQPTVQLYQREARNGAATGVARPLALASRMDVSGRYVKNTNWNPQTVIMRTELNNLSEGGLLADRFLPGVDNVRYPFVTTDDFLEDTLVKMPFKLNSGRF

pLDDT: mean 80.9, std 16.43, range [28.44, 97.69]

Nearest PDB structures (foldseek):
  2q7b-assembly1_A-2  TM=2.871E-01  e=3.182E+00  Streptococcus agalactiae 2603V/R
  2hqy-assembly1_B  TM=3.225E-01  e=5.665E+00  Bacteroides thetaiotaomicron VPI-5482

Radius of gyration: 26.96 Å; Cα contacts (8 Å, |Δi|>4): 558; chains: 1; bounding box: 75×62×85 Å

Solvent-accessible surface area (backbone atoms only — not comparable to full-atom values): 24304 Å² total; per-residue (Å²): 133,84,87,72,87,74,79,85,82,61,90,79,60,87,76,65,76,52,88,96,58,82,90,64,94,61,72,90,54,81,72,56,65,82,69,59,77,67,91,61,67,80,52,91,84,48,44,54,62,50,41,46,53,54,40,64,70,51,89,44,76,66,61,50,45,52,49,50,19,49,19,27,44,53,51,61,71,50,87,67,86,84,66,85,40,45,36,42,33,52,46,20,35,34,50,38,52,53,46,46,37,24,69,34,38,85,36,87,53,50,45,58,44,82,45,48,46,69,63,53,42,50,61,25,57,69,48,73,47,66,80,43,94,83,81,55,81,50,81,29,70,48,38,55,50,36,54,51,53,57,59,70,39,39,78,95,39,50,81,60,54,48,38,34,38,35,23,49,78,86,32,63,43,27,32,40,22,70,43,44,55,40,43,64,39,57,52,30,69,60,45,29,61,77,66,72,51,78,67,60,32,39,79,69,42,52,60,47,73,54,87,51,70,62,57,74,81,80,48,59,48,69,56,44,27,47,55,49,35,47,42,76,75,38,53,86,78,49,53,98,26,21,43,55,57,40,51,48,37,51,76,73,71,42,96,58,87,61,64,56,65,85,92,64,54,61,85,72,38,40,70,22,62,41,71,67,103,54,97,38,63,41,44,31,46,97,93,44,68,44,48,16,65,40,68,69,60,57,52,48,48,32,67,76,60,21,68,38,52,46,83,75,93,66,68,80,69,46,54,45,70,60,94,82,39,84,37,81,41,72,68,31,29,60,49,52,62,46,42,89,58,89,41,36,47,40,76,99,21,62,52,58,44,82,38,67,66,58,75,89,71,50,56,51,59,92,79,73,35,50,56,60,73,22,66,43,73,71,36,54,79,43,64,45,31,58,48,40,62,76,78,79,45,72,98,63,95,72,87,69,98,64,83,80,69,70,89,82,106

Mean predicted aligned error: 11.77 Å

Secondary structure (DSSP, 8-state):
----------TTGGG---TT----SS---GGGGGGS--TTTT-TT-HHHHHHHHHHT---HHHHHHHHHHHHHHHHH--S-SS--HHHHHHHHHHHHHHHHHHHTT-TTEEEEEEEHHHHHHHHHT-PPPB-TTS-BPPPHHHHHHHHHHHHTSGGGTT--EEEEEEETTEEEEEEETTTEEEE-TTHHHHHHHTTPPPPB-TTSPBSS-SS---GGGS-HHHHHHHHHHHHHHTTTS-S-HHHHHHHIIIII-SS-----TT--GGGSEEPB--SSS--B-EEETTEE-EE--HHHHHHHHHHH-TTB---SS-TTSEEEETTEEEE-PPPEE--TT-----EEETTEE--TT----GGGS--GGGT--GGGPBPTTSSS-B--EE-HHHH--S-S---SS---TT--